Protein AF-0000000077170933 (afdb_homodimer)

Nearest PDB structures (foldseek):
  7opd-assembly1_a  TM=5.345E-01  e=2.584E-05  Homo sapiens
  7ewr-assembly1_D  TM=5.216E-01  e=5.057E-04  Homo sapiens
  9fd2-assembly1_a  TM=4.887E-01  e=2.643E-04  Homo sapiens
  7ewr-assembly1_F  TM=4.825E-01  e=4.300E-04  Homo sapiens
  5nuv-assembly1_A  TM=4.244E-01  e=2.372E-04  Homo sapiens

Sequence (594 aa):
MATLTLGLIHPGVGGVCFRVAQILWRLFMRPNKLIALAGALAVAASALFAGAVEASESPLIGLTDGNTLVRFNSARPGQTRTIKIRDVNGTVIGIDFRPANKLLYALTDTNYLYTIDPATGASTFISVLPTPFGGGNKSGFDFNPSADRLRLVGKHTNENLRVNVDTNEVFPDTDVVYDANDVNAGKDPNVSGSGYINNVAAAPATRLYDIDIALDVLVIQDPPNDGILKTVGPLGADFGPTAGFDIFIDDNGVNSAFAISGATLYAVDLVTGKATNVGTVGNGSLNFVGLAAVPAKMATLTLGLIHPGVGGVCFRVAQILWRLFMRPNKLIALAGALAVAASALFAGAVEASESPLIGLTDGNTLVRFNSARPGQTRTIKIRDVNGTVIGIDFRPANKLLYALTDTNYLYTIDPATGASTFISVLPTPFGGGNKSGFDFNPSADRLRLVGKHTNENLRVNVDTNEVFPDTDVVYDANDVNAGKDPNVSGSGYINNVAAAPATRLYDIDIALDVLVIQDPPNDGILKTVGPLGADFGPTAGFDIFIDDNGVNSAFAISGATLYAVDLVTGKATNVGTVGNGSLNFVGLAAVPAK

pLDDT: mean 82.34, std 28.56, range [15.1, 98.94]

Structure (mmCIF, N/CA/C/O backbone):
data_AF-0000000077170933-model_v1
#
loop_
_entity.id
_entity.type
_entity.pdbx_description
1 polymer 'Gll1766 protein'
#
loop_
_atom_site.group_PDB
_atom_site.id
_atom_site.type_symbol
_atom_site.label_atom_id
_atom_site.label_alt_id
_atom_site.label_comp_id
_atom_site.label_asym_id
_atom_site.label_entity_id
_atom_site.label_seq_id
_atom_site.pdbx_PDB_ins_code
_atom_site.Cartn_x
_atom_site.Cartn_y
_atom_site.Cartn_z
_atom_site.occupancy
_atom_site.B_iso_or_equiv
_atom_site.auth_seq_id
_atom_site.auth_comp_id
_atom_site.auth_asym_id
_atom_site.auth_atom_id
_atom_site.pdbx_PDB_model_num
ATOM 1 N N . MET A 1 1 ? 43.75 10.484 97.625 1 20.22 1 MET A N 1
ATOM 2 C CA . MET A 1 1 ? 44.844 9.523 97.75 1 20.22 1 MET A CA 1
ATOM 3 C C . MET A 1 1 ? 44.781 8.477 96.625 1 20.22 1 MET A C 1
ATOM 5 O O . MET A 1 1 ? 43.812 7.73 96.562 1 20.22 1 MET A O 1
ATOM 9 N N . ALA A 1 2 ? 45.469 8.664 95.188 1 21.67 2 ALA A N 1
ATOM 10 C CA . ALA A 1 2 ? 45.562 8.758 93.75 1 21.67 2 ALA A CA 1
ATOM 11 C C . ALA A 1 2 ? 46.281 7.539 93.125 1 21.67 2 ALA A C 1
ATOM 13 O O . ALA A 1 2 ? 47.469 7.598 92.875 1 21.67 2 ALA A O 1
ATOM 14 N N . THR A 1 3 ? 45.906 6.176 93.312 1 20.56 3 THR A N 1
ATOM 15 C CA . THR A 1 3 ? 46.812 5.023 93.438 1 20.56 3 THR A CA 1
ATOM 16 C C . THR A 1 3 ? 47.125 4.477 92.062 1 20.56 3 THR A C 1
ATOM 18 O O . THR A 1 3 ? 46.25 4.379 91.188 1 20.56 3 THR A O 1
ATOM 21 N N . LEU A 1 4 ? 48.344 3.988 91.438 1 20.77 4 LEU A N 1
ATOM 22 C CA . LEU A 1 4 ? 49.438 3.83 90.5 1 20.77 4 LEU A CA 1
ATOM 23 C C . LEU A 1 4 ? 49.312 2.508 89.75 1 20.77 4 LEU A C 1
ATOM 25 O O . LEU A 1 4 ? 50.031 1.549 90.062 1 20.77 4 LEU A O 1
ATOM 29 N N . THR A 1 5 ? 48.094 1.923 89.312 1 19.34 5 THR A N 1
ATOM 30 C CA . THR A 1 5 ? 48.188 0.468 89.25 1 19.34 5 THR A CA 1
ATOM 31 C C . THR A 1 5 ? 48.844 0.028 87.938 1 19.34 5 THR A C 1
ATOM 33 O O . THR A 1 5 ? 48.531 0.561 86.875 1 19.34 5 THR A O 1
ATOM 36 N N . LEU A 1 6 ? 49.75 -0.936 87.75 1 21.62 6 LEU A N 1
ATOM 37 C CA . LEU A 1 6 ? 50.938 -1.437 87.062 1 21.62 6 LEU A CA 1
ATOM 38 C C . LEU A 1 6 ? 50.531 -2.352 85.875 1 21.62 6 LEU A C 1
ATOM 40 O O . LEU A 1 6 ? 50.125 -3.492 86.125 1 21.62 6 LEU A O 1
ATOM 44 N N . GLY A 1 7 ? 49.781 -1.897 84.812 1 19.61 7 GLY A N 1
ATOM 45 C CA . GLY A 1 7 ? 49.094 -2.881 84 1 19.61 7 GLY A CA 1
ATOM 46 C C . GLY A 1 7 ? 50.031 -3.73 83.188 1 19.61 7 GLY A C 1
ATOM 47 O O . GLY A 1 7 ? 51.062 -3.244 82.688 1 19.61 7 GLY A O 1
ATOM 48 N N . LEU A 1 8 ? 49.656 -4.867 82.875 1 17.78 8 LEU A N 1
ATOM 49 C CA . LEU A 1 8 ? 50.25 -6.16 82.562 1 17.78 8 LEU A CA 1
ATOM 50 C C . LEU A 1 8 ? 50.75 -6.195 81.125 1 17.78 8 LEU A C 1
ATOM 52 O O . LEU A 1 8 ? 50.125 -5.582 80.25 1 17.78 8 LEU A O 1
ATOM 56 N N . ILE A 1 9 ? 51.625 -7.117 80.562 1 18.91 9 ILE A N 1
ATOM 57 C CA . ILE A 1 9 ? 52.938 -7.387 79.938 1 18.91 9 ILE A CA 1
ATOM 58 C C . ILE A 1 9 ? 52.75 -7.992 78.562 1 18.91 9 ILE A C 1
ATOM 60 O O . ILE A 1 9 ? 53.656 -7.984 77.75 1 18.91 9 ILE A O 1
ATOM 64 N N . HIS A 1 10 ? 51.5 -8.305 77.938 1 18.58 10 HIS A N 1
ATOM 65 C CA . HIS A 1 10 ? 51.625 -9.656 77.438 1 18.58 10 HIS A CA 1
ATOM 66 C C . HIS A 1 10 ? 52.406 -9.648 76.125 1 18.58 10 HIS A C 1
ATOM 68 O O . HIS A 1 10 ? 52.312 -8.711 75.312 1 18.58 10 HIS A O 1
ATOM 74 N N . PRO A 1 11 ? 53.031 -10.781 75.5 1 18.53 11 PRO A N 1
ATOM 75 C CA . PRO A 1 11 ? 54.312 -11.172 74.875 1 18.53 11 PRO A CA 1
ATOM 76 C C . PRO A 1 11 ? 54.219 -11.227 73.375 1 18.53 11 PRO A C 1
ATOM 78 O O . PRO A 1 11 ? 55.25 -11.117 72.688 1 18.53 11 PRO A O 1
ATOM 81 N N . GLY A 1 12 ? 53.094 -11.336 72.562 1 18.62 12 GLY A N 1
ATOM 82 C CA . GLY A 1 12 ? 53.125 -12.453 71.625 1 18.62 12 GLY A CA 1
ATOM 83 C C . GLY A 1 12 ? 54.094 -12.227 70.5 1 18.62 12 GLY A C 1
ATOM 84 O O . GLY A 1 12 ? 54.344 -11.086 70.062 1 18.62 12 GLY A O 1
ATOM 85 N N . VAL A 1 13 ? 54.562 -13.234 69.75 1 17.97 13 VAL A N 1
ATOM 86 C CA . VAL A 1 13 ? 55.781 -13.828 69.188 1 17.97 13 VAL A CA 1
ATOM 87 C C . VAL A 1 13 ? 56.031 -13.305 67.812 1 17.97 13 VAL A C 1
ATOM 89 O O . VAL A 1 13 ? 55.188 -12.656 67.188 1 17.97 13 VAL A O 1
ATOM 92 N N . GLY A 1 14 ? 56.281 -14.195 66.625 1 17.7 14 GLY A N 1
ATOM 93 C CA . GLY A 1 14 ? 57.531 -14.57 66 1 17.7 14 GLY A CA 1
ATOM 94 C C . GLY A 1 14 ? 57.656 -14.055 64.562 1 17.7 14 GLY A C 1
ATOM 95 O O . GLY A 1 14 ? 58.656 -13.445 64.188 1 17.7 14 GLY A O 1
ATOM 96 N N . GLY A 1 15 ? 56.812 -14.555 63.438 1 17.33 15 GLY A N 1
ATOM 97 C CA . GLY A 1 15 ? 57.375 -15.359 62.344 1 17.33 15 GLY A CA 1
ATOM 98 C C . GLY A 1 15 ? 58.031 -14.523 61.281 1 17.33 15 GLY A C 1
ATOM 99 O O . GLY A 1 15 ? 57.844 -13.305 61.219 1 17.33 15 GLY A O 1
ATOM 100 N N . VAL A 1 16 ? 58.281 -15.188 59.812 1 18.55 16 VAL A N 1
ATOM 101 C CA . VAL A 1 16 ? 59.344 -15.578 58.906 1 18.55 16 VAL A CA 1
ATOM 102 C C . VAL A 1 16 ? 59.438 -14.602 57.75 1 18.55 16 VAL A C 1
ATOM 104 O O . VAL A 1 16 ? 58.438 -14.391 57.031 1 18.55 16 VAL A O 1
ATOM 107 N N . CYS A 1 17 ? 60.406 -13.734 57.406 1 17.56 17 CYS A N 1
ATOM 108 C CA . CYS A 1 17 ? 60.875 -12.641 56.562 1 17.56 17 CYS A CA 1
ATOM 109 C C . CYS A 1 17 ? 61.375 -13.164 55.219 1 17.56 17 CYS A C 1
ATOM 111 O O . CYS A 1 17 ? 61.969 -12.422 54.438 1 17.56 17 CYS A O 1
ATOM 113 N N . PHE A 1 18 ? 61.438 -14.492 54.812 1 17.98 18 PHE A N 1
ATOM 114 C CA . PHE A 1 18 ? 62.562 -14.836 53.969 1 17.98 18 PHE A CA 1
ATOM 115 C C . PHE A 1 18 ? 62.406 -14.203 52.594 1 17.98 18 PHE A C 1
ATOM 117 O O . PHE A 1 18 ? 61.312 -14.203 52 1 17.98 18 PHE A O 1
ATOM 124 N N . ARG A 1 19 ? 63.438 -13.43 51.875 1 18.73 19 ARG A N 1
ATOM 125 C CA . ARG A 1 19 ? 63.938 -12.539 50.812 1 18.73 19 ARG A CA 1
ATOM 126 C C . ARG A 1 19 ? 64.188 -13.305 49.531 1 18.73 19 ARG A C 1
ATOM 128 O O . ARG A 1 19 ? 65.375 -13.516 49.156 1 18.73 19 ARG A O 1
ATOM 135 N N . VAL A 1 20 ? 63.5 -14.328 49.062 1 17.17 20 VAL A N 1
ATOM 136 C CA . VAL A 1 20 ? 64.125 -15.25 48.094 1 17.17 20 VAL A CA 1
ATOM 137 C C . VAL A 1 20 ? 64.438 -14.508 46.781 1 17.17 20 VAL A C 1
ATOM 139 O O . VAL A 1 20 ? 63.656 -13.641 46.375 1 17.17 20 VAL A O 1
ATOM 142 N N . ALA A 1 21 ? 65.562 -14.836 45.781 1 18.7 21 ALA A N 1
ATOM 143 C CA . ALA A 1 21 ? 66.688 -14.672 44.875 1 18.7 21 ALA A CA 1
ATOM 144 C C . ALA A 1 21 ? 66.188 -14.594 43.438 1 18.7 21 ALA A C 1
ATOM 146 O O . ALA A 1 21 ? 66.562 -13.68 42.688 1 18.7 21 ALA A O 1
ATOM 147 N N . GLN A 1 22 ? 65.938 -15.68 42.531 1 17.06 22 GLN A N 1
ATOM 148 C CA . GLN A 1 22 ? 66.75 -16.062 41.375 1 17.06 22 GLN A CA 1
ATOM 149 C C . GLN A 1 22 ? 66.188 -15.469 40.062 1 17.06 22 GLN A C 1
ATOM 151 O O . GLN A 1 22 ? 66.938 -14.844 39.312 1 17.06 22 GLN A O 1
ATOM 156 N N . ILE A 1 23 ? 65.438 -16.219 39.031 1 17.61 23 ILE A N 1
ATOM 157 C CA . ILE A 1 23 ? 65.875 -16.859 37.781 1 17.61 23 ILE A CA 1
ATOM 158 C C . ILE A 1 23 ? 65.5 -15.984 36.594 1 17.61 23 ILE A C 1
ATOM 160 O O . ILE A 1 23 ? 66.375 -15.641 35.781 1 17.61 23 ILE A O 1
ATOM 164 N N . LEU A 1 24 ? 64.5 -16.375 35.5 1 18.02 24 LEU A N 1
ATOM 165 C CA . LEU A 1 24 ? 64.688 -16.781 34.094 1 18.02 24 LEU A CA 1
ATOM 166 C C . LEU A 1 24 ? 64.375 -15.625 33.156 1 18.02 24 LEU A C 1
ATOM 168 O O . LEU A 1 24 ? 63.781 -14.633 33.562 1 18.02 24 LEU A O 1
ATOM 172 N N . TRP A 1 25 ? 63.562 -15.867 31.844 1 17.36 25 TRP A N 1
ATOM 173 C CA . TRP A 1 25 ? 63.844 -16.016 30.422 1 17.36 25 TRP A CA 1
ATOM 174 C C . TRP A 1 25 ? 63.281 -14.836 29.625 1 17.36 25 TRP A C 1
ATOM 176 O O . TRP A 1 25 ? 63.781 -14.508 28.547 1 17.36 25 TRP A O 1
ATOM 186 N N . ARG A 1 26 ? 62.031 -14.195 29.953 1 18.94 26 ARG A N 1
ATOM 187 C CA . ARG A 1 26 ? 61.062 -14.047 28.875 1 18.94 26 ARG A CA 1
ATOM 188 C C . ARG A 1 26 ? 61.531 -12.992 27.875 1 18.94 26 ARG A C 1
ATOM 190 O O . ARG A 1 26 ? 61.812 -11.852 28.25 1 18.94 26 ARG A O 1
ATOM 197 N N . LEU A 1 27 ? 61.781 -13.234 26.531 1 22.78 27 LEU A N 1
ATOM 198 C CA . LEU A 1 27 ? 62.344 -12.938 25.219 1 22.78 27 LEU A CA 1
ATOM 199 C C . LEU A 1 27 ? 61.469 -11.938 24.469 1 22.78 27 LEU A C 1
ATOM 201 O O . LEU A 1 27 ? 60.656 -12.32 23.625 1 22.78 27 LEU A O 1
ATOM 205 N N . PHE A 1 28 ? 60.625 -11.039 25.062 1 24.36 28 PHE A N 1
ATOM 206 C CA . PHE A 1 28 ? 59.5 -10.484 24.344 1 24.36 28 PHE A CA 1
ATOM 207 C C . PHE A 1 28 ? 59.938 -9.68 23.141 1 24.36 28 PHE A C 1
ATOM 209 O O . PHE A 1 28 ? 60.75 -8.75 23.281 1 24.36 28 PHE A O 1
ATOM 216 N N . MET A 1 29 ? 59.594 -10.148 21.781 1 21.08 29 MET A N 1
ATOM 217 C CA . MET A 1 29 ? 59.812 -10.039 20.344 1 21.08 29 MET A CA 1
ATOM 218 C C . MET A 1 29 ? 59.281 -8.719 19.812 1 21.08 29 MET A C 1
ATOM 220 O O . MET A 1 29 ? 58.125 -8.383 20.031 1 21.08 29 MET A O 1
ATOM 224 N N . ARG A 1 30 ? 59.938 -7.75 19.438 1 26.12 30 ARG A N 1
ATOM 225 C CA . ARG A 1 30 ? 59.688 -6.375 19.016 1 26.12 30 ARG A CA 1
ATOM 226 C C . ARG A 1 30 ? 59.156 -6.332 17.594 1 26.12 30 ARG A C 1
ATOM 228 O O . ARG A 1 30 ? 59.906 -6.48 16.641 1 26.12 30 ARG A O 1
ATOM 235 N N . PRO A 1 31 ? 57.938 -7.047 17.25 1 23.48 31 PRO A N 1
ATOM 236 C CA . PRO A 1 31 ? 57.688 -7.16 15.805 1 23.48 31 PRO A CA 1
ATOM 237 C C . PRO A 1 31 ? 57.688 -5.801 15.102 1 23.48 31 PRO A C 1
ATOM 239 O O . PRO A 1 31 ? 57.531 -4.766 15.758 1 23.48 31 PRO A O 1
ATOM 242 N N . ASN A 1 32 ? 57.75 -5.824 13.68 1 23.16 32 ASN A N 1
ATOM 243 C CA . ASN A 1 32 ? 58 -5.18 12.391 1 23.16 32 ASN A CA 1
ATOM 244 C C . ASN A 1 32 ? 56.906 -4.164 12.062 1 23.16 32 ASN A C 1
ATOM 246 O O . ASN A 1 32 ? 55.75 -4.348 12.438 1 23.16 32 ASN A O 1
ATOM 250 N N . LYS A 1 33 ? 57.25 -2.914 11.516 1 24.95 33 LYS A N 1
ATOM 251 C CA . LYS A 1 33 ? 56.75 -1.619 11.062 1 24.95 33 LYS A CA 1
ATOM 252 C C . LYS A 1 33 ? 55.812 -1.781 9.883 1 24.95 33 LYS A C 1
ATOM 254 O O . LYS A 1 33 ? 56.25 -1.938 8.742 1 24.95 33 LYS A O 1
ATOM 259 N N . LEU A 1 34 ? 54.781 -2.756 9.969 1 23.98 34 LEU A N 1
ATOM 260 C CA . LEU A 1 34 ? 53.969 -2.924 8.773 1 23.98 34 LEU A CA 1
ATOM 261 C C . LEU A 1 34 ? 53.438 -1.584 8.297 1 23.98 34 LEU A C 1
ATOM 263 O O . LEU A 1 34 ? 53.062 -0.73 9.117 1 23.98 34 LEU A O 1
ATOM 267 N N . ILE A 1 35 ? 53.656 -1.225 7.008 1 25.66 35 ILE A N 1
ATOM 268 C CA . ILE A 1 35 ? 53.375 -0.283 5.93 1 25.66 35 ILE A CA 1
ATOM 269 C C . ILE A 1 35 ? 51.875 -0.095 5.789 1 25.66 35 ILE A C 1
ATOM 271 O O . ILE A 1 35 ? 51.125 -1.057 5.543 1 25.66 35 ILE A O 1
ATOM 275 N N . ALA A 1 36 ? 51.281 0.803 6.52 1 25.42 36 ALA A N 1
ATOM 276 C CA . ALA A 1 36 ? 49.875 1.183 6.602 1 25.42 36 ALA A CA 1
ATOM 277 C C . ALA A 1 36 ? 49.344 1.686 5.258 1 25.42 36 ALA A C 1
ATOM 279 O O . ALA A 1 36 ? 49.719 2.777 4.812 1 25.42 36 ALA A O 1
ATOM 280 N N . LEU A 1 37 ? 49.5 0.747 4.199 1 25.7 37 LEU A N 1
ATOM 281 C CA . LEU A 1 37 ? 48.875 1.118 2.922 1 25.7 37 LEU A CA 1
ATOM 282 C C . LEU A 1 37 ? 47.406 1.495 3.098 1 25.7 37 LEU A C 1
ATOM 284 O O . LEU A 1 37 ? 46.625 0.677 3.547 1 25.7 37 LEU A O 1
ATOM 288 N N . ALA A 1 38 ? 47.125 2.736 3.391 1 26.91 38 ALA A N 1
ATOM 289 C CA . ALA A 1 38 ? 45.844 3.396 3.498 1 26.91 38 ALA A CA 1
ATOM 290 C C . ALA A 1 38 ? 45.031 3.209 2.225 1 26.91 38 ALA A C 1
ATOM 292 O O . ALA A 1 38 ? 45.344 3.785 1.183 1 26.91 38 ALA A O 1
ATOM 293 N N . GLY A 1 39 ? 44.875 1.96 1.773 1 25.2 39 GLY A N 1
ATOM 294 C CA . GLY A 1 39 ? 44.031 1.873 0.588 1 25.2 39 GLY A CA 1
ATOM 295 C C . GLY A 1 39 ? 42.688 2.529 0.767 1 25.2 39 GLY A C 1
ATOM 296 O O . GLY A 1 39 ? 42 2.303 1.771 1 25.2 39 GLY A O 1
ATOM 297 N N . ALA A 1 40 ? 42.531 3.777 0.215 1 28.16 40 ALA A N 1
ATOM 298 C CA . ALA A 1 40 ? 41.312 4.551 0.042 1 28.16 40 ALA A CA 1
ATOM 299 C C . ALA A 1 40 ? 40.188 3.691 -0.549 1 28.16 40 ALA A C 1
ATOM 301 O O . ALA A 1 40 ? 40.281 3.24 -1.693 1 28.16 40 ALA A O 1
ATOM 302 N N . LEU A 1 41 ? 39.75 2.752 0.233 1 25.52 41 LEU A N 1
ATOM 303 C CA . LEU A 1 41 ? 38.594 2.045 -0.294 1 25.52 41 LEU A CA 1
ATOM 304 C C . LEU A 1 41 ? 37.469 3.023 -0.665 1 25.52 41 LEU A C 1
ATOM 306 O O . LEU A 1 41 ? 36.969 3.74 0.196 1 25.52 41 LEU A O 1
ATOM 310 N N . ALA A 1 42 ? 37.531 3.482 -1.924 1 27.61 42 ALA A N 1
ATOM 311 C CA . ALA A 1 42 ? 36.406 4.133 -2.6 1 27.61 42 ALA A CA 1
ATOM 312 C C . ALA A 1 42 ? 35.094 3.387 -2.336 1 27.61 42 ALA A C 1
ATOM 314 O O . ALA A 1 42 ? 34.938 2.25 -2.783 1 27.61 42 ALA A O 1
ATOM 315 N N . VAL A 1 43 ? 34.688 3.529 -1.141 1 26.2 43 VAL A N 1
ATOM 316 C CA . VAL A 1 43 ? 33.312 3.057 -0.958 1 26.2 43 VAL A CA 1
ATOM 317 C C . VAL A 1 43 ? 32.406 3.689 -2.008 1 26.2 43 VAL A C 1
ATOM 319 O O . VAL A 1 43 ? 32.25 4.914 -2.043 1 26.2 43 VAL A O 1
ATOM 322 N N . ALA A 1 44 ? 32.438 3.098 -3.201 1 27.14 44 ALA A N 1
ATOM 323 C CA . ALA A 1 44 ? 31.375 3.424 -4.152 1 27.14 44 ALA A CA 1
ATOM 324 C C . ALA A 1 44 ? 30.016 3.471 -3.461 1 27.14 44 ALA A C 1
ATOM 326 O O . ALA A 1 44 ? 29.578 2.475 -2.885 1 27.14 44 ALA A O 1
ATOM 327 N N . ALA A 1 45 ? 29.688 4.648 -2.969 1 27.19 45 ALA A N 1
ATOM 328 C CA . ALA A 1 45 ? 28.312 4.953 -2.6 1 27.19 45 ALA A CA 1
ATOM 329 C C . ALA A 1 45 ? 27.328 4.398 -3.631 1 27.19 45 ALA A C 1
ATOM 331 O O . ALA A 1 45 ? 27.328 4.82 -4.789 1 27.19 45 ALA A O 1
ATOM 332 N N . SER A 1 46 ? 27.156 3.117 -3.639 1 27.56 46 SER A N 1
ATOM 333 C CA . SER A 1 46 ? 26.031 2.641 -4.438 1 27.56 46 SER A CA 1
ATOM 334 C C . SER A 1 46 ? 24.812 3.537 -4.262 1 27.56 46 SER A C 1
ATOM 336 O O . SER A 1 46 ? 24.297 3.68 -3.15 1 27.56 46 SER A O 1
ATOM 338 N N . ALA A 1 47 ? 24.719 4.516 -5.121 1 27.97 47 ALA A N 1
ATOM 339 C CA . ALA A 1 47 ? 23.516 5.316 -5.328 1 27.97 47 ALA A CA 1
ATOM 340 C C . ALA A 1 47 ? 22.25 4.449 -5.27 1 27.97 47 ALA A C 1
ATOM 342 O O . ALA A 1 47 ? 22.125 3.49 -6.035 1 27.97 47 ALA A O 1
ATOM 343 N N . LEU A 1 48 ? 21.688 4.309 -4.129 1 28.94 48 LEU A N 1
ATOM 344 C CA . LEU A 1 48 ? 20.344 3.787 -3.879 1 28.94 48 LEU A CA 1
ATOM 345 C C . LEU A 1 48 ? 19.359 4.301 -4.922 1 28.94 48 LEU A C 1
ATOM 347 O O . LEU A 1 48 ? 19.125 5.508 -5.023 1 28.94 48 LEU A O 1
ATOM 351 N N . PHE A 1 49 ? 19.406 3.662 -6.047 1 29.95 49 PHE A N 1
ATOM 352 C CA . PHE A 1 49 ? 18.391 3.898 -7.07 1 29.95 49 PHE A CA 1
ATOM 353 C C . PHE A 1 49 ? 17 3.863 -6.469 1 29.95 49 PHE A C 1
ATOM 355 O O . PHE A 1 49 ? 16.484 2.793 -6.121 1 29.95 49 PHE A O 1
ATOM 362 N N . ALA A 1 50 ? 16.641 4.871 -5.758 1 30.14 50 ALA A N 1
ATOM 363 C CA . ALA A 1 50 ? 15.266 5.156 -5.34 1 30.14 50 ALA A CA 1
ATOM 364 C C . ALA A 1 50 ? 14.328 5.211 -6.539 1 30.14 50 ALA A C 1
ATOM 366 O O . ALA A 1 50 ? 14.461 6.086 -7.402 1 30.14 50 ALA A O 1
ATOM 367 N N . GLY A 1 51 ? 13.969 4.152 -7.094 1 32.03 51 GLY A N 1
ATOM 368 C CA . GLY A 1 51 ? 12.906 4.215 -8.094 1 32.03 51 GLY A CA 1
ATOM 369 C C . GLY A 1 51 ? 11.781 5.152 -7.703 1 32.03 51 GLY A C 1
ATOM 370 O O . GLY A 1 51 ? 11.164 4.984 -6.648 1 32.03 51 GLY A O 1
ATOM 371 N N . ALA A 1 52 ? 11.812 6.34 -8.25 1 35.12 52 ALA A N 1
ATOM 372 C CA . ALA A 1 52 ? 10.836 7.406 -8.062 1 35.12 52 ALA A CA 1
ATOM 373 C C . ALA A 1 52 ? 9.438 6.949 -8.461 1 35.12 52 ALA A C 1
ATOM 375 O O . ALA A 1 52 ? 9.25 6.363 -9.531 1 35.12 52 ALA A O 1
ATOM 376 N N . VAL A 1 53 ? 8.562 6.566 -7.609 1 40.84 53 VAL A N 1
ATOM 377 C CA . VAL A 1 53 ? 7.121 6.523 -7.852 1 40.84 53 VAL A CA 1
ATOM 378 C C . VAL A 1 53 ? 6.715 7.703 -8.734 1 40.84 53 VAL A C 1
ATOM 380 O O . VAL A 1 53 ? 7.008 8.859 -8.414 1 40.84 53 VAL A O 1
ATOM 383 N N . GLU A 1 54 ? 6.633 7.551 -10.023 1 47.53 54 GLU A N 1
ATOM 384 C CA . GLU A 1 54 ? 6.148 8.695 -10.797 1 47.53 54 GLU A CA 1
ATOM 385 C C . GLU A 1 54 ? 4.848 9.242 -10.211 1 47.53 54 GLU A C 1
ATOM 387 O O . GLU A 1 54 ? 3.785 8.641 -10.391 1 47.53 54 GLU A O 1
ATOM 392 N N . ALA A 1 55 ? 4.957 9.945 -9.148 1 57.84 55 ALA A N 1
ATOM 393 C CA . ALA A 1 55 ? 3.818 10.695 -8.633 1 57.84 55 ALA A CA 1
ATOM 394 C C . ALA A 1 55 ? 3.279 11.664 -9.68 1 57.84 55 ALA A C 1
ATOM 396 O O . ALA A 1 55 ? 4.051 12.367 -10.336 1 57.84 55 ALA A O 1
ATOM 397 N N . SER A 1 56 ? 2.014 11.414 -10.133 1 67.56 56 SER A N 1
ATOM 398 C CA . SER A 1 56 ? 1.383 12.367 -11.039 1 67.56 56 SER A CA 1
ATOM 399 C C . SER A 1 56 ? 1.572 13.797 -10.555 1 67.56 56 SER A C 1
ATOM 401 O O . SER A 1 56 ? 1.639 14.047 -9.344 1 67.56 56 SER A O 1
ATOM 403 N N . GLU A 1 57 ? 1.813 14.641 -11.469 1 79.5 57 GLU A N 1
ATOM 404 C CA . GLU A 1 57 ? 1.912 16.062 -11.133 1 79.5 57 GLU A CA 1
ATOM 405 C C . GLU A 1 57 ? 0.677 16.531 -10.375 1 79.5 57 GLU A C 1
ATOM 407 O O . GLU A 1 57 ? -0.448 16.156 -10.711 1 79.5 57 GLU A O 1
ATOM 412 N N . SER A 1 58 ? 0.954 17.141 -9.242 1 88.12 58 SER A N 1
ATOM 413 C CA . SER A 1 58 ? -0.145 17.594 -8.391 1 88.12 58 SER A CA 1
ATOM 414 C C . SER A 1 58 ? 0.102 19 -7.883 1 88.12 58 SER A C 1
ATOM 416 O O . SER A 1 58 ? 1.195 19.312 -7.406 1 88.12 58 SER A O 1
ATOM 418 N N . PRO A 1 59 ? -0.857 19.922 -8.047 1 95 59 PRO A N 1
ATOM 419 C CA . PRO A 1 59 ? -0.765 21.188 -7.324 1 95 59 PRO A CA 1
ATOM 420 C C . PRO A 1 59 ? -0.806 21.016 -5.809 1 95 59 PRO A C 1
ATOM 422 O O . PRO A 1 59 ? -1.644 20.266 -5.293 1 95 59 PRO A O 1
ATOM 425 N N . LEU A 1 60 ? 0.098 21.688 -5.09 1 98.19 60 LEU A N 1
ATOM 426 C CA . LEU A 1 60 ? 0.239 21.562 -3.643 1 98.19 60 LEU A CA 1
ATOM 427 C C . LEU A 1 60 ? 0.26 22.938 -2.975 1 98.19 60 LEU A C 1
ATOM 429 O O . LEU A 1 60 ? 0.583 23.938 -3.617 1 98.19 60 LEU A O 1
ATOM 433 N N . ILE A 1 61 ? -0.121 22.984 -1.75 1 98.75 61 ILE A N 1
ATOM 434 C CA . ILE A 1 61 ? 0.003 24.156 -0.902 1 98.75 61 ILE A CA 1
ATOM 435 C C . ILE A 1 61 ? 0.751 23.797 0.379 1 98.75 61 ILE A C 1
ATOM 437 O O . ILE A 1 61 ? 0.292 22.953 1.157 1 98.75 61 ILE A O 1
ATOM 441 N N . GLY A 1 62 ? 1.903 24.391 0.579 1 98.56 62 GLY A N 1
ATOM 442 C CA . GLY A 1 62 ? 2.611 24.297 1.846 1 98.56 62 GLY A CA 1
ATOM 443 C C . GLY A 1 62 ? 2.188 25.344 2.848 1 98.56 62 GLY A C 1
ATOM 444 O O . GLY A 1 62 ? 1.85 26.469 2.467 1 98.56 62 GLY A O 1
ATOM 445 N N . LEU A 1 63 ? 2.189 24.984 4.074 1 98.69 63 LEU A N 1
ATOM 446 C CA . LEU A 1 63 ? 1.97 25.906 5.191 1 98.69 63 LEU A CA 1
ATOM 447 C C . LEU A 1 63 ? 3.27 26.156 5.949 1 98.69 63 LEU A C 1
ATOM 449 O O . LEU A 1 63 ? 3.93 25.219 6.391 1 98.69 63 LEU A O 1
ATOM 453 N N . THR A 1 64 ? 3.637 27.406 6.09 1 98 64 THR A N 1
ATOM 454 C CA . THR A 1 64 ? 4.816 27.734 6.883 1 98 64 THR A CA 1
ATOM 455 C C . THR A 1 64 ? 4.43 28.031 8.328 1 98 64 THR A C 1
ATOM 457 O O . THR A 1 64 ? 3.244 28.141 8.648 1 98 64 THR A O 1
ATOM 460 N N . ASP A 1 65 ? 5.414 28.125 9.188 1 96.06 65 ASP A N 1
ATOM 461 C CA . ASP A 1 65 ? 5.176 28.438 10.594 1 96.06 65 ASP A CA 1
ATOM 462 C C . ASP A 1 65 ? 4.926 29.938 10.789 1 96.06 65 ASP A C 1
ATOM 464 O O . ASP A 1 65 ? 4.805 30.422 11.922 1 96.06 65 ASP A O 1
ATOM 468 N N . GLY A 1 66 ? 4.781 30.703 9.711 1 96.88 66 GLY A N 1
ATOM 469 C CA . GLY A 1 66 ? 4.551 32.125 9.766 1 96.88 66 GLY A CA 1
ATOM 470 C C . GLY A 1 66 ? 3.25 32.562 9.109 1 96.88 66 GLY A C 1
ATOM 471 O O . GLY A 1 66 ? 3.174 33.625 8.492 1 96.88 66 GLY A O 1
ATOM 472 N N . ASN A 1 67 ? 2.281 31.734 9.164 1 98.5 67 ASN A N 1
ATOM 473 C CA . ASN A 1 67 ? 0.973 32.031 8.586 1 98.5 67 ASN A CA 1
ATOM 474 C C . ASN A 1 67 ? 1.083 32.406 7.117 1 98.5 67 ASN A C 1
ATOM 476 O O . ASN A 1 67 ? 0.535 33.438 6.699 1 98.5 67 ASN A O 1
ATOM 480 N N . THR A 1 68 ? 1.773 31.562 6.414 1 98.56 68 THR A N 1
ATOM 481 C CA . THR A 1 68 ? 1.977 31.781 4.988 1 98.56 68 THR A CA 1
ATOM 482 C C . THR A 1 68 ? 1.685 30.516 4.199 1 98.56 68 THR A C 1
ATOM 484 O O . THR A 1 68 ? 2.121 29.422 4.582 1 98.56 68 THR A O 1
ATOM 487 N N . LEU A 1 69 ? 0.878 30.656 3.152 1 98.81 69 LEU A N 1
ATOM 488 C CA . LEU A 1 69 ? 0.685 29.594 2.178 1 98.81 69 LEU A CA 1
ATOM 489 C C . LEU A 1 69 ? 1.702 29.703 1.047 1 98.81 69 LEU A C 1
ATOM 491 O O . LEU A 1 69 ? 2.01 30.797 0.583 1 98.81 69 LEU A O 1
ATOM 495 N N . VAL A 1 70 ? 2.273 28.594 0.644 1 98.75 70 VAL A N 1
ATOM 496 C CA . VAL A 1 70 ? 3.158 28.516 -0.514 1 98.75 70 VAL A CA 1
ATOM 497 C C . VAL A 1 70 ? 2.58 27.547 -1.542 1 98.75 70 VAL A C 1
ATOM 499 O O . VAL A 1 70 ? 2.492 26.344 -1.288 1 98.75 70 VAL A O 1
ATOM 502 N N . ARG A 1 71 ? 2.182 28.078 -2.674 1 98.31 71 ARG A N 1
ATOM 503 C CA . ARG A 1 71 ? 1.624 27.25 -3.742 1 98.31 71 ARG A CA 1
ATOM 504 C C . ARG A 1 71 ? 2.707 26.828 -4.73 1 98.31 71 ARG A C 1
ATOM 506 O O . ARG A 1 71 ? 3.541 27.641 -5.133 1 98.31 71 ARG A O 1
ATOM 513 N N . PHE A 1 72 ? 2.711 25.594 -5.125 1 97.88 72 PHE A N 1
ATOM 514 C CA . PHE A 1 72 ? 3.656 25.062 -6.102 1 97.88 72 PHE A CA 1
ATOM 515 C C . PHE A 1 72 ? 3.139 23.766 -6.703 1 97.88 72 PHE A C 1
ATOM 517 O O . PHE A 1 72 ? 2.129 23.219 -6.25 1 97.88 72 PHE A O 1
ATOM 524 N N . ASN A 1 73 ? 3.758 23.344 -7.805 1 96.81 73 ASN A N 1
ATOM 525 C CA . ASN A 1 73 ? 3.488 22.047 -8.422 1 96.81 73 ASN A CA 1
ATOM 526 C C . ASN A 1 73 ? 4.527 21 -8.016 1 96.81 73 ASN A C 1
ATOM 528 O O . ASN A 1 73 ? 5.719 21.297 -7.941 1 96.81 73 ASN A O 1
ATOM 532 N N . SER A 1 74 ? 4.059 19.812 -7.738 1 95.81 74 SER A N 1
ATOM 533 C CA . SER A 1 74 ? 4.953 18.766 -7.27 1 95.81 74 SER A CA 1
ATOM 534 C C . SER A 1 74 ? 6.074 18.5 -8.273 1 95.81 74 SER A C 1
ATOM 536 O O . SER A 1 74 ? 7.168 18.078 -7.891 1 95.81 74 SER A O 1
ATOM 538 N N . ALA A 1 75 ? 5.879 18.797 -9.539 1 94.56 75 ALA A N 1
ATOM 539 C CA . ALA A 1 75 ? 6.879 18.547 -10.578 1 94.56 75 ALA A CA 1
ATOM 540 C C . ALA A 1 75 ? 7.891 19.688 -10.641 1 94.56 75 ALA A C 1
ATOM 542 O O . ALA A 1 75 ? 8.969 19.547 -11.227 1 94.56 75 ALA A O 1
ATOM 543 N N . ARG A 1 76 ? 7.547 20.828 -10.078 1 96.19 76 ARG A N 1
ATOM 544 C CA . ARG A 1 76 ? 8.398 22.016 -10.086 1 96.19 76 ARG A CA 1
ATOM 545 C C . ARG A 1 76 ? 8.375 22.719 -8.734 1 96.19 76 ARG A C 1
ATOM 547 O O . ARG A 1 76 ? 7.98 23.891 -8.641 1 96.19 76 ARG A O 1
ATOM 554 N N . PRO A 1 77 ? 8.875 22.078 -7.715 1 97.88 77 PRO A N 1
ATOM 555 C CA . PRO A 1 77 ? 8.75 22.625 -6.367 1 97.88 77 PRO A CA 1
ATOM 556 C C . PRO A 1 77 ? 9.516 23.938 -6.199 1 97.88 77 PRO A C 1
ATOM 558 O O . PRO A 1 77 ? 9.219 24.719 -5.285 1 97.88 77 PRO A O 1
ATOM 561 N N . GLY A 1 78 ? 10.398 24.234 -7.035 1 97.62 78 GLY A N 1
ATOM 562 C CA . GLY A 1 78 ? 11.172 25.469 -6.945 1 97.62 78 GLY A CA 1
ATOM 563 C C . GLY A 1 78 ? 10.383 26.703 -7.363 1 97.62 78 GLY A C 1
ATOM 564 O O . GLY A 1 78 ? 10.758 27.828 -7.035 1 97.62 78 GLY A O 1
ATOM 565 N N . GLN A 1 79 ? 9.398 26.516 -8.234 1 97.56 79 GLN A N 1
ATOM 566 C CA . GLN A 1 79 ? 8.531 27.609 -8.68 1 97.56 79 GLN A CA 1
ATOM 567 C C . GLN A 1 79 ? 7.336 27.781 -7.746 1 97.56 79 GLN A C 1
ATOM 569 O O . GLN A 1 79 ? 6.402 26.969 -7.781 1 97.56 79 GLN A O 1
ATOM 574 N N . THR A 1 80 ? 7.43 28.906 -6.934 1 98.25 80 THR A N 1
ATOM 575 C CA . THR A 1 80 ? 6.43 29.016 -5.875 1 98.25 80 THR A CA 1
ATOM 576 C C . THR A 1 80 ? 5.715 30.359 -5.957 1 98.25 80 THR A C 1
ATOM 578 O O . THR A 1 80 ? 6.215 31.297 -6.582 1 98.25 80 THR A O 1
ATOM 581 N N . ARG A 1 81 ? 4.523 30.438 -5.469 1 97.81 81 ARG A N 1
ATOM 582 C CA . ARG A 1 81 ? 3.779 31.656 -5.137 1 97.81 81 ARG A CA 1
ATOM 583 C C . ARG A 1 81 ? 3.441 31.703 -3.648 1 97.81 81 ARG A C 1
ATOM 585 O O . ARG A 1 81 ? 2.822 30.766 -3.119 1 97.81 81 ARG A O 1
ATOM 592 N N . THR A 1 82 ? 3.842 32.781 -2.969 1 98.12 82 THR A N 1
ATOM 593 C CA . THR A 1 82 ? 3.611 32.906 -1.536 1 98.12 82 THR A CA 1
ATOM 594 C C . THR A 1 82 ? 2.393 33.812 -1.273 1 98.12 82 THR A C 1
ATOM 596 O O . THR A 1 82 ? 2.215 34.844 -1.919 1 98.12 82 THR A O 1
ATOM 599 N N . ILE A 1 83 ? 1.538 33.375 -0.337 1 98.5 83 ILE A N 1
ATOM 600 C CA . ILE A 1 83 ? 0.314 34.094 0.032 1 98.5 83 ILE A CA 1
ATOM 601 C C . ILE A 1 83 ? 0.225 34.219 1.552 1 98.5 83 ILE A C 1
ATOM 603 O O . ILE A 1 83 ? 0.163 33.188 2.258 1 98.5 83 ILE A O 1
ATOM 607 N N . LYS A 1 84 ? 0.193 35.406 2.066 1 98.69 84 LYS A N 1
ATOM 608 C CA . LYS A 1 84 ? 0.044 35.594 3.506 1 98.69 84 LYS A CA 1
ATOM 609 C C . LYS A 1 84 ? -1.387 35.312 3.953 1 98.69 84 LYS A C 1
ATOM 611 O O . LYS A 1 84 ? -2.342 35.75 3.314 1 98.69 84 LYS A O 1
ATOM 616 N N . ILE A 1 85 ? -1.532 34.5 4.949 1 98.88 85 ILE A N 1
ATOM 617 C CA . ILE A 1 85 ? -2.834 34.312 5.578 1 98.88 85 ILE A CA 1
ATOM 618 C C . ILE A 1 85 ? -3.18 35.531 6.43 1 98.88 85 ILE A C 1
ATOM 620 O O . ILE A 1 85 ? -2.367 35.969 7.242 1 98.88 85 ILE A O 1
ATOM 624 N N . ARG A 1 86 ? -4.363 36 6.25 1 98.19 86 ARG A N 1
ATOM 625 C CA . ARG A 1 86 ? -4.773 37.188 6.969 1 98.19 86 ARG A CA 1
ATOM 626 C C . ARG A 1 86 ? -5.965 36.906 7.875 1 98.19 86 ARG A C 1
ATOM 628 O O . ARG A 1 86 ? -6.715 35.969 7.648 1 98.19 86 ARG A O 1
ATOM 635 N N . ASP A 1 87 ? -6.109 37.75 8.891 1 97.25 87 ASP A N 1
ATOM 636 C CA . ASP A 1 87 ? -7.301 37.844 9.727 1 97.25 87 ASP A CA 1
ATOM 637 C C . ASP A 1 87 ? -7.531 36.531 10.5 1 97.25 87 ASP A C 1
ATOM 639 O O . ASP A 1 87 ? -8.641 36 10.516 1 97.25 87 ASP A O 1
ATOM 643 N N . VAL A 1 88 ? -6.453 35.938 11.008 1 98.62 88 VAL A N 1
ATOM 644 C CA . VAL A 1 88 ? -6.582 34.781 11.875 1 98.62 88 VAL A CA 1
ATOM 645 C C . VAL A 1 88 ? -6.109 35.125 13.289 1 98.62 88 VAL A C 1
ATOM 647 O O . VAL A 1 88 ? -5.312 36.031 13.477 1 98.62 88 VAL A O 1
ATOM 650 N N . ASN A 1 89 ? -6.629 34.469 14.273 1 98.31 89 ASN A N 1
ATOM 651 C CA . ASN A 1 89 ? -6.176 34.531 15.664 1 98.31 89 ASN A CA 1
ATOM 652 C C . ASN A 1 89 ? -5.133 33.469 15.969 1 98.31 89 ASN A C 1
ATOM 654 O O . ASN A 1 89 ? -5.453 32.281 16.016 1 98.31 89 ASN A O 1
ATOM 658 N N . GLY A 1 90 ? -3.867 33.906 16.141 1 98 90 GLY A N 1
ATOM 659 C CA . GLY A 1 90 ? -2.791 32.969 16.422 1 98 90 GLY A CA 1
ATOM 660 C C . GLY A 1 90 ? -2.076 32.5 15.18 1 98 90 GLY A C 1
ATOM 661 O O . GLY A 1 90 ? -2.125 33.156 14.133 1 98 90 GLY A O 1
ATOM 662 N N . THR A 1 91 ? -1.357 31.375 15.352 1 98 91 THR A N 1
ATOM 663 C CA . THR A 1 91 ? -0.585 30.766 14.266 1 98 91 THR A CA 1
ATOM 664 C C . THR A 1 91 ? -1.303 29.547 13.703 1 98 91 THR A C 1
ATOM 666 O O . THR A 1 91 ? -1.763 28.688 14.461 1 98 91 THR A O 1
ATOM 669 N N . VAL A 1 92 ? -1.42 29.516 12.367 1 98.5 92 VAL A N 1
ATOM 670 C CA . VAL A 1 92 ? -2.043 28.359 11.727 1 98.5 92 VAL A CA 1
ATOM 671 C C . VAL A 1 92 ? -1.138 27.141 11.859 1 98.5 92 VAL A C 1
ATOM 673 O O . VAL A 1 92 ? 0.049 27.188 11.531 1 98.5 92 VAL A O 1
ATOM 676 N N . ILE A 1 93 ? -1.73 25.984 12.305 1 97.19 93 ILE A N 1
ATOM 677 C CA . ILE A 1 93 ? -0.895 24.828 12.609 1 97.19 93 ILE A CA 1
ATOM 678 C C . ILE A 1 93 ? -1.215 23.703 11.648 1 97.19 93 ILE A C 1
ATOM 680 O O . ILE A 1 93 ? -0.477 22.719 11.57 1 97.19 93 ILE A O 1
ATOM 684 N N . GLY A 1 94 ? -2.262 23.75 10.922 1 98 94 GLY A N 1
ATOM 685 C CA . GLY A 1 94 ? -2.643 22.734 9.953 1 98 94 GLY A CA 1
ATOM 686 C C . GLY A 1 94 ? -3.627 23.234 8.914 1 98 94 GLY A C 1
ATOM 687 O O . GLY A 1 94 ? -4.414 24.141 9.188 1 98 94 GLY A O 1
ATOM 688 N N . ILE A 1 95 ? -3.553 22.625 7.742 1 98.81 95 ILE A N 1
ATOM 689 C CA . ILE A 1 95 ? -4.496 22.922 6.668 1 98.81 95 ILE A CA 1
ATOM 690 C C . ILE A 1 95 ? -4.855 21.641 5.922 1 98.81 95 ILE A C 1
ATOM 692 O O . ILE A 1 95 ? -4.062 20.688 5.891 1 98.81 95 ILE A O 1
ATOM 696 N N . ASP A 1 96 ? -5.984 21.609 5.352 1 98.81 96 ASP A N 1
ATOM 697 C CA . ASP A 1 96 ? -6.41 20.547 4.441 1 98.81 96 ASP A CA 1
ATOM 698 C C . ASP A 1 96 ? -7.676 20.938 3.691 1 98.81 96 ASP A C 1
ATOM 700 O O . ASP A 1 96 ? -8.516 21.672 4.223 1 98.81 96 ASP A O 1
ATOM 704 N N . PHE A 1 97 ? -7.77 20.484 2.479 1 98.62 97 PHE A N 1
ATOM 705 C CA . PHE A 1 97 ? -9.023 20.625 1.748 1 98.62 97 PHE A CA 1
ATOM 706 C C . PHE A 1 97 ? -10.039 19.594 2.223 1 98.62 97 PHE A C 1
ATOM 708 O O . PHE A 1 97 ? -9.719 18.406 2.338 1 98.62 97 PHE A O 1
ATOM 715 N N . ARG A 1 98 ? -11.18 20.047 2.506 1 98.69 98 ARG A N 1
ATOM 716 C CA . ARG A 1 98 ? -12.289 19.156 2.83 1 98.69 98 ARG A CA 1
ATOM 717 C C . ARG A 1 98 ? -12.922 18.578 1.564 1 98.69 98 ARG A C 1
ATOM 719 O O . ARG A 1 98 ? -13.461 19.328 0.746 1 98.69 98 ARG A O 1
ATOM 726 N N . PRO A 1 99 ? -12.906 17.234 1.452 1 97.38 99 PRO A N 1
ATOM 727 C CA . PRO A 1 99 ? -13.445 16.656 0.224 1 97.38 99 PRO A CA 1
ATOM 728 C C . PRO A 1 99 ? -14.906 17.016 -0.011 1 97.38 99 PRO A C 1
ATOM 730 O O . PRO A 1 99 ? -15.32 17.234 -1.156 1 97.38 99 PRO A O 1
ATOM 733 N N . ALA A 1 100 ? -15.688 17.203 0.931 1 97.25 100 ALA A N 1
ATOM 734 C CA . ALA A 1 100 ? -17.125 17.391 0.833 1 97.25 100 ALA A CA 1
ATOM 735 C C . ALA A 1 100 ? -17.469 18.703 0.129 1 97.25 100 ALA A C 1
ATOM 737 O O . ALA A 1 100 ? -18.484 18.797 -0.564 1 97.25 100 ALA A O 1
ATOM 738 N N . ASN A 1 101 ? -16.578 19.734 0.265 1 97.69 101 ASN A N 1
ATOM 739 C CA . ASN A 1 101 ? -16.953 21.031 -0.289 1 97.69 101 ASN A CA 1
ATOM 740 C C . ASN A 1 101 ? -15.773 21.703 -0.983 1 97.69 101 ASN A C 1
ATOM 742 O O . ASN A 1 101 ? -15.898 22.812 -1.506 1 97.69 101 ASN A O 1
ATOM 746 N N . LYS A 1 102 ? -14.539 21.078 -0.887 1 96.75 102 LYS A N 1
ATOM 747 C CA . LYS A 1 102 ? -13.32 21.453 -1.581 1 96.75 102 LYS A CA 1
ATOM 748 C C . LYS A 1 102 ? -12.781 22.781 -1.056 1 96.75 102 LYS A C 1
ATOM 750 O O . LYS A 1 102 ? -12.055 23.484 -1.759 1 96.75 102 LYS A O 1
ATOM 755 N N . LEU A 1 103 ? -13.156 23.172 0.16 1 98.44 103 LEU A N 1
ATOM 756 C CA . LEU A 1 103 ? -12.602 24.375 0.787 1 98.44 103 LEU A CA 1
ATOM 757 C C . LEU A 1 103 ? -11.367 24.031 1.612 1 98.44 103 LEU A C 1
ATOM 759 O O . LEU A 1 103 ? -11.266 22.922 2.148 1 98.44 103 LEU A O 1
ATOM 763 N N . LEU A 1 104 ? -10.477 24.953 1.689 1 98.81 104 LEU A N 1
ATOM 764 C CA . LEU A 1 104 ? -9.273 24.812 2.498 1 98.81 104 LEU A CA 1
ATOM 765 C C . LEU A 1 104 ? -9.539 25.203 3.945 1 98.81 104 LEU A C 1
ATOM 767 O O . LEU A 1 104 ? -9.844 26.359 4.23 1 98.81 104 LEU A O 1
ATOM 771 N N . TYR A 1 105 ? -9.391 24.312 4.84 1 98.88 105 TYR A N 1
ATOM 772 C CA . TYR A 1 105 ? -9.594 24.547 6.266 1 98.88 105 TYR A CA 1
ATOM 773 C C . TYR A 1 105 ? -8.258 24.719 6.98 1 98.88 105 TYR A C 1
ATOM 775 O O . TYR A 1 105 ? -7.242 24.172 6.551 1 98.88 105 TYR A O 1
ATOM 783 N N . ALA A 1 106 ? -8.32 25.453 8.055 1 98.81 106 ALA A N 1
ATOM 784 C CA . ALA A 1 106 ? -7.141 25.75 8.867 1 98.81 106 ALA A CA 1
ATOM 785 C C . ALA A 1 106 ? -7.488 25.797 10.352 1 98.81 106 ALA A C 1
ATOM 787 O O . ALA A 1 106 ? -8.562 26.266 10.727 1 98.81 106 ALA A O 1
ATOM 788 N N . LEU A 1 107 ? -6.582 25.344 11.141 1 98.62 107 LEU A N 1
ATOM 789 C CA . LEU A 1 107 ? -6.66 25.438 12.594 1 98.62 107 LEU A CA 1
ATOM 790 C C . LEU A 1 107 ? -5.473 26.203 13.148 1 98.62 107 LEU A C 1
ATOM 792 O O . LEU A 1 107 ? -4.336 26 12.727 1 98.62 107 LEU A O 1
ATOM 796 N N . THR A 1 108 ? -5.738 27.125 14.078 1 98.38 108 THR A N 1
ATOM 797 C CA . THR A 1 108 ? -4.656 27.875 14.711 1 98.38 108 THR A CA 1
ATOM 798 C C . THR A 1 108 ? -4.285 27.234 16.047 1 98.38 108 THR A C 1
ATOM 800 O O . THR A 1 108 ? -5.027 26.406 16.578 1 98.38 108 THR A O 1
ATOM 803 N N . ASP A 1 109 ? -3.143 27.641 16.578 1 96.81 109 ASP A N 1
ATOM 804 C CA . ASP A 1 109 ? -2.668 27.156 17.859 1 96.81 109 ASP A CA 1
ATOM 805 C C . ASP A 1 109 ? -3.549 27.688 19 1 96.81 109 ASP A C 1
ATOM 807 O O . ASP A 1 109 ? -3.4 27.266 20.156 1 96.81 109 ASP A O 1
ATOM 811 N N . THR A 1 110 ? -4.527 28.562 18.703 1 97.69 110 THR A N 1
ATOM 812 C CA . THR A 1 110 ? -5.492 29.062 19.672 1 97.69 110 THR A CA 1
ATOM 813 C C . THR A 1 110 ? -6.836 28.359 19.516 1 97.69 110 THR A C 1
ATOM 815 O O . THR A 1 110 ? -7.844 28.797 20.062 1 97.69 110 THR A O 1
ATOM 818 N N . ASN A 1 111 ? -6.902 27.344 18.625 1 98 111 ASN A N 1
ATOM 819 C CA . ASN A 1 111 ? -8.031 26.438 18.438 1 98 111 ASN A CA 1
ATOM 820 C C . ASN A 1 111 ? -9.148 27.094 17.641 1 98 111 ASN A C 1
ATOM 822 O O . ASN A 1 111 ? -10.305 26.672 17.719 1 98 111 ASN A O 1
ATOM 826 N N . TYR A 1 112 ? -8.805 28.219 16.984 1 98.56 112 TYR A N 1
ATOM 827 C CA . TYR A 1 112 ? -9.758 28.797 16.047 1 98.56 112 TYR A CA 1
ATOM 828 C C . TYR A 1 112 ? -9.734 28.078 14.711 1 98.56 112 TYR A C 1
ATOM 830 O O . TYR A 1 112 ? -8.656 27.844 14.148 1 98.56 112 TYR A O 1
ATOM 838 N N . LEU A 1 113 ? -10.891 27.719 14.219 1 98.75 113 LEU A N 1
ATOM 839 C CA . LEU A 1 113 ? -11.062 27.062 12.93 1 98.75 113 LEU A CA 1
ATOM 840 C C . LEU A 1 113 ? -11.516 28.062 11.867 1 98.75 113 LEU A C 1
ATOM 842 O O . LEU A 1 113 ? -12.406 28.875 12.117 1 98.75 113 LEU A O 1
ATOM 846 N N . TYR A 1 114 ? -10.828 28.031 10.703 1 98.88 114 TYR A N 1
ATOM 847 C CA . TYR A 1 114 ? -11.125 28.922 9.586 1 98.88 114 TYR A CA 1
ATOM 848 C C . TYR A 1 114 ? -11.211 28.141 8.273 1 98.88 114 TYR A C 1
ATOM 850 O O . TYR A 1 114 ? -10.734 27 8.195 1 98.88 114 TYR A O 1
ATOM 858 N N . THR A 1 115 ? -11.859 28.703 7.305 1 98.88 115 THR A N 1
ATOM 859 C CA . THR A 1 115 ? -11.477 28.438 5.922 1 98.88 115 THR A CA 1
ATOM 860 C C . THR A 1 115 ? -10.57 29.547 5.391 1 98.88 115 THR A C 1
ATOM 862 O O . THR A 1 115 ? -10.648 30.688 5.848 1 98.88 115 THR A O 1
ATOM 865 N N . ILE A 1 116 ? -9.703 29.203 4.508 1 98.88 116 ILE A N 1
ATOM 866 C CA . ILE A 1 116 ? -8.781 30.156 3.891 1 98.88 116 ILE A CA 1
ATOM 867 C C . ILE A 1 116 ? -8.945 30.125 2.373 1 98.88 116 ILE A C 1
ATOM 869 O O . ILE A 1 116 ? -8.977 29.047 1.77 1 98.88 116 ILE A O 1
ATOM 873 N N . ASP A 1 117 ? -9.125 31.266 1.719 1 98.69 117 ASP A N 1
ATOM 874 C CA . ASP A 1 117 ? -9.031 31.359 0.266 1 98.69 117 ASP A CA 1
ATOM 875 C C . ASP A 1 117 ? -7.586 31.203 -0.201 1 98.69 117 ASP A C 1
ATOM 877 O O . ASP A 1 117 ? -6.746 32.062 0.074 1 98.69 117 ASP A O 1
ATOM 881 N N . PRO A 1 118 ? -7.309 30.203 -0.904 1 97.69 118 PRO A N 1
ATOM 882 C CA . PRO A 1 118 ? -5.902 29.953 -1.226 1 97.69 118 PRO A CA 1
ATOM 883 C C . PRO A 1 118 ? -5.348 30.938 -2.258 1 97.69 118 PRO A C 1
ATOM 885 O O . PRO A 1 118 ? -4.141 30.953 -2.5 1 97.69 118 PRO A O 1
ATOM 888 N N . ALA A 1 119 ? -6.125 31.688 -2.904 1 96.75 119 ALA A N 1
ATOM 889 C CA . ALA A 1 119 ? -5.668 32.656 -3.893 1 96.75 119 ALA A CA 1
ATOM 890 C C . ALA A 1 119 ? -5.316 34 -3.229 1 96.75 119 ALA A C 1
ATOM 892 O O . ALA A 1 119 ? -4.395 34.688 -3.66 1 96.75 119 ALA A O 1
ATOM 893 N N . THR A 1 120 ? -6.02 34.312 -2.123 1 97.94 120 THR A N 1
ATOM 894 C CA . THR A 1 120 ? -5.859 35.656 -1.564 1 97.94 120 THR A CA 1
ATOM 895 C C . THR A 1 120 ? -5.285 35.594 -0.152 1 97.94 120 THR A C 1
ATOM 897 O O . THR A 1 120 ? -4.773 36.594 0.365 1 97.94 120 THR A O 1
ATOM 900 N N . GLY A 1 121 ? -5.488 34.469 0.561 1 98.69 121 GLY A N 1
ATOM 901 C CA . GLY A 1 121 ? -5.066 34.312 1.945 1 98.69 121 GLY A CA 1
ATOM 902 C C . GLY A 1 121 ? -6.109 34.812 2.938 1 98.69 121 GLY A C 1
ATOM 903 O O . GLY A 1 121 ? -5.895 34.75 4.148 1 98.69 121 GLY A O 1
ATOM 904 N N . ALA A 1 122 ? -7.262 35.219 2.436 1 98.69 122 ALA A N 1
ATOM 905 C CA . ALA A 1 122 ? -8.32 35.688 3.324 1 98.69 122 ALA A CA 1
ATOM 906 C C . ALA A 1 122 ? -8.93 34.531 4.109 1 98.69 122 ALA A C 1
ATOM 908 O O . ALA A 1 122 ? -9.164 33.469 3.562 1 98.69 122 ALA A O 1
ATOM 909 N N . SER A 1 123 ? -9.18 34.781 5.363 1 98.75 123 SER A N 1
ATOM 910 C CA . SER A 1 123 ? -9.742 33.75 6.219 1 98.75 123 SER A CA 1
ATOM 911 C C . SER A 1 123 ? -11.203 34.031 6.543 1 98.75 123 SER A C 1
ATOM 913 O O . SER A 1 123 ? -11.625 35.188 6.57 1 98.75 123 SER A O 1
ATOM 915 N N . THR A 1 124 ? -11.961 33.031 6.68 1 98.75 124 THR A N 1
ATOM 916 C CA . THR A 1 124 ? -13.328 33.062 7.199 1 98.75 124 THR A CA 1
ATOM 917 C C . THR A 1 124 ? -13.453 32.25 8.477 1 98.75 124 THR A C 1
ATOM 919 O O . THR A 1 124 ? -13.227 31.047 8.469 1 98.75 124 THR A O 1
ATOM 922 N N . PHE A 1 125 ? -13.852 32.938 9.555 1 98.75 125 PHE A N 1
ATOM 923 C CA . PHE A 1 125 ? -13.992 32.281 10.852 1 98.75 125 PHE A CA 1
ATOM 924 C C . PHE A 1 125 ? -15.148 31.297 10.836 1 98.75 125 PHE A C 1
ATOM 926 O O . PHE A 1 125 ? -16.219 31.578 10.297 1 98.75 125 PHE A O 1
ATOM 933 N N . ILE A 1 126 ? -14.906 30.062 11.414 1 98.62 126 ILE A N 1
ATOM 934 C CA . ILE A 1 126 ? -15.945 29.047 11.539 1 98.62 126 ILE A CA 1
ATOM 935 C C . ILE A 1 126 ? -16.359 28.891 13 1 98.62 126 ILE A C 1
ATOM 937 O O . ILE A 1 126 ? -17.516 29.125 13.359 1 98.62 126 ILE A O 1
ATOM 941 N N . SER A 1 127 ? -15.359 28.531 13.836 1 98.44 127 SER A N 1
ATOM 942 C CA . SER A 1 127 ? -15.625 28.281 15.25 1 98.44 127 SER A CA 1
ATOM 943 C C . SER A 1 127 ? -14.336 28.219 16.062 1 98.44 127 SER A C 1
ATOM 945 O O . SER A 1 127 ? -13.242 28.312 15.492 1 98.44 127 SER A O 1
ATOM 947 N N . VAL A 1 128 ? -14.508 28.172 17.391 1 98.38 128 VAL A N 1
ATOM 948 C CA . VAL A 1 128 ? -13.438 27.781 18.297 1 98.38 128 VAL A CA 1
ATOM 949 C C . VAL A 1 128 ? -13.695 26.375 18.828 1 98.38 128 VAL A C 1
ATOM 951 O O . VAL A 1 128 ? -14.781 26.094 19.344 1 98.38 128 VAL A O 1
ATOM 954 N N . LEU A 1 129 ? -12.727 25.516 18.656 1 98 129 LEU A N 1
ATOM 955 C CA . LEU A 1 129 ? -12.914 24.172 19.188 1 98 129 LEU A CA 1
ATOM 956 C C . LEU A 1 129 ? -13.203 24.203 20.688 1 98 129 LEU A C 1
ATOM 958 O O . LEU A 1 129 ? -12.484 24.875 21.438 1 98 129 LEU A O 1
ATOM 962 N N . PRO A 1 130 ? -14.234 23.516 21.172 1 97.19 130 PRO A N 1
ATOM 963 C CA . PRO A 1 130 ? -14.555 23.516 22.594 1 97.19 130 PRO A CA 1
ATOM 964 C C . PRO A 1 130 ? -13.547 22.719 23.422 1 97.19 130 PRO A C 1
ATOM 966 O O . PRO A 1 130 ? -13.414 22.953 24.625 1 97.19 130 PRO A O 1
ATOM 969 N N . THR A 1 131 ? -12.938 21.734 22.922 1 93.75 131 THR A N 1
ATOM 970 C CA . THR A 1 131 ? -11.812 20.984 23.484 1 93.75 131 THR A CA 1
ATOM 971 C C . THR A 1 131 ? -10.516 21.344 22.781 1 93.75 131 THR A C 1
ATOM 973 O O . THR A 1 131 ? -10.367 21.094 21.578 1 93.75 131 THR A O 1
ATOM 976 N N . PRO A 1 132 ? -9.648 21.891 23.516 1 93.19 132 PRO A N 1
ATOM 977 C CA . PRO A 1 132 ? -8.414 22.312 22.859 1 93.19 132 PRO A CA 1
ATOM 978 C C . PRO A 1 132 ? -7.613 21.141 22.281 1 93.19 132 PRO A C 1
ATOM 980 O O . PRO A 1 132 ? -7.59 20.062 22.875 1 93.19 132 PRO A O 1
ATOM 983 N N . PHE A 1 133 ? -6.992 21.344 21.172 1 94.81 133 PHE A N 1
ATOM 984 C CA . PHE A 1 133 ? -6.02 20.422 20.594 1 94.81 133 PHE A CA 1
ATOM 985 C C . PHE A 1 133 ? -4.602 20.812 21 1 94.81 133 PHE A C 1
ATOM 987 O O . PHE A 1 133 ? -4.156 21.922 20.75 1 94.81 133 PHE A O 1
ATOM 994 N N . GLY A 1 134 ? -3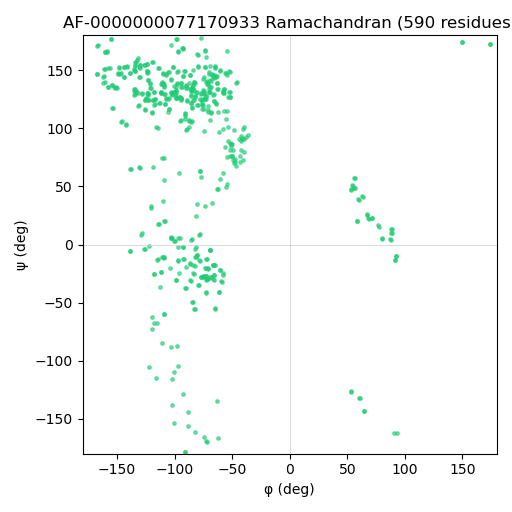.859 19.859 21.609 1 90.44 134 GLY A N 1
ATOM 995 C CA . GLY A 1 134 ? -2.561 20.156 22.188 1 90.44 134 GLY A CA 1
ATOM 996 C C . GLY A 1 134 ? -1.401 19.859 21.266 1 90.44 134 GLY A C 1
ATOM 997 O O . GLY A 1 134 ? -0.24 20.047 21.625 1 90.44 134 GLY A O 1
ATOM 998 N N . GLY A 1 135 ? -1.618 19.5 20.078 1 88.31 135 GLY A N 1
ATOM 999 C CA . GLY A 1 135 ? -0.553 19.016 19.219 1 88.31 135 GLY A CA 1
ATOM 1000 C C . GLY A 1 135 ? 0.324 20.125 18.672 1 88.31 135 GLY A C 1
ATOM 1001 O O . GLY A 1 135 ? 1.475 19.875 18.297 1 88.31 135 GLY A O 1
ATOM 1002 N N . GLY A 1 136 ? -0.197 21.344 18.516 1 89.75 136 GLY A N 1
ATOM 1003 C CA . GLY A 1 136 ? 0.571 22.453 17.953 1 89.75 136 GLY A CA 1
ATOM 1004 C C . GLY A 1 136 ? 0.958 22.219 16.5 1 89.75 136 GLY A C 1
ATOM 1005 O O . GLY A 1 136 ? 0.168 21.672 15.727 1 89.75 136 GLY A O 1
ATOM 1006 N N . ASN A 1 137 ? 2.264 22.719 16.125 1 88.12 137 ASN A N 1
ATOM 1007 C CA . ASN A 1 137 ? 2.674 22.656 14.727 1 88.12 137 ASN A CA 1
ATOM 1008 C C . ASN A 1 137 ? 3.283 21.297 14.383 1 88.12 137 ASN A C 1
ATOM 1010 O O . ASN A 1 137 ? 3.777 21.094 13.266 1 88.12 137 ASN A O 1
ATOM 1014 N N . LYS A 1 138 ? 3.305 20.375 15.234 1 91.06 138 LYS A N 1
ATOM 1015 C CA . LYS A 1 138 ? 3.721 19 15.008 1 91.06 138 LYS A CA 1
ATOM 1016 C C . LYS A 1 138 ? 2.529 18.047 15.086 1 91.06 138 LYS A C 1
ATOM 1018 O O . LYS A 1 138 ? 2.365 17.328 16.078 1 91.06 138 LYS A O 1
ATOM 1023 N N . SER A 1 139 ? 1.748 18.109 14.023 1 91.62 139 SER A N 1
ATOM 1024 C CA . SER A 1 139 ? 0.469 17.422 14.094 1 91.62 139 SER A CA 1
ATOM 1025 C C . SER A 1 139 ? 0.05 16.891 12.719 1 91.62 139 SER A C 1
ATOM 1027 O O . SER A 1 139 ? 0.482 17.422 11.695 1 91.62 139 SER A O 1
ATOM 1029 N N . GLY A 1 140 ? -0.712 15.828 12.82 1 95.88 140 GLY A N 1
ATOM 1030 C CA . GLY A 1 140 ? -1.507 15.43 11.664 1 95.88 140 GLY A CA 1
ATOM 1031 C C . GLY A 1 140 ? -2.82 16.188 11.562 1 95.88 140 GLY A C 1
ATOM 1032 O O . GLY A 1 140 ? -3.469 16.453 12.57 1 95.88 140 GLY A O 1
ATOM 1033 N N . PHE A 1 141 ? -3.193 16.547 10.383 1 97.94 141 PHE A N 1
ATOM 1034 C CA . PHE A 1 141 ? -4.375 17.344 10.055 1 97.94 141 PHE A CA 1
ATOM 1035 C C . PHE A 1 141 ? -4.957 16.906 8.711 1 97.94 141 PHE A C 1
ATOM 1037 O O . PHE A 1 141 ? -4.375 17.188 7.66 1 97.94 141 PHE A O 1
ATOM 1044 N N . ASP A 1 142 ? -6.051 16.203 8.727 1 98.81 142 ASP A N 1
ATOM 1045 C CA . ASP A 1 142 ? -6.59 15.703 7.469 1 98.81 142 ASP A CA 1
ATOM 1046 C C . ASP A 1 142 ? -8.055 15.312 7.613 1 98.81 142 ASP A C 1
ATOM 1048 O O . ASP A 1 142 ? -8.461 14.773 8.641 1 98.81 142 ASP A O 1
ATOM 1052 N N . PHE A 1 143 ? -8.805 15.531 6.562 1 98.81 143 PHE A N 1
ATOM 1053 C CA . PHE A 1 143 ? -10.211 15.156 6.57 1 98.81 143 PHE A CA 1
ATOM 1054 C C . PHE A 1 143 ? -10.383 13.703 6.156 1 98.81 143 PHE A C 1
ATOM 1056 O O . PHE A 1 143 ? -9.859 13.273 5.129 1 98.81 143 PHE A O 1
ATOM 1063 N N . ASN A 1 144 ? -11.102 12.961 6.977 1 98.62 144 ASN A N 1
ATOM 1064 C CA . ASN A 1 144 ? -11.609 11.656 6.559 1 98.62 144 ASN A CA 1
ATOM 1065 C C . ASN A 1 144 ? -12.688 11.789 5.488 1 98.62 144 ASN A C 1
ATOM 1067 O O . ASN A 1 144 ? -13.766 12.32 5.75 1 98.62 144 ASN A O 1
ATOM 1071 N N . PRO A 1 145 ? -12.43 11.344 4.305 1 97.81 145 PRO A N 1
ATOM 1072 C CA . PRO A 1 145 ? -13.375 11.562 3.209 1 97.81 145 PRO A CA 1
ATOM 1073 C C . PRO A 1 145 ? -14.641 10.719 3.348 1 97.81 145 PRO A C 1
ATOM 1075 O O . PRO A 1 145 ? -15.648 10.992 2.684 1 97.81 145 PRO A O 1
ATOM 1078 N N . SER A 1 146 ? -14.586 9.695 4.098 1 96.44 146 SER A N 1
ATOM 1079 C CA . SER A 1 146 ? -15.734 8.812 4.289 1 96.44 146 SER A CA 1
ATOM 1080 C C . SER A 1 146 ? -16.656 9.328 5.395 1 96.44 146 SER A C 1
ATOM 1082 O O . SER A 1 146 ? -17.844 9.555 5.168 1 96.44 146 SER A O 1
ATOM 1084 N N . ALA A 1 147 ? -16.062 9.648 6.531 1 97.19 147 ALA A N 1
ATOM 1085 C CA . ALA A 1 147 ? -16.828 10.086 7.691 1 97.19 147 ALA A CA 1
ATOM 1086 C C . ALA A 1 147 ? -17.078 11.594 7.652 1 97.19 147 ALA A C 1
ATOM 1088 O O . ALA A 1 147 ? -17.906 12.109 8.391 1 97.19 147 ALA A O 1
ATOM 1089 N N . ASP A 1 148 ? -16.312 12.227 6.832 1 98.31 148 ASP A N 1
ATOM 1090 C CA . ASP A 1 148 ? -16.359 13.68 6.73 1 98.31 148 ASP A CA 1
ATOM 1091 C C . ASP A 1 148 ? -16.094 14.336 8.086 1 98.31 148 ASP A C 1
ATOM 1093 O O . ASP A 1 148 ? -16.875 15.18 8.539 1 98.31 148 ASP A O 1
ATOM 1097 N N . ARG A 1 149 ? -15.062 13.906 8.742 1 98.75 149 ARG A N 1
ATOM 1098 C CA . ARG A 1 149 ? -14.539 14.477 9.977 1 98.75 149 ARG A CA 1
ATOM 1099 C C . ARG A 1 149 ? -13.078 14.883 9.82 1 98.75 149 ARG A C 1
ATOM 1101 O O . ARG A 1 149 ? -12.312 14.203 9.133 1 98.75 149 ARG A O 1
ATOM 1108 N N . LEU A 1 150 ? -12.797 15.953 10.414 1 98.75 150 LEU A N 1
ATOM 1109 C CA . LEU A 1 150 ? -11.391 16.344 10.5 1 98.75 150 LEU A CA 1
ATOM 1110 C C . LEU A 1 150 ? -10.672 15.539 11.578 1 98.75 150 LEU A C 1
ATOM 1112 O O . LEU A 1 150 ? -11.117 15.492 12.727 1 98.75 150 LEU A O 1
ATOM 1116 N N . ARG A 1 151 ? -9.617 14.898 11.195 1 98.56 151 ARG A N 1
ATOM 1117 C CA . ARG A 1 151 ? -8.75 14.164 12.102 1 98.56 151 ARG A CA 1
ATOM 1118 C C . ARG A 1 151 ? -7.559 15.008 12.531 1 98.56 151 ARG A C 1
ATOM 1120 O O . ARG A 1 151 ? -6.875 15.602 11.695 1 98.56 151 ARG A O 1
ATOM 1127 N N . LEU A 1 152 ? -7.359 15.117 13.805 1 97.94 152 LEU A N 1
ATOM 1128 C CA . LEU A 1 152 ? -6.188 15.742 14.398 1 97.94 152 LEU A CA 1
ATOM 1129 C C . LEU A 1 152 ? -5.383 14.727 15.211 1 97.94 152 LEU A C 1
ATOM 1131 O O . LEU A 1 152 ? -5.93 14.055 16.078 1 97.94 152 LEU A O 1
ATOM 1135 N N . VAL A 1 153 ? -4.141 14.633 14.875 1 97.06 153 VAL A N 1
ATOM 1136 C CA . VAL A 1 153 ? -3.252 13.75 15.617 1 97.06 153 VAL A CA 1
ATOM 1137 C C . VAL A 1 153 ? -2.039 14.531 16.109 1 97.06 153 VAL A C 1
ATOM 1139 O O . VAL A 1 153 ? -1.312 15.125 15.32 1 97.06 153 VAL A O 1
ATOM 1142 N N . GLY A 1 154 ? -1.775 14.516 17.406 1 90.69 154 GLY A N 1
ATOM 1143 C CA . GLY A 1 154 ? -0.735 15.359 17.969 1 90.69 154 GLY A CA 1
ATOM 1144 C C . GLY A 1 154 ? 0.487 14.586 18.422 1 90.69 154 GLY A C 1
ATOM 1145 O O . GLY A 1 154 ? 0.362 13.5 19 1 90.69 154 GLY A O 1
ATOM 1146 N N . LYS A 1 155 ? 1.636 15.031 18.141 1 80.31 155 LYS A N 1
ATOM 1147 C CA . LYS A 1 155 ? 2.902 14.406 18.516 1 80.31 155 LYS A CA 1
ATOM 1148 C C . LYS A 1 155 ? 3.082 14.391 20.031 1 80.31 155 LYS A C 1
ATOM 1150 O O . LYS A 1 155 ? 3.365 13.344 20.609 1 80.31 155 LYS A O 1
ATOM 1155 N N . HIS A 1 156 ? 3.02 15.43 20.719 1 72.69 156 HIS A N 1
ATOM 1156 C CA . HIS A 1 156 ? 3.426 15.523 22.109 1 72.69 156 HIS A CA 1
ATOM 1157 C C . HIS A 1 156 ? 2.408 14.852 23.031 1 72.69 156 HIS A C 1
ATOM 1159 O O . HIS A 1 156 ? 2.783 14.188 24 1 72.69 156 HIS A O 1
ATOM 1165 N N . THR A 1 157 ? 1.286 14.82 22.625 1 75.81 157 THR A N 1
ATOM 1166 C CA . THR A 1 157 ? 0.226 14.32 23.5 1 75.81 157 THR A CA 1
ATOM 1167 C C . THR A 1 157 ? -0.286 12.969 23.016 1 75.81 157 THR A C 1
ATOM 1169 O O . THR A 1 157 ? -0.999 12.273 23.75 1 75.81 157 THR A O 1
ATOM 1172 N N . ASN A 1 158 ? 0.082 12.609 21.906 1 87.38 158 ASN A N 1
ATOM 1173 C CA . ASN A 1 158 ? -0.453 11.438 21.219 1 87.38 158 ASN A CA 1
ATOM 1174 C C . ASN A 1 158 ? -1.963 11.539 21.031 1 87.38 158 ASN A C 1
ATOM 1176 O O . ASN A 1 158 ? -2.639 10.523 20.844 1 87.38 158 ASN A O 1
ATOM 1180 N N . GLU A 1 159 ? -2.451 12.781 21.109 1 95 159 GLU A N 1
ATOM 1181 C CA . GLU A 1 159 ? -3.885 13.023 20.984 1 95 159 GLU A CA 1
ATOM 1182 C C . GLU A 1 159 ? -4.414 12.555 19.641 1 95 159 GLU A C 1
ATOM 1184 O O . GLU A 1 159 ? -3.691 12.57 18.641 1 95 159 GLU A O 1
ATOM 1189 N N . ASN A 1 160 ? -5.566 12.18 19.609 1 97.81 160 ASN A N 1
ATOM 1190 C CA . ASN A 1 160 ? -6.352 11.672 18.484 1 97.81 160 ASN A CA 1
ATOM 1191 C C . ASN A 1 160 ? -7.801 12.148 18.547 1 97.81 160 ASN A C 1
ATOM 1193 O O . ASN A 1 160 ? -8.586 11.648 19.359 1 97.81 160 ASN A O 1
ATOM 1197 N N . LEU A 1 161 ? -8.086 13.172 17.672 1 97.94 161 LEU A N 1
ATOM 1198 C CA . LEU A 1 161 ? -9.406 13.797 17.734 1 97.94 161 LEU A CA 1
ATOM 1199 C C . LEU A 1 161 ? -10.117 13.727 16.391 1 97.94 161 LEU A C 1
ATOM 1201 O O . LEU A 1 161 ? -9.477 13.812 15.344 1 97.94 161 LEU A O 1
ATOM 1205 N N . ARG A 1 162 ? -11.406 13.633 16.469 1 98.44 162 ARG A N 1
ATOM 1206 C CA . ARG A 1 162 ? -12.273 13.938 15.344 1 98.44 162 ARG A CA 1
ATOM 1207 C C . ARG A 1 162 ? -13.055 15.227 15.594 1 98.44 162 ARG A C 1
ATOM 1209 O O . 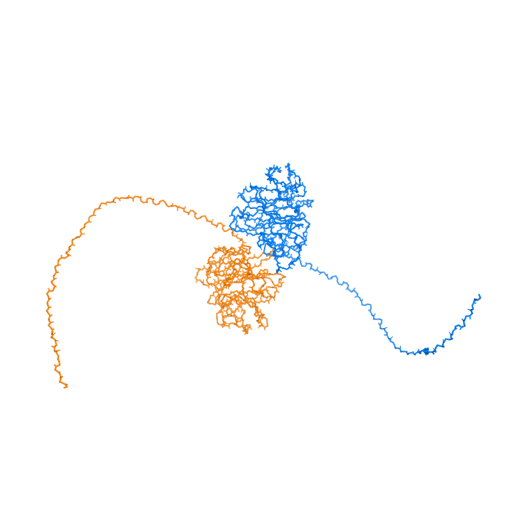ARG A 1 162 ? -13.531 15.461 16.703 1 98.44 162 ARG A O 1
ATOM 1216 N N . VAL A 1 163 ? -13.125 15.969 14.586 1 98.69 163 VAL A N 1
ATOM 1217 C CA . VAL A 1 163 ? -13.867 17.219 14.672 1 98.69 163 VAL A CA 1
ATOM 1218 C C . VAL A 1 163 ? -14.953 17.25 13.602 1 98.69 163 VAL A C 1
ATOM 1220 O O . VAL A 1 163 ? -14.688 17.016 12.422 1 98.69 163 VAL A O 1
ATOM 1223 N N . ASN A 1 164 ? -16.172 17.453 14.008 1 98.69 164 ASN A N 1
ATOM 1224 C CA . ASN A 1 164 ? -17.234 17.844 13.078 1 98.69 164 ASN A CA 1
ATOM 1225 C C . ASN A 1 164 ? -17.266 19.344 12.859 1 98.69 164 ASN A C 1
ATOM 1227 O O . ASN A 1 164 ? -17.766 20.094 13.711 1 98.69 164 ASN A O 1
ATOM 1231 N N . VAL A 1 165 ? -16.828 19.781 11.75 1 98.62 165 VAL A N 1
ATOM 1232 C CA . VAL A 1 165 ? -16.609 21.203 11.547 1 98.62 165 VAL A CA 1
ATOM 1233 C C . VAL A 1 165 ? -17.938 21.906 11.273 1 98.62 165 VAL A C 1
ATOM 1235 O O . VAL A 1 165 ? -18.016 23.141 11.344 1 98.62 165 VAL A O 1
ATOM 1238 N N . ASP A 1 166 ? -18.969 21.141 10.992 1 98.25 166 ASP A N 1
ATOM 1239 C CA . ASP A 1 166 ? -20.297 21.719 10.781 1 98.25 166 ASP A CA 1
ATOM 1240 C C . ASP A 1 166 ? -20.969 22.031 12.117 1 98.25 166 ASP A C 1
ATOM 1242 O O . ASP A 1 166 ? -21.672 23.031 12.242 1 98.25 166 ASP A O 1
ATOM 1246 N N . THR A 1 167 ? -20.734 21.234 13.109 1 98 167 THR A N 1
ATOM 1247 C CA . THR A 1 167 ? -21.438 21.375 14.383 1 98 167 THR A CA 1
ATOM 1248 C C . THR A 1 167 ? -20.5 21.859 15.477 1 98 167 THR A C 1
ATOM 1250 O O . THR A 1 167 ? -20.938 22.172 16.594 1 98 167 THR A O 1
ATOM 1253 N N . ASN A 1 168 ? -19.234 21.859 15.172 1 97.12 168 ASN A N 1
ATOM 1254 C CA . ASN A 1 168 ? -18.188 22.219 16.125 1 97.12 168 ASN A CA 1
ATOM 1255 C C . ASN A 1 168 ? -18.078 21.203 17.25 1 97.12 168 ASN A C 1
ATOM 1257 O O . ASN A 1 168 ? -17.766 21.562 18.391 1 97.12 168 ASN A O 1
ATOM 1261 N N . GLU A 1 169 ? -18.453 20 17.031 1 97.88 169 GLU A N 1
ATOM 1262 C CA . GLU A 1 169 ? -18.266 18.922 18.016 1 97.88 169 GLU A CA 1
ATOM 1263 C C . GLU A 1 169 ? -16.875 18.297 17.891 1 97.88 169 GLU A C 1
ATOM 1265 O O . GLU A 1 169 ? -16.391 18.109 16.781 1 97.88 169 GLU A O 1
ATOM 1270 N N . VAL A 1 170 ? -16.25 18.109 19.031 1 97.94 170 VAL A N 1
ATOM 1271 C CA . VAL A 1 170 ? -14.969 17.422 19.094 1 97.94 170 VAL A CA 1
ATOM 1272 C C . VAL A 1 170 ? -15.133 16.078 19.797 1 97.94 170 VAL A C 1
ATOM 1274 O O . VAL A 1 170 ? -15.727 16.016 20.875 1 97.94 170 VAL A O 1
ATOM 1277 N N . PHE A 1 171 ? -14.625 15.016 19.203 1 97.69 171 PHE A N 1
ATOM 1278 C CA . PHE A 1 171 ? -14.672 13.664 19.75 1 97.69 171 PHE A CA 1
ATOM 1279 C C . PHE A 1 171 ? -13.266 13.156 20.047 1 97.69 171 PHE A C 1
ATOM 1281 O O . PHE A 1 171 ? -12.539 12.742 19.1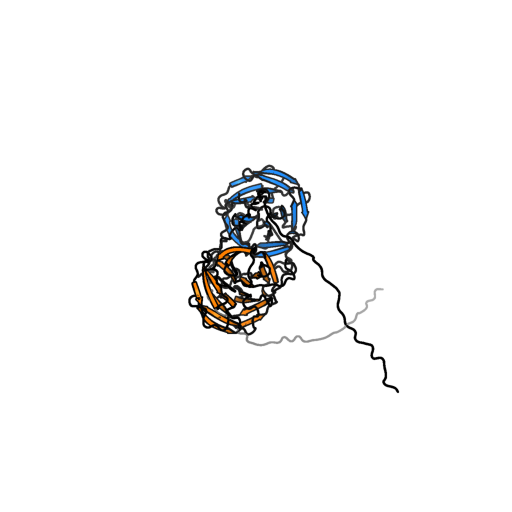41 1 97.69 171 PHE A O 1
ATOM 1288 N N . PRO A 1 172 ? -12.875 13.211 21.344 1 96.44 172 PRO A N 1
ATOM 1289 C CA . PRO A 1 172 ? -11.594 12.602 21.688 1 96.44 172 PRO A CA 1
ATOM 1290 C C . PRO A 1 172 ? -11.594 11.086 21.5 1 96.44 172 PRO A C 1
ATOM 1292 O O . PRO A 1 172 ? -12.453 10.391 22.047 1 96.44 172 PRO A O 1
ATOM 1295 N N . ASP A 1 173 ? -10.727 10.578 20.734 1 97.69 173 ASP A N 1
ATOM 1296 C CA . ASP A 1 173 ? -10.5 9.148 20.547 1 97.69 173 ASP A CA 1
ATOM 1297 C C . ASP A 1 173 ? -9.328 8.656 21.391 1 97.69 173 ASP A C 1
ATOM 1299 O O . ASP A 1 173 ? -8.734 9.43 22.141 1 97.69 173 ASP A O 1
ATOM 1303 N N . THR A 1 174 ? -9.078 7.355 21.344 1 97.38 174 THR A N 1
ATOM 1304 C CA . THR A 1 174 ? -7.953 6.809 22.094 1 97.38 174 THR A CA 1
ATOM 1305 C C . THR A 1 174 ? -6.637 7.383 21.578 1 97.38 174 THR A C 1
ATOM 1307 O O . THR A 1 174 ? -6.441 7.516 20.375 1 97.38 174 THR A O 1
ATOM 1310 N N . ASP A 1 175 ? -5.727 7.711 22.484 1 97.44 175 ASP A N 1
ATOM 1311 C CA . ASP A 1 175 ? -4.402 8.195 22.094 1 97.44 175 ASP A CA 1
ATOM 1312 C C . ASP A 1 175 ? -3.699 7.199 21.172 1 97.44 175 ASP A C 1
ATOM 1314 O O . ASP A 1 175 ? -3.861 5.984 21.328 1 97.44 175 ASP A O 1
ATOM 1318 N N . VAL A 1 176 ? -2.914 7.711 20.297 1 98.06 176 VAL A N 1
ATOM 1319 C CA . VAL A 1 176 ? -2.258 6.812 19.344 1 98.06 176 VAL A CA 1
ATOM 1320 C C . VAL A 1 176 ? -1.171 6.016 20.062 1 98.06 176 VAL A C 1
ATOM 1322 O O . VAL A 1 176 ? -0.479 6.539 20.938 1 98.06 176 VAL A O 1
ATOM 1325 N N . VAL A 1 177 ? -1.061 4.766 19.734 1 97.94 177 VAL A N 1
ATOM 1326 C CA . VAL A 1 177 ? -0.059 3.84 20.25 1 97.94 177 VAL A CA 1
ATOM 1327 C C . VAL A 1 177 ? 0.324 2.834 19.156 1 97.94 177 VAL A C 1
ATOM 1329 O O . VAL A 1 177 ? -0.497 2.488 18.312 1 97.94 177 VAL A O 1
ATOM 1332 N N . TYR A 1 178 ? 1.503 2.42 19.156 1 97.44 178 TYR A N 1
ATOM 1333 C CA . TYR A 1 178 ? 1.892 1.365 18.219 1 97.44 178 TYR A CA 1
ATOM 1334 C C . TYR A 1 178 ? 1.235 0.041 18.594 1 97.44 178 TYR A C 1
ATOM 1336 O O . TYR A 1 178 ? 1.133 -0.298 19.766 1 97.44 178 TYR A O 1
ATOM 1344 N N . ASP A 1 179 ? 0.833 -0.688 17.578 1 95.38 179 ASP A N 1
ATOM 1345 C CA . ASP A 1 179 ? 0.305 -2.037 17.766 1 95.38 179 ASP A CA 1
ATOM 1346 C C . ASP A 1 179 ? 1.267 -2.898 18.578 1 95.38 179 ASP A C 1
ATOM 1348 O O . ASP A 1 179 ? 2.484 -2.809 18.406 1 95.38 179 ASP A O 1
ATOM 1352 N N . ALA A 1 180 ? 0.73 -3.83 19.328 1 93.62 180 ALA A N 1
ATOM 1353 C CA . ALA A 1 180 ? 1.521 -4.641 20.266 1 93.62 180 ALA A CA 1
ATOM 1354 C C . ALA A 1 180 ? 2.5 -5.535 19.5 1 93.62 180 ALA A C 1
ATOM 1356 O O . ALA A 1 180 ? 3.553 -5.898 20.031 1 93.62 180 ALA A O 1
ATOM 1357 N N . ASN A 1 181 ? 2.219 -5.887 18.312 1 89.12 181 ASN A N 1
ATOM 1358 C CA . ASN A 1 181 ? 3.078 -6.773 17.531 1 89.12 181 ASN A CA 1
ATOM 1359 C C . ASN A 1 181 ? 3.898 -5.996 16.5 1 89.12 181 ASN A C 1
ATOM 1361 O O . ASN A 1 181 ? 4.562 -6.598 15.656 1 89.12 181 ASN A O 1
ATOM 1365 N N . ASP A 1 182 ? 3.807 -4.719 16.547 1 93.38 182 ASP A N 1
ATOM 1366 C CA . ASP A 1 182 ? 4.555 -3.875 15.617 1 93.38 182 ASP A CA 1
ATOM 1367 C C . ASP A 1 182 ? 6.039 -3.852 15.977 1 93.38 182 ASP A C 1
ATOM 1369 O O . ASP A 1 182 ? 6.406 -3.996 17.141 1 93.38 182 ASP A O 1
ATOM 1373 N N . VAL A 1 183 ? 6.887 -3.625 15 1 93.88 183 VAL A N 1
ATOM 1374 C CA . VAL A 1 183 ? 8.328 -3.531 15.203 1 93.88 183 VAL A CA 1
ATOM 1375 C C . VAL A 1 183 ? 8.641 -2.383 16.156 1 93.88 183 VAL A C 1
ATOM 1377 O O . VAL A 1 183 ? 9.672 -2.396 16.844 1 93.88 183 VAL A O 1
ATOM 1380 N N . ASN A 1 184 ? 7.746 -1.384 16.312 1 97.44 184 ASN A N 1
ATOM 1381 C CA . ASN A 1 184 ? 7.953 -0.226 17.172 1 97.44 184 ASN A CA 1
ATOM 1382 C C . ASN A 1 184 ? 7.059 -0.28 18.406 1 97.44 184 ASN A C 1
ATOM 1384 O O . ASN A 1 184 ? 6.785 0.75 19.016 1 97.44 184 ASN A O 1
ATOM 1388 N N . ALA A 1 185 ? 6.574 -1.427 18.766 1 96.5 185 ALA A N 1
ATOM 1389 C CA . ALA A 1 185 ? 5.75 -1.591 19.969 1 96.5 185 ALA A CA 1
ATOM 1390 C C . ALA A 1 185 ? 6.445 -1.004 21.188 1 96.5 185 ALA A C 1
ATOM 1392 O O . ALA A 1 185 ? 7.641 -1.217 21.391 1 96.5 185 ALA A O 1
ATOM 1393 N N . GLY A 1 186 ? 5.684 -0.203 21.906 1 96.81 186 GLY A N 1
ATOM 1394 C CA . GLY A 1 186 ? 6.195 0.335 23.156 1 96.81 186 GLY A CA 1
ATOM 1395 C C . GLY A 1 186 ? 6.883 1.676 23 1 96.81 186 GLY A C 1
ATOM 1396 O O . GLY A 1 186 ? 7.148 2.371 23.984 1 96.81 186 GLY A O 1
ATOM 1397 N N . LYS A 1 187 ? 7.184 2.062 21.797 1 97 187 LYS A N 1
ATOM 1398 C CA . LYS A 1 187 ? 7.805 3.365 21.578 1 97 187 LYS A CA 1
ATOM 1399 C C . LYS A 1 187 ? 6.77 4.484 21.609 1 97 187 LYS A C 1
ATOM 1401 O O . LYS A 1 187 ? 5.59 4.254 21.344 1 97 187 LYS A O 1
ATOM 1406 N N . ASP A 1 188 ? 7.223 5.629 21.969 1 96.25 188 ASP A N 1
ATOM 1407 C CA . ASP A 1 188 ? 6.375 6.816 21.969 1 96.25 188 ASP A CA 1
ATOM 1408 C C . ASP A 1 188 ? 6.137 7.324 20.547 1 96.25 188 ASP A C 1
ATOM 1410 O O . ASP A 1 188 ? 7.082 7.707 19.844 1 96.25 188 ASP A O 1
ATOM 1414 N N . PRO A 1 189 ? 4.902 7.32 20.078 1 96.25 189 PRO A N 1
ATOM 1415 C CA . PRO A 1 189 ? 4.625 7.852 18.75 1 96.25 189 PRO A CA 1
ATOM 1416 C C . PRO A 1 189 ? 4.883 9.352 18.641 1 96.25 189 PRO A C 1
ATOM 1418 O O . PRO A 1 189 ? 4.609 10.094 19.594 1 96.25 189 PRO A O 1
ATOM 1421 N N . ASN A 1 190 ? 5.383 9.828 17.547 1 95.12 190 ASN A N 1
ATOM 1422 C CA . ASN A 1 190 ? 5.586 11.242 17.234 1 95.12 190 ASN A CA 1
ATOM 1423 C C . ASN A 1 190 ? 5.02 11.602 15.859 1 95.12 190 ASN A C 1
ATOM 1425 O O . ASN A 1 190 ? 5.75 12.047 14.977 1 95.12 190 ASN A O 1
ATOM 1429 N N . VAL A 1 191 ? 3.738 11.516 15.719 1 95.44 191 VAL A N 1
ATOM 1430 C CA . VAL A 1 191 ? 3.037 11.758 14.461 1 95.44 191 VAL A CA 1
ATOM 1431 C C . VAL A 1 191 ? 3.031 13.25 14.148 1 95.44 191 VAL A C 1
ATOM 1433 O O . VAL A 1 191 ? 2.592 14.055 14.977 1 95.44 191 VAL A O 1
ATOM 1436 N N . SER A 1 192 ? 3.51 13.703 12.969 1 93.81 192 SER A N 1
ATOM 1437 C CA . SER A 1 192 ? 3.539 15.102 12.57 1 93.81 192 SER A CA 1
ATOM 1438 C C . SER A 1 192 ? 2.912 15.297 11.188 1 93.81 192 SER A C 1
ATOM 1440 O O . SER A 1 192 ? 3.002 16.375 10.609 1 93.81 192 SER A O 1
ATOM 1442 N N . GLY A 1 193 ? 2.291 14.375 10.633 1 96.44 193 GLY A N 1
ATOM 1443 C CA . GLY A 1 193 ? 1.59 14.398 9.359 1 96.44 193 GLY A CA 1
ATOM 1444 C C . GLY A 1 193 ? 0.602 13.258 9.195 1 96.44 193 GLY A C 1
ATOM 1445 O O . GLY A 1 193 ? 0.876 12.133 9.617 1 96.44 193 GLY A O 1
A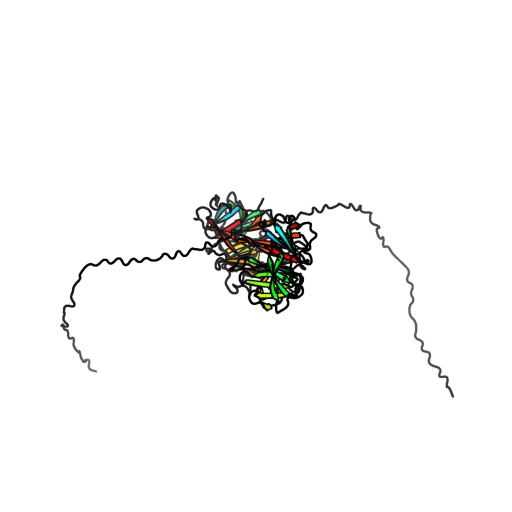TOM 1446 N N . SER A 1 194 ? -0.552 13.617 8.625 1 98.19 194 SER A N 1
ATOM 1447 C CA . SER A 1 194 ? -1.596 12.625 8.383 1 98.19 194 SER A CA 1
ATOM 1448 C C . SER A 1 194 ? -2.25 12.836 7.023 1 98.19 194 SER A C 1
ATOM 1450 O O . SER A 1 194 ? -2.336 13.961 6.535 1 98.19 194 SER A O 1
ATOM 1452 N N . GLY A 1 195 ? -2.652 11.797 6.43 1 98.69 195 GLY A N 1
ATOM 1453 C CA . GLY A 1 195 ? -3.371 11.82 5.168 1 98.69 195 GLY A CA 1
ATOM 1454 C C . GLY A 1 195 ? -4.199 10.57 4.926 1 98.69 195 GLY A C 1
ATOM 1455 O O . GLY A 1 195 ? -3.75 9.461 5.215 1 98.69 195 GLY A O 1
ATOM 1456 N N . TYR A 1 196 ? -5.418 10.758 4.465 1 98.5 196 TYR A N 1
ATOM 1457 C CA . TYR A 1 196 ? -6.289 9.656 4.066 1 98.5 196 TYR A CA 1
ATOM 1458 C C . TYR A 1 196 ? -6.176 9.391 2.57 1 98.5 196 TYR A C 1
ATOM 1460 O O . TYR A 1 196 ? -6.094 10.32 1.77 1 98.5 196 TYR A O 1
ATOM 1468 N N . ILE A 1 197 ? -6.156 8.102 2.176 1 97.56 197 ILE A N 1
ATOM 1469 C CA . ILE A 1 197 ? -6.297 7.754 0.766 1 97.56 197 ILE A CA 1
ATOM 1470 C C . ILE A 1 197 ? -7.746 7.957 0.329 1 97.56 197 ILE A C 1
ATOM 1472 O O . ILE A 1 197 ? -8.641 8.109 1.166 1 97.56 197 ILE A O 1
ATOM 1476 N N . ASN A 1 198 ? -7.961 7.941 -0.986 1 95 198 ASN A N 1
ATOM 1477 C CA . ASN A 1 198 ? -9.281 8.094 -1.598 1 95 198 ASN A CA 1
ATOM 1478 C C . ASN A 1 198 ? -9.984 9.352 -1.107 1 95 198 ASN A C 1
ATOM 1480 O O . ASN A 1 198 ? -11.133 9.297 -0.679 1 95 198 ASN A O 1
ATOM 1484 N N . ASN A 1 199 ? -9.172 10.414 -1.15 1 94.44 199 ASN A N 1
ATOM 1485 C CA . ASN A 1 199 ? -9.633 11.664 -0.564 1 94.44 199 ASN A CA 1
ATOM 1486 C C . ASN A 1 199 ? -10.617 12.391 -1.487 1 94.44 199 ASN A C 1
ATOM 1488 O O . ASN A 1 199 ? -10.336 13.5 -1.948 1 94.44 199 ASN A O 1
ATOM 1492 N N . VAL A 1 200 ? -11.781 11.789 -1.76 1 93.75 200 VAL A N 1
ATOM 1493 C CA . VAL A 1 200 ? -12.906 12.336 -2.516 1 93.75 200 VAL A CA 1
ATOM 1494 C C . VAL A 1 200 ? -14.172 12.289 -1.663 1 93.75 200 VAL A C 1
ATOM 1496 O O . VAL A 1 200 ? -14.273 11.492 -0.731 1 93.75 200 VAL A O 1
ATOM 1499 N N . ALA A 1 201 ? -15.047 13.18 -2.039 1 93.69 201 ALA A N 1
ATOM 1500 C CA . ALA A 1 201 ? -16.266 13.273 -1.234 1 93.69 201 ALA A CA 1
ATOM 1501 C C . ALA A 1 201 ? -16.984 11.938 -1.176 1 93.69 201 ALA A C 1
ATOM 1503 O O . ALA A 1 201 ? -17.141 11.258 -2.195 1 93.69 201 ALA A O 1
ATOM 1504 N N . ALA A 1 202 ? -17.406 11.531 -0.02 1 92.56 202 ALA A N 1
ATOM 1505 C CA . ALA A 1 202 ? -18.219 10.344 0.236 1 92.56 202 ALA A CA 1
ATOM 1506 C C . ALA A 1 202 ? -17.5 9.078 -0.252 1 92.56 202 ALA A C 1
ATOM 1508 O O . ALA A 1 202 ? -18.141 8.195 -0.838 1 92.56 202 ALA A O 1
ATOM 1509 N N . ALA A 1 203 ? -16.25 9.07 -0.047 1 92.88 203 ALA A N 1
ATOM 1510 C CA . ALA A 1 203 ? -15.508 7.863 -0.406 1 92.88 203 ALA A CA 1
ATOM 1511 C C . ALA A 1 203 ? -16.047 6.645 0.339 1 92.88 203 ALA A C 1
ATOM 1513 O O . ALA A 1 203 ? -16.234 6.688 1.557 1 92.88 203 ALA A O 1
ATOM 1514 N N . PRO A 1 204 ? -16.297 5.527 -0.375 1 90.31 204 PRO A N 1
ATOM 1515 C CA . PRO A 1 204 ? -16.828 4.344 0.298 1 90.31 204 PRO A CA 1
ATOM 1516 C C . PRO A 1 204 ? -15.828 3.691 1.244 1 90.31 204 PRO A C 1
ATOM 1518 O O . PRO A 1 204 ? -16.219 2.971 2.166 1 90.31 204 PRO A O 1
ATOM 1521 N N . ALA A 1 205 ? -14.586 3.848 0.964 1 91 205 ALA A N 1
ATOM 1522 C CA . ALA A 1 205 ? -13.508 3.314 1.795 1 91 205 ALA A CA 1
ATOM 1523 C C . ALA A 1 205 ? -12.312 4.262 1.817 1 91 205 ALA A C 1
ATOM 1525 O O . ALA A 1 205 ? -12.102 5.023 0.87 1 91 205 ALA A O 1
ATOM 1526 N N . THR A 1 206 ? -11.562 4.207 2.902 1 96.62 206 THR A N 1
ATOM 1527 C CA . THR A 1 206 ? -10.344 4.996 3.057 1 96.62 206 THR A CA 1
ATOM 1528 C C . THR A 1 206 ? -9.391 4.332 4.047 1 96.62 206 THR A C 1
ATOM 1530 O O . THR A 1 206 ? -9.656 3.229 4.527 1 96.62 206 THR A O 1
ATOM 1533 N N . ARG A 1 207 ? -8.289 4.875 4.23 1 97.44 207 ARG A N 1
ATOM 1534 C CA . ARG A 1 207 ? -7.273 4.453 5.184 1 97.44 207 ARG A CA 1
ATOM 1535 C C . ARG A 1 207 ? -6.383 5.621 5.594 1 97.44 207 ARG A C 1
ATOM 1537 O O . ARG A 1 207 ? -6.004 6.445 4.758 1 97.44 207 ARG A O 1
ATOM 1544 N N . LEU A 1 208 ? -6.082 5.715 6.859 1 98.5 208 LEU A N 1
ATOM 1545 C CA . LEU A 1 208 ? -5.289 6.809 7.406 1 98.5 208 LEU A CA 1
ATOM 1546 C C . LEU A 1 208 ? -3.814 6.426 7.484 1 98.5 208 LEU A C 1
ATOM 1548 O O . LEU A 1 208 ? -3.469 5.375 8.031 1 98.5 208 LEU A O 1
ATOM 1552 N N . TYR A 1 209 ? -2.996 7.258 6.895 1 98.75 209 TYR A N 1
ATOM 1553 C CA . TYR A 1 209 ? -1.546 7.164 7.023 1 98.75 209 TYR A CA 1
ATOM 1554 C C . TYR A 1 209 ? -0.995 8.32 7.848 1 98.75 209 TYR A C 1
ATOM 1556 O O . TYR A 1 209 ? -1.522 9.438 7.793 1 98.75 209 TYR A O 1
ATOM 1564 N N . ASP A 1 210 ? 0.069 8.039 8.578 1 98.38 210 ASP A N 1
ATOM 1565 C CA . ASP A 1 210 ? 0.761 9.062 9.359 1 98.38 210 ASP A CA 1
ATOM 1566 C C . ASP A 1 210 ? 2.273 8.969 9.164 1 98.38 210 ASP A C 1
ATOM 1568 O O . ASP A 1 210 ? 2.793 7.918 8.797 1 98.38 210 ASP A O 1
ATOM 1572 N N . ILE A 1 211 ? 2.873 10.078 9.422 1 98 211 ILE A N 1
ATOM 1573 C CA . ILE A 1 211 ? 4.332 10.133 9.492 1 98 211 ILE A CA 1
ATOM 1574 C C . ILE A 1 211 ? 4.777 10.312 10.938 1 98 211 ILE A C 1
ATOM 1576 O O . ILE A 1 211 ? 4.367 11.266 11.609 1 98 211 ILE A O 1
ATOM 1580 N N . ASP A 1 212 ? 5.543 9.406 11.43 1 97.25 212 ASP A N 1
ATOM 1581 C CA . ASP A 1 212 ? 6.27 9.578 12.68 1 97.25 212 ASP A CA 1
ATOM 1582 C C . ASP A 1 212 ? 7.66 10.164 12.43 1 97.25 212 ASP A C 1
ATOM 1584 O O . ASP A 1 212 ? 8.539 9.484 11.906 1 97.25 212 ASP A O 1
ATOM 1588 N N . ILE A 1 213 ? 7.902 11.344 12.852 1 94.75 213 ILE A N 1
ATOM 1589 C CA . ILE A 1 213 ? 9.102 12.078 12.461 1 94.75 213 ILE A CA 1
ATOM 1590 C C . ILE A 1 213 ? 10.273 11.656 13.344 1 94.75 213 ILE A C 1
ATOM 1592 O O . ILE A 1 213 ? 11.438 11.859 12.984 1 94.75 213 ILE A O 1
ATOM 1596 N N . ALA A 1 214 ? 10.031 11.188 14.523 1 95.25 214 ALA A N 1
ATOM 1597 C CA . ALA A 1 214 ? 11.117 10.766 15.398 1 95.25 214 ALA A CA 1
ATOM 1598 C C . ALA A 1 214 ? 11.727 9.445 14.914 1 95.25 214 ALA A C 1
ATOM 1600 O O . ALA A 1 214 ? 12.945 9.281 14.938 1 95.25 214 ALA A O 1
ATOM 1601 N N . LEU A 1 215 ? 10.836 8.586 14.516 1 96.69 215 LEU A N 1
ATOM 1602 C CA . LEU A 1 215 ? 11.289 7.273 14.07 1 96.69 215 LEU A CA 1
ATOM 1603 C C . LEU A 1 215 ? 11.531 7.266 12.562 1 96.69 215 LEU A C 1
ATOM 1605 O O . LEU A 1 215 ? 12.109 6.316 12.023 1 96.69 215 LEU A O 1
ATOM 1609 N N . ASP A 1 216 ? 11.078 8.289 11.883 1 97.94 216 ASP A N 1
ATOM 1610 C CA . ASP A 1 216 ? 11.188 8.406 10.438 1 97.94 216 ASP A CA 1
ATOM 1611 C C . ASP A 1 216 ? 10.562 7.203 9.734 1 97.94 216 ASP A C 1
ATOM 1613 O O . ASP A 1 216 ? 11.203 6.547 8.914 1 97.94 216 ASP A O 1
ATOM 1617 N N . VAL A 1 217 ? 9.289 6.984 10.023 1 98.25 217 VAL A N 1
ATOM 1618 C CA . VAL A 1 217 ? 8.562 5.879 9.406 1 98.25 217 VAL A CA 1
ATOM 1619 C C . VAL A 1 217 ? 7.195 6.355 8.93 1 98.25 217 VAL A C 1
ATOM 1621 O O . VAL A 1 217 ? 6.645 7.316 9.469 1 98.25 217 VAL A O 1
ATOM 1624 N N . LEU A 1 218 ? 6.711 5.727 7.852 1 98.5 218 LEU A N 1
ATOM 1625 C CA . LEU A 1 218 ? 5.297 5.77 7.496 1 98.5 218 LEU A CA 1
ATOM 1626 C C . LEU A 1 218 ? 4.512 4.715 8.266 1 98.5 218 LEU A C 1
ATOM 1628 O O . LEU A 1 218 ? 4.961 3.574 8.406 1 98.5 218 LEU A O 1
ATOM 1632 N N . VAL A 1 219 ? 3.334 5.086 8.773 1 98.25 219 VAL A N 1
ATOM 1633 C CA . VAL A 1 219 ? 2.492 4.148 9.508 1 98.25 219 VAL A CA 1
ATOM 1634 C C . VAL A 1 219 ? 1.047 4.27 9.031 1 98.25 219 VAL A C 1
ATOM 1636 O O . VAL A 1 219 ? 0.654 5.293 8.469 1 98.25 219 VAL A O 1
ATOM 1639 N N . ILE A 1 220 ? 0.31 3.176 9.195 1 98.06 220 ILE A N 1
ATOM 1640 C CA . ILE A 1 220 ? -1.144 3.176 9.07 1 98.06 220 ILE A CA 1
ATOM 1641 C C . ILE A 1 220 ? -1.782 3.236 10.453 1 98.06 220 ILE A C 1
ATOM 1643 O O . ILE A 1 220 ? -1.33 2.561 11.383 1 98.06 220 ILE A O 1
ATOM 1647 N N . GLN A 1 221 ? -2.654 4.117 10.594 1 98 221 GLN A N 1
ATOM 1648 C CA . GLN A 1 221 ? -3.473 4.129 11.797 1 98 221 GLN A CA 1
ATOM 1649 C C . GLN A 1 221 ? -4.789 3.393 11.578 1 98 221 GLN A C 1
ATOM 1651 O O . GLN A 1 221 ? -5.707 3.922 10.945 1 98 221 GLN A O 1
ATOM 1656 N N . ASP A 1 222 ? -4.887 2.256 12.148 1 95.25 222 ASP A N 1
ATOM 1657 C CA . ASP A 1 222 ? -5.996 1.354 11.852 1 95.25 222 ASP A CA 1
ATOM 1658 C C . ASP A 1 222 ? -6.258 0.411 13.031 1 95.25 222 ASP A C 1
ATOM 1660 O O . ASP A 1 222 ? -5.422 -0.435 13.352 1 95.25 222 ASP A O 1
ATOM 1664 N N . PRO A 1 223 ? -7.488 0.526 13.633 1 94.88 223 PRO A N 1
ATOM 1665 C CA . PRO A 1 223 ? -8.539 1.511 13.359 1 94.88 223 PRO A CA 1
ATOM 1666 C C . PRO A 1 223 ? -8.141 2.926 13.773 1 94.88 223 PRO A C 1
ATOM 1668 O O . PRO A 1 223 ? -7.484 3.113 14.797 1 94.88 223 PRO A O 1
ATOM 1671 N N . PRO A 1 224 ? -8.633 3.869 12.992 1 97.38 224 PRO A N 1
ATOM 1672 C CA . PRO A 1 224 ? -8.227 5.242 13.297 1 97.38 224 PRO A CA 1
ATOM 1673 C C . PRO A 1 224 ? -8.656 5.688 14.695 1 97.38 224 PRO A C 1
ATOM 1675 O O . PRO A 1 224 ? -7.883 6.34 15.398 1 97.38 224 PRO A O 1
ATOM 1678 N N . ASN A 1 225 ? -9.859 5.324 15.094 1 97.75 225 ASN A N 1
ATOM 1679 C CA . ASN A 1 225 ? -10.398 5.785 16.359 1 97.75 225 ASN A CA 1
ATOM 1680 C C . ASN A 1 225 ? -9.719 5.098 17.547 1 97.75 225 ASN A C 1
ATOM 1682 O O . ASN A 1 225 ? -9.609 5.672 18.625 1 97.75 225 ASN A O 1
ATOM 1686 N N . ASP A 1 226 ? -9.234 3.906 17.328 1 96.94 226 ASP A N 1
ATOM 1687 C CA . ASP A 1 226 ? -8.547 3.18 18.391 1 96.94 226 ASP A CA 1
ATOM 1688 C C . ASP A 1 226 ? -7.094 3.637 18.516 1 96.94 226 ASP A C 1
ATOM 1690 O O . ASP A 1 226 ? -6.391 3.244 19.453 1 96.94 226 ASP A O 1
ATOM 1694 N N . GLY A 1 227 ? -6.617 4.43 17.547 1 97.94 227 GLY A N 1
ATOM 1695 C CA . GLY A 1 227 ? -5.293 5.023 17.594 1 97.94 227 GLY A CA 1
ATOM 1696 C C . GLY A 1 227 ? -4.18 4.012 17.391 1 97.94 227 GLY A C 1
ATOM 1697 O O . GLY A 1 227 ? -3.057 4.215 17.859 1 97.94 227 GLY A O 1
ATOM 1698 N N . ILE A 1 228 ? -4.496 2.887 16.75 1 96.94 228 ILE A N 1
ATOM 1699 C CA . ILE A 1 228 ? -3.486 1.84 16.625 1 96.94 228 ILE A CA 1
ATOM 1700 C C . ILE A 1 228 ? -2.621 2.1 15.398 1 96.94 228 ILE A C 1
ATOM 1702 O O . ILE A 1 228 ? -3.131 2.184 14.273 1 96.94 228 ILE A O 1
ATOM 1706 N N . LEU A 1 229 ? -1.302 2.215 15.688 1 97.75 229 LEU A N 1
ATOM 1707 C CA . LEU A 1 229 ? -0.334 2.475 14.633 1 97.75 229 LEU A CA 1
ATOM 1708 C C . LEU A 1 229 ? 0.356 1.185 14.195 1 97.75 229 LEU A C 1
ATOM 1710 O O . LEU A 1 229 ? 0.78 0.389 15.039 1 97.75 229 LEU A O 1
ATOM 1714 N N . LYS A 1 230 ? 0.415 1.008 12.906 1 95.75 230 LYS A N 1
ATOM 1715 C CA . LYS A 1 230 ? 1.116 -0.109 12.281 1 95.75 230 LYS A CA 1
ATOM 1716 C C . LYS A 1 230 ? 2.145 0.386 11.266 1 95.75 230 LYS A C 1
ATOM 1718 O O . LYS A 1 230 ? 1.796 1.079 10.312 1 95.75 230 LYS A O 1
ATOM 1723 N N . THR A 1 231 ? 3.383 -0.035 11.414 1 97.25 231 THR A N 1
ATOM 1724 C CA . THR A 1 231 ? 4.473 0.463 10.586 1 97.25 231 THR A CA 1
ATOM 1725 C C . THR A 1 231 ? 4.379 -0.102 9.172 1 97.25 231 THR A C 1
ATOM 1727 O O . THR A 1 231 ? 4.234 -1.312 8.992 1 97.25 231 THR A O 1
ATOM 1730 N N . VAL A 1 232 ? 4.414 0.777 8.18 1 97.19 232 VAL A N 1
ATOM 1731 C CA . VAL A 1 232 ? 4.543 0.392 6.781 1 97.19 232 VAL A CA 1
ATOM 1732 C C . VAL A 1 232 ? 6.012 0.145 6.445 1 97.19 232 VAL A C 1
ATOM 1734 O O . VAL A 1 232 ? 6.371 -0.922 5.941 1 97.19 232 VAL A O 1
ATOM 1737 N N . GLY A 1 233 ? 6.883 1.195 6.719 1 97 233 GLY A N 1
ATOM 1738 C CA . GLY A 1 233 ? 8.312 1.087 6.48 1 97 233 GLY A CA 1
ATOM 1739 C C . GLY A 1 233 ? 9.055 2.391 6.707 1 97 233 GLY A C 1
ATOM 1740 O O . GLY A 1 233 ? 8.438 3.42 6.992 1 97 233 GLY A O 1
ATOM 1741 N N . PRO A 1 234 ? 10.375 2.336 6.652 1 97.56 234 PRO A N 1
ATOM 1742 C CA . PRO A 1 234 ? 11.18 3.545 6.863 1 97.56 234 PRO A CA 1
ATOM 1743 C C . PRO A 1 234 ? 11.055 4.543 5.711 1 97.56 234 PRO A C 1
ATOM 1745 O O . PRO A 1 234 ? 10.914 4.141 4.555 1 97.56 234 PRO A O 1
ATOM 1748 N N . LEU A 1 235 ? 11.133 5.762 6.047 1 98 235 LEU A N 1
ATOM 1749 C CA . LEU A 1 235 ? 11.094 6.816 5.039 1 98 235 LEU A CA 1
ATOM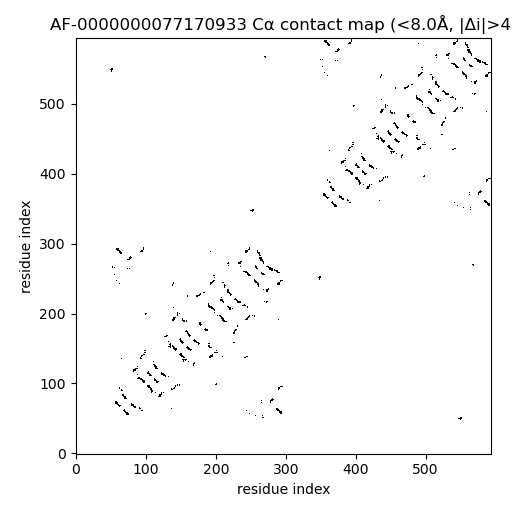 1750 C C . LEU A 1 235 ? 12.391 6.844 4.238 1 98 235 LEU A C 1
ATOM 1752 O O . LEU A 1 235 ? 12.398 7.242 3.07 1 98 235 LEU A O 1
ATOM 1756 N N . GLY A 1 236 ? 13.477 6.449 4.867 1 96.69 236 GLY A N 1
ATOM 1757 C CA . GLY A 1 236 ? 14.773 6.488 4.211 1 96.69 236 GLY A CA 1
ATOM 1758 C C . GLY A 1 236 ? 15.398 7.875 4.203 1 96.69 236 GLY A C 1
ATOM 1759 O O . GLY A 1 236 ? 16.359 8.117 3.482 1 96.69 236 GLY A O 1
ATOM 1760 N N . ALA A 1 237 ? 14.812 8.781 4.824 1 95.56 237 ALA A N 1
ATOM 1761 C CA . ALA A 1 237 ? 15.289 10.148 5.004 1 95.56 237 ALA A CA 1
ATOM 1762 C C . ALA A 1 237 ? 15.102 10.609 6.449 1 95.56 237 ALA A C 1
ATOM 1764 O O . ALA A 1 237 ? 14.195 10.133 7.145 1 95.56 237 ALA A O 1
ATOM 1765 N N . ASP A 1 238 ? 15.891 11.453 6.891 1 94.88 238 ASP A N 1
ATOM 1766 C CA . ASP A 1 238 ? 15.781 12.031 8.227 1 94.88 238 ASP A CA 1
ATOM 1767 C C . ASP A 1 238 ? 14.898 13.281 8.211 1 94.88 238 ASP A C 1
ATOM 1769 O O . ASP A 1 238 ? 15.352 14.359 7.812 1 94.88 238 ASP A O 1
ATOM 1773 N N . PHE A 1 239 ? 13.719 13.109 8.594 1 94.62 239 PHE A N 1
ATOM 1774 C CA . PHE A 1 239 ? 12.797 14.234 8.641 1 94.62 239 PHE A CA 1
ATOM 1775 C C . PHE A 1 239 ? 13.102 15.141 9.828 1 94.62 239 PHE A C 1
ATOM 1777 O O . PHE A 1 239 ? 13.461 14.664 10.906 1 94.62 239 PHE A O 1
ATOM 1784 N N . GLY A 1 240 ? 12.922 16.438 9.617 1 92.25 240 GLY A N 1
ATOM 1785 C CA . GLY A 1 240 ? 13.07 17.422 10.688 1 92.25 240 GLY A CA 1
ATOM 1786 C C . GLY A 1 240 ? 11.93 17.391 11.68 1 92.25 240 GLY A C 1
ATOM 1787 O O . GLY A 1 240 ? 11.117 16.469 11.68 1 92.25 240 GLY A O 1
ATOM 1788 N N . PRO A 1 241 ? 11.883 18.359 12.523 1 88.62 241 PRO A N 1
ATOM 1789 C CA . PRO A 1 241 ? 10.938 18.344 13.641 1 88.62 241 PRO A CA 1
ATOM 1790 C C . PRO A 1 241 ? 9.5 18.609 13.203 1 88.62 241 PRO A C 1
ATOM 1792 O O . PRO A 1 241 ? 8.562 18.406 13.977 1 88.62 241 PRO A O 1
ATOM 1795 N N . THR A 1 242 ? 9.359 19.203 12.047 1 91.25 242 THR A N 1
ATOM 1796 C CA . THR A 1 242 ? 8.031 19.422 11.5 1 91.25 242 THR A CA 1
ATOM 1797 C C . THR A 1 242 ? 7.906 18.812 10.109 1 91.25 242 THR A C 1
ATOM 1799 O O . THR A 1 242 ? 8.891 18.703 9.383 1 91.25 242 THR A O 1
ATOM 1802 N N . ALA A 1 243 ? 6.715 18.422 9.875 1 94.12 243 ALA A N 1
ATOM 1803 C CA . ALA A 1 243 ? 6.434 17.875 8.547 1 94.12 243 ALA A CA 1
ATOM 1804 C C . ALA A 1 243 ? 4.992 18.156 8.133 1 94.12 243 ALA A C 1
ATOM 1806 O O . ALA A 1 243 ? 4.113 18.312 8.984 1 94.12 243 ALA A O 1
ATOM 1807 N N . GLY A 1 244 ? 4.797 18.359 6.875 1 97.44 244 GLY A N 1
ATOM 1808 C CA . GLY A 1 244 ? 3.492 18.281 6.238 1 97.44 244 GLY A CA 1
ATOM 1809 C C . GLY A 1 244 ? 3.309 17.016 5.41 1 97.44 244 GLY A C 1
ATOM 1810 O O . GLY A 1 244 ? 4.27 16.5 4.84 1 97.44 244 GLY A O 1
ATOM 1811 N N . PHE A 1 245 ? 2.082 16.562 5.367 1 98.56 245 PHE A N 1
ATOM 1812 C CA . PHE A 1 245 ? 1.775 15.328 4.656 1 98.56 245 PHE A CA 1
ATOM 1813 C C . PHE A 1 245 ? 0.352 15.359 4.113 1 98.56 245 PHE A C 1
ATOM 1815 O O . PHE A 1 245 ? -0.571 15.805 4.801 1 98.56 245 PHE A O 1
ATOM 1822 N N . ASP A 1 246 ? 0.226 14.961 2.92 1 98.62 246 ASP A N 1
ATOM 1823 C CA . ASP A 1 246 ? -1.105 14.812 2.34 1 98.62 246 ASP A CA 1
ATOM 1824 C C . ASP A 1 246 ? -1.093 13.82 1.179 1 98.62 246 ASP A C 1
ATOM 1826 O O . ASP A 1 246 ? -0.043 13.562 0.585 1 98.62 246 ASP A O 1
ATOM 1830 N N . ILE A 1 247 ? -2.217 13.195 0.968 1 97.5 247 ILE A N 1
ATOM 1831 C CA . ILE A 1 247 ? -2.406 12.227 -0.106 1 97.5 247 ILE A CA 1
ATOM 1832 C C . ILE A 1 247 ? -3.48 12.719 -1.069 1 97.5 247 ILE A C 1
ATOM 1834 O O . ILE A 1 247 ? -4.547 13.172 -0.643 1 97.5 247 ILE A O 1
ATOM 1838 N N . PHE A 1 248 ? -3.088 12.648 -2.279 1 91.5 248 PHE A N 1
ATOM 1839 C CA . PHE A 1 248 ? -3.939 13.086 -3.381 1 91.5 248 PHE A CA 1
ATOM 1840 C C . PHE A 1 248 ? -4.414 11.891 -4.203 1 91.5 248 PHE A C 1
ATOM 1842 O O . PHE A 1 248 ? -3.686 10.914 -4.355 1 91.5 248 PHE A O 1
ATOM 1849 N N . ILE A 1 249 ? -5.695 11.906 -4.625 1 91.5 249 ILE A N 1
ATOM 1850 C CA . ILE A 1 249 ? -6.145 10.906 -5.582 1 91.5 249 ILE A CA 1
ATOM 1851 C C . ILE A 1 249 ? -6.461 11.57 -6.918 1 91.5 249 ILE A C 1
ATOM 1853 O O . ILE A 1 249 ? -7.117 12.617 -6.957 1 91.5 249 ILE A O 1
ATOM 1857 N N . ASP A 1 250 ? -5.98 11.055 -8 1 87.44 250 ASP A N 1
ATOM 1858 C CA . ASP A 1 250 ? -6.25 11.648 -9.305 1 87.44 250 ASP A CA 1
ATOM 1859 C C . ASP A 1 250 ? -7.496 11.039 -9.938 1 87.44 250 ASP A C 1
ATOM 1861 O O . ASP A 1 250 ? -8.195 10.242 -9.305 1 87.44 250 ASP A O 1
ATOM 1865 N N . ASP A 1 251 ? -7.793 11.5 -11.156 1 84.06 251 ASP A N 1
ATOM 1866 C CA . ASP A 1 251 ? -9.023 11.102 -11.836 1 84.06 251 ASP A CA 1
ATOM 1867 C C . ASP A 1 251 ? -9 9.617 -12.195 1 84.06 251 ASP A C 1
ATOM 1869 O O . ASP A 1 251 ? -10.047 9.016 -12.445 1 84.06 251 ASP A O 1
ATOM 1873 N N . ASN A 1 252 ? -7.863 9 -12.195 1 78.88 252 ASN A N 1
ATOM 1874 C CA . ASN A 1 252 ? -7.738 7.586 -12.523 1 78.88 252 ASN A CA 1
ATOM 1875 C C . ASN A 1 252 ? -7.801 6.711 -11.281 1 78.88 252 ASN A C 1
ATOM 1877 O O . ASN A 1 252 ? -7.676 5.488 -11.367 1 78.88 252 ASN A O 1
ATOM 1881 N N . GLY A 1 253 ? -7.91 7.379 -10.141 1 83.56 253 GLY A N 1
ATOM 1882 C CA . GLY A 1 253 ? -8.031 6.641 -8.891 1 83.56 253 GLY A CA 1
ATOM 1883 C C . GLY A 1 253 ? -6.699 6.301 -8.266 1 83.56 253 GLY A C 1
ATOM 1884 O O . GLY A 1 253 ? -6.621 5.441 -7.379 1 83.56 253 GLY A O 1
ATOM 1885 N N . VAL A 1 254 ? -5.695 6.891 -8.727 1 86 254 VAL A N 1
ATOM 1886 C CA . VAL A 1 254 ? -4.359 6.629 -8.195 1 86 254 VAL A CA 1
ATOM 1887 C C . VAL A 1 254 ? -4.07 7.566 -7.027 1 86 254 VAL A C 1
ATOM 1889 O O . VAL A 1 254 ? -4.172 8.789 -7.164 1 86 254 VAL A O 1
ATOM 1892 N N . ASN A 1 255 ? -3.74 7 -5.879 1 93.38 255 ASN A N 1
ATOM 1893 C CA . ASN A 1 255 ? -3.311 7.762 -4.711 1 93.38 255 ASN A CA 1
ATOM 1894 C C . ASN A 1 255 ? -1.831 8.125 -4.793 1 93.38 255 ASN A C 1
ATOM 1896 O O . ASN A 1 255 ? -0.985 7.258 -5.012 1 93.38 255 ASN A O 1
ATOM 1900 N N . SER A 1 256 ? -1.527 9.383 -4.637 1 94.44 256 SER A N 1
ATOM 1901 C CA . SER A 1 256 ? -0.159 9.883 -4.551 1 94.44 256 SER A CA 1
ATOM 1902 C C . SER A 1 256 ? 0.068 10.648 -3.256 1 94.44 256 SER A C 1
ATOM 1904 O O . SER A 1 256 ? -0.727 11.523 -2.898 1 94.44 256 SER A O 1
ATOM 1906 N N . ALA A 1 257 ? 1.132 10.305 -2.582 1 97.56 257 ALA A N 1
ATOM 1907 C CA . ALA A 1 257 ? 1.417 10.906 -1.283 1 97.56 257 ALA A CA 1
ATOM 1908 C C . ALA A 1 257 ? 2.652 11.797 -1.352 1 97.56 257 ALA A C 1
ATOM 1910 O O . ALA A 1 257 ? 3.645 11.445 -1.995 1 97.56 257 ALA A O 1
ATOM 1911 N N . PHE A 1 258 ? 2.549 12.953 -0.702 1 98 258 PHE A N 1
ATOM 1912 C CA . PHE A 1 258 ? 3.664 13.891 -0.602 1 98 258 PHE A CA 1
ATOM 1913 C C . PHE A 1 258 ? 3.871 14.328 0.841 1 98 258 PHE A C 1
ATOM 1915 O O . PHE A 1 258 ? 2.908 14.477 1.595 1 98 258 PHE A O 1
ATOM 1922 N N . ALA A 1 259 ? 5.086 14.508 1.187 1 98.38 259 ALA A N 1
ATOM 1923 C CA . ALA A 1 259 ? 5.469 15.078 2.475 1 98.38 259 ALA A CA 1
ATOM 1924 C C . ALA A 1 259 ? 6.477 16.203 2.295 1 98.38 259 ALA A C 1
ATOM 1926 O O . ALA A 1 259 ? 7.191 16.25 1.292 1 98.38 259 ALA A O 1
ATOM 1927 N N . ILE A 1 260 ? 6.453 17.094 3.199 1 98.06 260 ILE A N 1
ATOM 1928 C CA . ILE A 1 260 ? 7.434 18.172 3.219 1 98.06 260 ILE A CA 1
ATOM 1929 C C . ILE A 1 260 ? 8.086 18.25 4.598 1 98.06 260 ILE A C 1
ATOM 1931 O O . ILE A 1 260 ? 7.398 18.203 5.621 1 98.06 260 ILE A O 1
ATOM 1935 N N . SER A 1 261 ? 9.273 18.281 4.703 1 95.94 261 SER A N 1
ATOM 1936 C CA . SER A 1 261 ? 10.078 18.484 5.902 1 95.94 261 SER A CA 1
ATOM 1937 C C . SER A 1 261 ? 11.203 19.484 5.648 1 95.94 261 SER A C 1
ATOM 1939 O O . SER A 1 261 ? 11.922 19.375 4.652 1 95.94 261 SER A O 1
ATOM 1941 N N . GLY A 1 262 ? 11.367 20.406 6.559 1 93.81 262 GLY A N 1
ATOM 1942 C CA . GLY A 1 262 ? 12.141 21.562 6.121 1 93.81 262 GLY A CA 1
ATOM 1943 C C . GLY A 1 262 ? 11.609 22.188 4.84 1 93.81 262 GLY A C 1
ATOM 1944 O O . GLY A 1 262 ? 10.422 22.5 4.746 1 93.81 262 GLY A O 1
ATOM 1945 N N . ALA A 1 263 ? 12.406 22.359 3.875 1 96 263 ALA A N 1
ATOM 1946 C CA . ALA A 1 263 ? 11.969 22.906 2.596 1 96 263 ALA A CA 1
ATOM 1947 C C . ALA A 1 263 ? 12.07 21.875 1.486 1 96 263 ALA A C 1
ATOM 1949 O O . ALA A 1 263 ? 12.055 22.219 0.301 1 96 263 ALA A O 1
ATOM 1950 N N . THR A 1 264 ? 12.172 20.641 1.903 1 97.5 264 THR A N 1
ATOM 1951 C CA . THR A 1 264 ? 12.312 19.578 0.915 1 97.5 264 THR A CA 1
ATOM 1952 C C . THR A 1 264 ? 10.984 18.859 0.717 1 97.5 264 THR A C 1
ATOM 1954 O O . THR A 1 264 ? 10.359 18.422 1.687 1 97.5 264 THR A O 1
ATOM 1957 N N . LEU A 1 265 ? 10.578 18.719 -0.552 1 98 265 LEU A N 1
ATOM 1958 C CA . LEU A 1 265 ? 9.406 17.922 -0.911 1 98 265 LEU A CA 1
ATOM 1959 C C . LEU A 1 265 ? 9.797 16.469 -1.184 1 98 265 LEU A C 1
ATOM 1961 O O . LEU A 1 265 ? 10.797 16.219 -1.851 1 98 265 LEU A O 1
ATOM 1965 N N . TYR A 1 266 ? 9.016 15.57 -0.63 1 97.69 266 TYR A N 1
ATOM 1966 C CA . TYR A 1 266 ? 9.195 14.141 -0.86 1 97.69 266 TYR A CA 1
ATOM 1967 C C . TYR A 1 266 ? 7.938 13.523 -1.452 1 97.69 266 TYR A C 1
ATOM 1969 O O . TYR A 1 266 ? 6.824 13.867 -1.054 1 97.69 266 TYR A O 1
ATOM 1977 N N . ALA A 1 267 ? 8.141 12.656 -2.4 1 96.69 267 ALA A N 1
ATOM 1978 C CA . ALA A 1 267 ? 7.105 11.68 -2.729 1 96.69 267 ALA A CA 1
ATOM 1979 C C . ALA A 1 267 ? 7.211 10.445 -1.829 1 96.69 267 ALA A C 1
ATOM 1981 O O . ALA A 1 267 ? 8.297 9.906 -1.632 1 96.69 267 ALA A O 1
ATOM 1982 N N . VAL A 1 268 ? 6.113 10.008 -1.258 1 97.19 268 VAL A N 1
ATOM 1983 C CA . VAL A 1 268 ? 6.129 8.898 -0.306 1 97.19 268 VAL A CA 1
ATOM 1984 C C . VAL A 1 268 ? 5.406 7.695 -0.902 1 97.19 268 VAL A C 1
ATOM 1986 O O . VAL A 1 268 ? 4.234 7.789 -1.27 1 97.19 268 VAL A O 1
ATOM 1989 N N . ASP A 1 269 ? 6.078 6.605 -1.012 1 96.12 269 ASP A N 1
ATOM 1990 C CA . ASP A 1 269 ? 5.477 5.352 -1.457 1 96.12 269 ASP A CA 1
ATOM 1991 C C . ASP A 1 269 ? 4.629 4.727 -0.352 1 96.12 269 ASP A C 1
ATOM 1993 O O . ASP A 1 269 ? 5.156 4.324 0.688 1 96.12 269 ASP A O 1
ATOM 1997 N N . LEU A 1 270 ? 3.338 4.543 -0.615 1 97.12 270 LEU A N 1
ATOM 1998 C CA . LEU A 1 270 ? 2.414 4.109 0.429 1 97.12 270 LEU A CA 1
ATOM 1999 C C . LEU A 1 270 ? 2.498 2.602 0.636 1 97.12 270 LEU A C 1
ATOM 2001 O O . LEU A 1 270 ? 1.968 2.076 1.618 1 97.12 270 LEU A O 1
ATOM 2005 N N . VAL A 1 271 ? 3.219 1.899 -0.243 1 94.81 271 VAL A N 1
ATOM 2006 C CA . VAL A 1 271 ? 3.385 0.454 -0.138 1 94.81 271 VAL A CA 1
ATOM 2007 C C . VAL A 1 271 ? 4.625 0.135 0.694 1 94.81 271 VAL A C 1
ATOM 2009 O O . VAL A 1 271 ? 4.594 -0.754 1.548 1 94.81 271 VAL A O 1
ATOM 2012 N N . THR A 1 272 ? 5.684 0.93 0.549 1 95.19 272 THR A N 1
ATOM 2013 C CA . THR A 1 272 ? 6.953 0.577 1.175 1 95.19 272 THR A CA 1
ATOM 2014 C C . THR A 1 272 ? 7.297 1.557 2.293 1 95.19 272 THR A C 1
ATOM 2016 O O . THR A 1 272 ? 8.141 1.266 3.145 1 95.19 272 THR A O 1
ATOM 2019 N N . GLY A 1 273 ? 6.758 2.75 2.244 1 97.06 273 GLY A N 1
ATOM 2020 C CA . GLY A 1 273 ? 7.105 3.822 3.16 1 97.06 273 GLY A CA 1
ATOM 2021 C C . GLY A 1 273 ? 8.219 4.715 2.641 1 97.06 273 GLY A C 1
ATOM 2022 O O . GLY A 1 273 ? 8.453 5.797 3.18 1 97.06 273 GLY A O 1
ATOM 2023 N N . LYS A 1 274 ? 8.859 4.402 1.64 1 96 274 LYS A N 1
ATOM 2024 C CA . LYS A 1 274 ? 10.047 5.109 1.167 1 96 274 LYS A CA 1
ATOM 2025 C C . LYS A 1 274 ? 9.695 6.52 0.704 1 96 274 LYS A C 1
ATOM 2027 O O . LYS A 1 274 ? 8.75 6.711 -0.064 1 96 274 LYS A O 1
ATOM 2032 N N . ALA A 1 275 ? 10.422 7.457 1.21 1 97.12 275 ALA A N 1
ATOM 2033 C CA . ALA A 1 275 ? 10.328 8.844 0.755 1 97.12 275 ALA A CA 1
ATOM 2034 C C . ALA A 1 275 ? 11.438 9.164 -0.243 1 97.12 275 ALA A C 1
ATOM 2036 O O . ALA A 1 275 ? 12.617 8.969 0.047 1 97.12 275 ALA A O 1
ATOM 2037 N N . THR A 1 276 ? 11.039 9.664 -1.364 1 96.06 276 THR A N 1
ATOM 2038 C CA . THR A 1 276 ? 11.992 10.055 -2.396 1 96.06 276 THR A CA 1
ATOM 2039 C C . THR A 1 276 ? 12.047 11.578 -2.529 1 96.06 276 THR A C 1
ATOM 2041 O O . THR A 1 276 ? 11.008 12.227 -2.658 1 96.06 276 THR A O 1
ATOM 2044 N N . ASN A 1 277 ? 13.219 12.109 -2.496 1 96.44 277 ASN A N 1
ATOM 2045 C CA . ASN A 1 277 ? 13.422 13.547 -2.646 1 96.44 277 ASN A CA 1
ATOM 2046 C C . ASN A 1 277 ? 12.984 14.031 -4.023 1 96.44 277 ASN A C 1
ATOM 2048 O O . ASN A 1 277 ? 13.5 13.578 -5.043 1 96.44 277 ASN A O 1
ATOM 2052 N N . VAL A 1 278 ? 12.039 14.961 -4.07 1 96.38 278 VAL A N 1
ATOM 2053 C CA . VAL A 1 278 ? 11.516 15.508 -5.316 1 96.38 278 VAL A CA 1
ATOM 2054 C C . VAL A 1 278 ? 12.188 16.844 -5.617 1 96.38 278 VAL A C 1
ATOM 2056 O O . VAL A 1 278 ? 12.305 17.25 -6.777 1 96.38 278 VAL A O 1
ATOM 2059 N N . GLY A 1 279 ? 12.57 17.547 -4.52 1 97.06 279 GLY A N 1
ATOM 2060 C CA . GLY A 1 279 ? 13.25 18.828 -4.703 1 97.06 279 GLY A CA 1
ATOM 2061 C C . GLY A 1 279 ? 12.977 19.812 -3.586 1 97.06 279 GLY A C 1
ATOM 2062 O O . GLY A 1 279 ? 12.141 19.562 -2.717 1 97.06 279 GLY A O 1
ATOM 2063 N N . THR A 1 280 ? 13.664 20.969 -3.629 1 98 280 THR A N 1
ATOM 2064 C CA . THR A 1 280 ? 13.516 22.047 -2.65 1 98 280 THR A CA 1
ATOM 2065 C C . THR A 1 280 ? 12.344 22.953 -3.018 1 98 280 THR A C 1
ATOM 2067 O O . THR A 1 280 ? 12.18 23.312 -4.184 1 98 280 THR A O 1
ATOM 2070 N N . VAL A 1 281 ? 11.602 23.25 -2.098 1 98.31 281 VAL A N 1
ATOM 2071 C CA . VAL A 1 281 ? 10.484 24.156 -2.332 1 98.31 281 VAL A CA 1
ATOM 2072 C C . VAL A 1 281 ? 10.977 25.609 -2.248 1 98.31 281 VAL A C 1
ATOM 2074 O O . VAL A 1 281 ? 11.578 26 -1.247 1 98.31 281 VAL A O 1
ATOM 2077 N N . GLY A 1 282 ? 10.695 26.297 -3.363 1 97.38 282 GLY A N 1
ATOM 2078 C CA . GLY A 1 282 ? 11.211 27.656 -3.42 1 97.38 282 GLY A CA 1
ATOM 2079 C C . GLY A 1 282 ? 12.719 27.734 -3.336 1 97.38 282 GLY A C 1
ATOM 2080 O O . GLY A 1 282 ? 13.422 27.031 -4.059 1 97.38 282 GLY A O 1
ATOM 2081 N N . ASN A 1 283 ? 13.195 28.656 -2.449 1 94.56 283 ASN A N 1
ATOM 2082 C CA . ASN A 1 283 ? 14.633 28.828 -2.314 1 94.56 283 ASN A CA 1
ATOM 2083 C C . ASN A 1 283 ? 15.18 28.094 -1.09 1 94.56 283 ASN A C 1
ATOM 2085 O O . ASN A 1 283 ? 16.344 28.266 -0.733 1 94.56 283 ASN A O 1
ATOM 2089 N N . GLY A 1 284 ? 14.312 27.391 -0.415 1 95 284 GLY A N 1
ATOM 2090 C CA . GLY A 1 284 ? 14.75 26.547 0.684 1 95 284 GLY A CA 1
ATOM 2091 C C . GLY A 1 284 ? 14.805 27.281 2.014 1 95 284 GLY A C 1
ATOM 2092 O O . GLY A 1 284 ? 15.227 26.703 3.023 1 95 284 GLY A O 1
ATOM 2093 N N . SER A 1 285 ? 14.281 28.469 2.086 1 92 285 SER A N 1
ATOM 2094 C CA . SER A 1 285 ? 14.453 29.297 3.275 1 92 285 SER A CA 1
ATOM 2095 C C . SER A 1 285 ? 13.258 29.188 4.211 1 92 285 SER A C 1
ATOM 2097 O O . SER A 1 285 ? 13.328 29.594 5.371 1 92 285 SER A O 1
ATOM 2099 N N . LEU A 1 286 ? 12.242 28.656 3.701 1 92.81 286 LEU A N 1
ATOM 2100 C CA . LEU A 1 286 ? 11.016 28.609 4.488 1 92.81 286 LEU A CA 1
ATOM 2101 C C . LEU A 1 286 ? 10.922 27.297 5.27 1 92.81 286 LEU A C 1
ATOM 2103 O O . LEU A 1 286 ? 11.414 26.266 4.809 1 92.81 286 LEU A O 1
ATOM 2107 N N . ASN A 1 287 ? 10.359 27.406 6.441 1 94.56 287 ASN A N 1
ATOM 2108 C CA . ASN A 1 287 ? 10.055 26.219 7.238 1 94.56 287 ASN A CA 1
ATOM 2109 C C . ASN A 1 287 ? 8.586 25.812 7.09 1 94.56 287 ASN A C 1
ATOM 2111 O O . ASN A 1 287 ? 7.688 26.625 7.332 1 94.56 287 ASN A O 1
ATOM 2115 N N . PHE A 1 288 ? 8.391 24.625 6.738 1 97.19 288 PHE A N 1
ATOM 2116 C CA . PHE A 1 288 ? 7.035 24.156 6.488 1 97.19 288 PHE A CA 1
ATOM 2117 C C . PHE A 1 288 ? 6.531 23.312 7.648 1 97.19 288 PHE A C 1
ATOM 2119 O O . PHE A 1 288 ? 7.281 22.5 8.203 1 97.19 288 PHE A O 1
ATOM 2126 N N . VAL A 1 289 ? 5.23 23.469 7.977 1 96.44 289 VAL A N 1
ATOM 2127 C CA . VAL A 1 289 ? 4.625 22.734 9.086 1 96.44 289 VAL A CA 1
ATOM 2128 C C . VAL A 1 289 ? 3.387 21.984 8.594 1 96.44 289 VAL A C 1
ATOM 2130 O O . VAL A 1 289 ? 2.746 21.266 9.352 1 96.44 289 VAL A O 1
ATOM 2133 N N . GLY A 1 290 ? 2.996 22.141 7.363 1 97.94 290 GLY A N 1
ATOM 2134 C CA . GLY A 1 290 ? 1.837 21.484 6.789 1 97.94 290 GLY A CA 1
ATOM 2135 C C . GLY A 1 290 ? 1.882 21.406 5.273 1 97.94 290 GLY A C 1
ATOM 2136 O O . GLY A 1 290 ? 2.693 22.078 4.641 1 97.94 290 GLY A O 1
ATOM 2137 N N . LEU A 1 291 ? 1.038 20.594 4.754 1 98.56 291 LEU A N 1
ATOM 2138 C CA . LEU A 1 291 ? 0.917 20.359 3.318 1 98.56 291 LEU A CA 1
ATOM 2139 C C . LEU A 1 291 ? -0.5 19.938 2.953 1 98.56 291 LEU A C 1
ATOM 2141 O O . LEU A 1 291 ? -1.104 19.125 3.648 1 98.56 291 LEU A O 1
ATOM 2145 N N . ALA A 1 292 ? -1.006 20.531 1.91 1 98.56 292 ALA A N 1
ATOM 2146 C CA . ALA A 1 292 ? -2.314 20.141 1.391 1 98.56 292 ALA A CA 1
ATOM 2147 C C . ALA A 1 292 ? -2.279 19.984 -0.127 1 98.56 292 ALA A C 1
ATOM 2149 O O . ALA A 1 292 ? -1.722 20.828 -0.829 1 98.56 292 ALA A O 1
ATOM 2150 N N . ALA A 1 293 ? -2.812 18.906 -0.606 1 97.12 293 ALA A N 1
ATOM 2151 C CA . ALA A 1 293 ? -2.965 18.719 -2.045 1 97.12 293 ALA A CA 1
ATOM 2152 C C . ALA A 1 293 ? -4.258 19.344 -2.551 1 97.12 293 ALA A C 1
ATOM 2154 O O . ALA A 1 293 ? -5.32 19.156 -1.953 1 97.12 293 ALA A O 1
ATOM 2155 N N . VAL A 1 294 ? -4.121 20.062 -3.639 1 94.69 294 VAL A N 1
ATOM 2156 C CA . VAL A 1 294 ? -5.289 20.719 -4.215 1 94.69 294 VAL A CA 1
ATOM 2157 C C . VAL A 1 294 ? -6.16 19.688 -4.93 1 94.69 294 VAL A C 1
ATOM 2159 O O . VAL A 1 294 ? -5.676 18.953 -5.789 1 94.69 294 VAL A O 1
ATOM 2162 N N . PRO A 1 295 ? -7.406 19.641 -4.562 1 90 295 PRO A N 1
ATOM 2163 C CA . PRO A 1 295 ? -8.266 18.641 -5.207 1 90 295 PRO A CA 1
ATOM 2164 C C . PRO A 1 295 ? -8.445 18.891 -6.703 1 90 295 PRO A C 1
ATOM 2166 O O . PRO A 1 295 ? -8.383 20.047 -7.152 1 90 295 PRO A O 1
ATOM 2169 N N . ALA A 1 296 ? -8.68 17.828 -7.367 1 76.06 296 ALA A N 1
ATOM 2170 C CA . ALA A 1 296 ? -9 17.922 -8.789 1 76.06 296 ALA A CA 1
ATOM 2171 C C . ALA A 1 296 ? -10.32 18.656 -9 1 76.06 296 ALA A C 1
ATOM 2173 O O . ALA A 1 296 ? -11.172 18.688 -8.102 1 76.06 296 ALA A O 1
ATOM 2174 N N . LYS A 1 297 ? -10.461 19.375 -9.984 1 63.34 297 LYS A N 1
ATOM 2175 C CA . LYS A 1 297 ? -11.695 20.094 -10.297 1 63.34 297 LYS A CA 1
ATOM 2176 C C . LYS A 1 297 ? -12.844 19.141 -10.562 1 63.34 297 LYS A C 1
ATOM 2178 O O . LYS A 1 297 ? -12.625 18.016 -11.031 1 63.34 297 LYS A O 1
ATOM 2183 N N . MET B 1 1 ? -66.438 -82.625 19.422 1 20.62 1 MET B N 1
ATOM 2184 C CA . MET B 1 1 ? -65.312 -81.938 18.906 1 20.62 1 MET B CA 1
ATOM 2185 C C . MET B 1 1 ? -65.562 -81.375 17.5 1 20.62 1 MET B C 1
ATOM 2187 O O . MET B 1 1 ? -64.625 -81.125 16.75 1 20.62 1 MET B O 1
ATOM 2191 N N . ALA B 1 2 ? -66.75 -81.25 17.109 1 19.75 2 ALA B N 1
ATOM 2192 C CA . ALA B 1 2 ? -67.625 -81.312 15.906 1 19.75 2 ALA B CA 1
ATOM 2193 C C . ALA B 1 2 ? -67.438 -80.062 15.062 1 19.75 2 ALA B C 1
ATOM 2195 O O . ALA B 1 2 ? -67.25 -78.938 15.602 1 19.75 2 ALA B O 1
ATOM 2196 N N . THR B 1 3 ? -67 -80 13.602 1 18.31 3 THR B N 1
ATOM 2197 C CA . THR B 1 3 ? -66.438 -79.5 12.344 1 18.31 3 THR B CA 1
ATOM 2198 C C . THR B 1 3 ? -67.312 -78.375 11.773 1 18.31 3 THR B C 1
ATOM 2200 O O . THR B 1 3 ? -66.938 -77.812 10.758 1 18.31 3 THR B O 1
ATOM 2203 N N . LEU B 1 4 ? -68.562 -78 12.406 1 16.64 4 LEU B N 1
ATOM 2204 C CA . LEU B 1 4 ? -69.5 -77.75 11.352 1 16.64 4 LEU B CA 1
ATOM 2205 C C . LEU B 1 4 ? -69.375 -76.375 10.766 1 16.64 4 LEU B C 1
ATOM 2207 O O . LEU B 1 4 ? -70 -76.062 9.734 1 16.64 4 LEU B O 1
ATOM 2211 N N . THR B 1 5 ? -68.438 -75.375 11.312 1 19.94 5 THR B N 1
ATOM 2212 C CA . THR B 1 5 ? -69.25 -74.188 11.438 1 19.94 5 THR B CA 1
ATOM 2213 C C . THR B 1 5 ? -69.5 -73.562 10.062 1 19.94 5 THR B C 1
ATOM 2215 O O . THR B 1 5 ? -68.812 -73.812 9.102 1 19.94 5 THR B O 1
ATOM 2218 N N . LEU B 1 6 ? -70 -72.25 10.188 1 18.52 6 LEU B N 1
ATOM 2219 C CA . LEU B 1 6 ? -71.062 -71.438 9.578 1 18.52 6 LEU B CA 1
ATOM 2220 C C . LEU B 1 6 ? -70.5 -70.688 8.344 1 18.52 6 LEU B C 1
ATOM 2222 O O . LEU B 1 6 ? -69.5 -69.938 8.445 1 18.52 6 LEU B O 1
ATOM 2226 N N . GLY B 1 7 ? -70.75 -71.25 7.117 1 18.94 7 GLY B N 1
ATOM 2227 C CA . GLY B 1 7 ? -70.375 -71.125 5.715 1 18.94 7 GLY B CA 1
ATOM 2228 C C . GLY B 1 7 ? -70.875 -69.812 5.086 1 18.94 7 GLY B C 1
ATOM 2229 O O . GLY B 1 7 ? -71.812 -69.812 4.281 1 18.94 7 GLY B O 1
ATOM 2230 N N . LEU B 1 8 ? -70.812 -68.688 6.141 1 18.06 8 LEU B N 1
ATOM 2231 C CA . LEU B 1 8 ? -71.625 -67.562 5.684 1 18.06 8 LEU B CA 1
ATOM 2232 C C . LEU B 1 8 ? -71.188 -67.125 4.297 1 18.06 8 LEU B C 1
ATOM 2234 O O . LEU B 1 8 ? -70 -66.938 4.055 1 18.06 8 LEU B O 1
ATOM 2238 N N . ILE B 1 9 ? -72.125 -66.688 3.508 1 18.14 9 ILE B N 1
ATOM 2239 C CA . ILE B 1 9 ? -72.5 -66.75 2.102 1 18.14 9 ILE B CA 1
ATOM 2240 C C . ILE B 1 9 ? -71.938 -65.562 1.366 1 18.14 9 ILE B C 1
ATOM 2242 O O . ILE B 1 9 ? -71.625 -64.5 1.975 1 18.14 9 ILE B O 1
ATOM 2246 N N . HIS B 1 10 ? -71.938 -65.5 -0.021 1 17 10 HIS B N 1
ATOM 2247 C CA . HIS B 1 10 ? -71.312 -65.188 -1.3 1 17 10 HIS B CA 1
ATOM 2248 C C . HIS B 1 10 ? -71.688 -63.844 -1.838 1 17 10 HIS B C 1
ATOM 2250 O O . HIS B 1 10 ? -70.938 -63.219 -2.596 1 17 10 HIS B O 1
ATOM 2256 N N . PRO B 1 11 ? -73 -63.156 -1.437 1 16.94 11 PRO B N 1
ATOM 2257 C CA . PRO B 1 11 ? -73.625 -62.719 -2.691 1 16.94 11 PRO B CA 1
ATOM 2258 C C . PRO B 1 11 ? -73 -61.469 -3.281 1 16.94 11 PRO B C 1
ATOM 2260 O O . PRO B 1 11 ? -72.312 -60.75 -2.57 1 16.94 11 PRO B O 1
ATOM 2263 N N . GLY B 1 12 ? -73.438 -60.875 -4.59 1 16.41 12 GLY B N 1
ATOM 2264 C CA . GLY B 1 12 ? -73.188 -60.469 -5.965 1 16.41 12 GLY B CA 1
ATOM 2265 C C . GLY B 1 12 ? -73.188 -58.969 -6.133 1 16.41 12 GLY B C 1
ATOM 2266 O O . GLY B 1 12 ? -72.25 -58.406 -6.672 1 16.41 12 GLY B O 1
ATOM 2267 N N . VAL B 1 13 ? -74.375 -58.188 -6.328 1 16.7 13 VAL B N 1
ATOM 2268 C CA . VAL B 1 13 ? -74.75 -57.656 -7.625 1 16.7 13 VAL B CA 1
ATOM 2269 C C . VAL B 1 13 ? -74.375 -56.188 -7.719 1 16.7 13 VAL B C 1
ATOM 2271 O O . VAL B 1 13 ? -74.062 -55.531 -6.703 1 16.7 13 VAL B O 1
ATOM 2274 N N . GLY B 1 14 ? -75.062 -55.188 -8.594 1 16.7 14 GLY B N 1
ATOM 2275 C CA . GLY B 1 14 ? -75 -54.531 -9.875 1 16.7 14 GLY B CA 1
ATOM 2276 C C . GLY B 1 14 ? -74.875 -53 -9.742 1 16.7 14 GLY B C 1
ATOM 2277 O O . GLY B 1 14 ? -74.062 -52.406 -10.383 1 16.7 14 GLY B O 1
ATOM 2278 N N . GLY B 1 15 ? -75.875 -52.125 -9.125 1 15.89 15 GLY B N 1
ATOM 2279 C CA . GLY B 1 15 ? -76.625 -51.219 -9.992 1 15.89 15 GLY B CA 1
ATOM 2280 C C . GLY B 1 15 ? -76.062 -49.812 -10.039 1 15.89 15 GLY B C 1
ATOM 2281 O O . GLY B 1 15 ? -76.688 -48.906 -10.602 1 15.89 15 GLY B O 1
ATOM 2282 N N . VAL B 1 16 ? -75 -49.344 -9.336 1 17.95 16 VAL B N 1
ATOM 2283 C CA . VAL B 1 16 ? -75.062 -47.906 -9.031 1 17.95 16 VAL B CA 1
ATOM 2284 C C . VAL B 1 16 ? -74.75 -47.094 -10.289 1 17.95 16 VAL B C 1
ATOM 2286 O O . VAL B 1 16 ? -73.688 -47.156 -10.828 1 17.95 16 VAL B O 1
ATOM 2289 N N . CYS B 1 17 ? -75.688 -46.594 -11.023 1 15.79 17 CYS B N 1
ATOM 2290 C CA . CYS B 1 17 ? -75.938 -45.969 -12.312 1 15.79 17 CYS B CA 1
ATOM 2291 C C . CYS B 1 17 ? -75.188 -44.656 -12.422 1 15.79 17 CYS B C 1
ATOM 2293 O O . CYS B 1 17 ? -74.812 -44.062 -11.406 1 15.79 17 CYS B O 1
ATOM 2295 N N . PHE B 1 18 ? -75.5 -43.625 -13.539 1 16.11 18 PHE B N 1
ATOM 2296 C CA . PHE B 1 18 ? -74.938 -43.156 -14.812 1 16.11 18 PHE B CA 1
ATOM 2297 C C . PHE B 1 18 ? -74.562 -41.656 -14.719 1 16.11 18 PHE B C 1
ATOM 2299 O O . PHE B 1 18 ? -73.5 -41.281 -15.094 1 16.11 18 PHE B O 1
ATOM 2306 N N . ARG B 1 19 ? -75.562 -40.531 -14.578 1 15.65 19 ARG B N 1
ATOM 2307 C CA . ARG B 1 19 ? -75.688 -39.719 -15.773 1 15.65 19 ARG B CA 1
ATOM 2308 C C . ARG B 1 19 ? -74.688 -38.594 -15.766 1 15.65 19 ARG B C 1
ATOM 2310 O O . ARG B 1 19 ? -74.125 -38.219 -14.711 1 15.65 19 ARG B O 1
ATOM 2317 N N . VAL B 1 20 ? -74.938 -37.219 -16.641 1 15.61 20 VAL B N 1
ATOM 2318 C CA . VAL B 1 20 ? -74.5 -36.531 -17.859 1 15.61 20 VAL B CA 1
ATOM 2319 C C . VAL B 1 20 ? -73.875 -35.188 -17.484 1 15.61 20 VAL B C 1
ATOM 2321 O O . VAL B 1 20 ? -74.625 -34.281 -17.016 1 15.61 20 VAL B O 1
ATOM 2324 N N . ALA B 1 21 ? -72.75 -34.906 -16.812 1 17.12 21 ALA B N 1
ATOM 2325 C CA . ALA B 1 21 ? -72 -33.719 -16.453 1 17.12 21 ALA B CA 1
ATOM 2326 C C . ALA B 1 21 ? -71.5 -32.969 -17.703 1 17.12 21 ALA B C 1
ATOM 2328 O O . ALA B 1 21 ? -70.312 -32.969 -18.016 1 17.12 21 ALA B O 1
ATOM 2329 N N . GLN B 1 22 ? -72.375 -32.719 -18.719 1 15.1 22 GLN B N 1
ATOM 2330 C CA . GLN B 1 22 ? -71.812 -32.344 -20.016 1 15.1 22 GLN B CA 1
ATOM 2331 C C . GLN B 1 22 ? -71.062 -31.047 -19.938 1 15.1 22 GLN B C 1
ATOM 2333 O O . GLN B 1 22 ? -71.125 -30.312 -18.953 1 15.1 22 GLN B O 1
ATOM 2338 N N . ILE B 1 23 ? -71.188 -29.812 -21.016 1 16.16 23 ILE B N 1
AT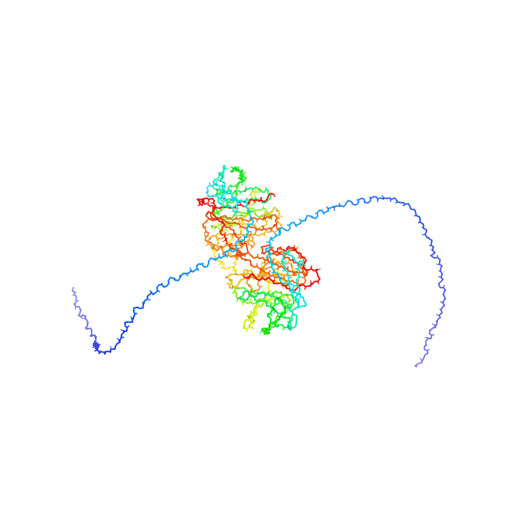OM 2339 C CA . ILE B 1 23 ? -70.562 -29.562 -22.297 1 16.16 23 ILE B CA 1
ATOM 2340 C C . ILE B 1 23 ? -69.812 -28.234 -22.234 1 16.16 23 ILE B C 1
ATOM 2342 O O . ILE B 1 23 ? -68.625 -28.188 -22.531 1 16.16 23 ILE B O 1
ATOM 2346 N N . LEU B 1 24 ? -70.312 -26.844 -22.922 1 16.77 24 LEU B N 1
ATOM 2347 C CA . LEU B 1 24 ? -69.812 -26.25 -24.172 1 16.77 24 LEU B CA 1
ATOM 2348 C C . LEU B 1 24 ? -68.875 -25.094 -23.891 1 16.77 24 LEU B C 1
ATOM 2350 O O . LEU B 1 24 ? -68.938 -24.453 -22.828 1 16.77 24 LEU B O 1
ATOM 2354 N N . TRP B 1 25 ? -68 -24.328 -25 1 16.44 25 TRP B N 1
ATOM 2355 C CA . TRP B 1 25 ? -66.812 -23.938 -25.766 1 16.44 25 TRP B CA 1
ATOM 2356 C C . TRP B 1 25 ? -66.562 -22.438 -25.625 1 16.44 25 TRP B C 1
ATOM 2358 O O . TRP B 1 25 ? -65.438 -22.031 -25.375 1 16.44 25 TRP B O 1
ATOM 2368 N N . ARG B 1 26 ? -67.375 -21.391 -26.25 1 17.36 26 ARG B N 1
ATOM 2369 C CA . ARG B 1 26 ? -66.875 -20.672 -27.406 1 17.36 26 ARG B CA 1
ATOM 2370 C C . ARG B 1 26 ? -66.062 -19.469 -26.984 1 17.36 26 ARG B C 1
ATOM 2372 O O . ARG B 1 26 ? -66.125 -19.016 -25.844 1 17.36 26 ARG B O 1
ATOM 2379 N N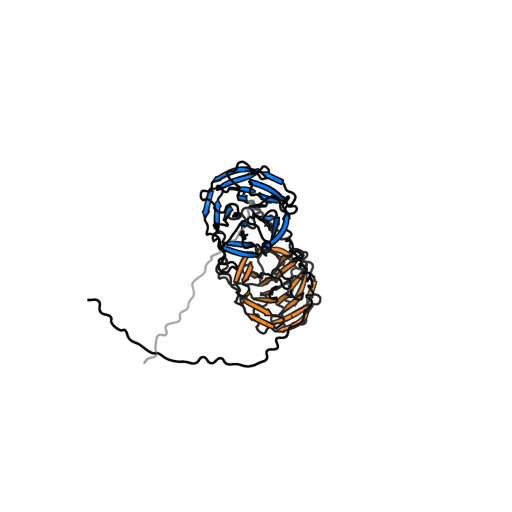 . LEU B 1 27 ? -66.062 -18.125 -27.75 1 18.62 27 LEU B N 1
ATOM 2380 C CA . LEU B 1 27 ? -65.375 -17.469 -28.828 1 18.62 27 LEU B CA 1
ATOM 2381 C C . LEU B 1 27 ? -64.625 -16.219 -28.312 1 18.62 27 LEU B C 1
ATOM 2383 O O . LEU B 1 27 ? -63.438 -16.047 -28.531 1 18.62 27 LEU B O 1
ATOM 2387 N N . PHE B 1 28 ? -65 -14.82 -28.75 1 21 28 PHE B N 1
ATOM 2388 C CA . PHE B 1 28 ? -64.375 -13.891 -29.688 1 21 28 PHE B CA 1
ATOM 2389 C C . PHE B 1 28 ? -63.562 -12.828 -28.953 1 21 28 PHE B C 1
ATOM 2391 O O . PHE B 1 28 ? -62.406 -12.641 -29.25 1 21 28 PHE B O 1
ATOM 2398 N N . MET B 1 29 ? -63.969 -11.367 -28.859 1 18.27 29 MET B N 1
ATOM 2399 C CA . MET B 1 29 ? -63.469 -10.242 -29.656 1 18.27 29 MET B CA 1
ATOM 2400 C C . MET B 1 29 ? -62.469 -9.406 -28.859 1 18.27 29 MET B C 1
ATOM 2402 O O . MET B 1 29 ? -61.406 -9.062 -29.375 1 18.27 29 MET B O 1
ATOM 2406 N N . ARG B 1 30 ? -62.906 -8.258 -27.969 1 21.02 30 ARG B N 1
ATOM 2407 C CA . ARG B 1 30 ? -62.562 -6.863 -28.266 1 21.02 30 ARG B CA 1
ATOM 2408 C C . ARG B 1 30 ? -61.188 -6.504 -27.766 1 21.02 30 ARG B C 1
ATOM 2410 O O . ARG B 1 30 ? -60.75 -6.957 -26.703 1 21.02 30 ARG B O 1
ATOM 2417 N N . PRO B 1 31 ? -60.219 -5.441 -28.391 1 24.12 31 PRO B N 1
ATOM 2418 C CA . PRO B 1 31 ? -58.844 -5.051 -28.75 1 24.12 31 PRO B CA 1
ATOM 2419 C C . PRO B 1 31 ? -58.156 -4.305 -27.625 1 24.12 31 PRO B C 1
ATOM 2421 O O . PRO B 1 31 ? -56.906 -4.309 -27.562 1 24.12 31 PRO B O 1
ATOM 2424 N N . ASN B 1 32 ? -58.812 -3.676 -26.562 1 23.81 32 ASN B N 1
ATOM 2425 C CA . ASN B 1 32 ? -58.312 -2.316 -26.344 1 23.81 32 ASN B CA 1
ATOM 2426 C C . ASN B 1 32 ? -56.906 -2.309 -25.781 1 23.81 32 ASN B C 1
ATOM 2428 O O . ASN B 1 32 ? -56.562 -3.123 -24.906 1 23.81 32 ASN B O 1
ATOM 2432 N N . LYS B 1 33 ? -55.906 -1.402 -26.375 1 23.59 33 LYS B N 1
ATOM 2433 C CA . LYS B 1 33 ? -54.469 -1.081 -26.531 1 23.59 33 LYS B CA 1
ATOM 2434 C C . LYS B 1 33 ? -53.906 -0.484 -25.234 1 23.59 33 LYS B C 1
ATOM 2436 O O . LYS B 1 33 ? -53.688 0.725 -25.156 1 23.59 33 LYS B O 1
ATOM 2441 N N . LEU B 1 34 ? -54.375 -0.884 -24.031 1 25.05 34 LEU B N 1
ATOM 2442 C CA . LEU B 1 34 ? -53.844 -0.033 -22.984 1 25.05 34 LEU B CA 1
ATOM 2443 C C . LEU B 1 34 ? -52.312 -0.013 -23.031 1 25.05 34 LEU B C 1
ATOM 2445 O O . LEU B 1 34 ? -51.688 -1.067 -23.094 1 25.05 34 LEU B O 1
ATOM 2449 N N . ILE B 1 35 ? -51.719 1.154 -23.484 1 23.72 35 ILE B N 1
ATOM 2450 C CA . ILE B 1 35 ? -50.406 1.683 -23.766 1 23.72 35 ILE B CA 1
ATOM 2451 C C . ILE B 1 35 ? -49.531 1.565 -22.516 1 23.72 35 ILE B C 1
ATOM 2453 O O . ILE B 1 35 ? -49.875 2.119 -21.469 1 23.72 35 ILE B O 1
ATOM 2457 N N . ALA B 1 36 ? -48.906 0.462 -22.234 1 23.77 36 ALA B N 1
ATOM 2458 C CA . ALA B 1 36 ? -47.906 0.104 -21.219 1 23.77 36 ALA B CA 1
ATOM 2459 C C . ALA B 1 36 ? -46.688 1.011 -21.297 1 23.77 36 ALA B C 1
ATOM 2461 O O . ALA B 1 36 ? -45.844 0.842 -22.172 1 23.77 36 ALA B O 1
ATOM 2462 N N . LEU B 1 37 ? -46.969 2.322 -21.328 1 25.41 37 LEU B N 1
ATOM 2463 C CA . LEU B 1 37 ? -45.75 3.113 -21.469 1 25.41 37 LEU B CA 1
ATOM 2464 C C . LEU B 1 37 ? -44.781 2.834 -20.328 1 25.41 37 LEU B C 1
ATOM 2466 O O . LEU B 1 37 ? -45.094 3.139 -19.172 1 25.41 37 LEU B O 1
ATOM 2470 N N . ALA B 1 38 ? -44.281 1.642 -20.141 1 26.17 38 ALA B N 1
ATOM 2471 C CA . ALA B 1 38 ? -43.219 1.3 -19.188 1 26.17 38 ALA B CA 1
ATOM 2472 C C . ALA B 1 38 ? -42.031 2.24 -19.312 1 26.17 38 ALA B C 1
ATOM 2474 O O . ALA B 1 38 ? -41.438 2.332 -20.375 1 26.17 38 ALA B O 1
ATOM 2475 N N . GLY B 1 39 ? -42.156 3.385 -18.688 1 26.22 39 GLY B N 1
ATOM 2476 C CA . GLY B 1 39 ? -41.062 4.316 -18.609 1 26.22 39 GLY B CA 1
ATOM 2477 C C . GLY B 1 39 ? -39.75 3.66 -18.172 1 26.22 39 GLY B C 1
ATOM 2478 O O . GLY B 1 39 ? -39.719 2.895 -17.203 1 26.22 39 GLY B O 1
ATOM 2479 N N . ALA B 1 40 ? -38.844 3.326 -19.141 1 27.39 40 ALA B N 1
ATOM 2480 C CA . ALA B 1 40 ? -37.469 2.84 -19.062 1 27.39 40 ALA B CA 1
ATOM 2481 C C . ALA B 1 40 ? -36.656 3.686 -18.109 1 27.39 40 ALA B C 1
ATOM 2483 O O . ALA B 1 40 ? -36.406 4.871 -18.359 1 27.39 40 ALA B O 1
ATOM 2484 N N . LEU B 1 41 ? -36.969 3.559 -16.828 1 26.06 41 LEU B N 1
ATOM 2485 C CA . LEU B 1 41 ? -36.062 4.211 -15.914 1 26.06 41 LEU B CA 1
ATOM 2486 C C . LEU B 1 41 ? -34.625 3.816 -16.219 1 26.06 41 LEU B C 1
ATOM 2488 O O . LEU B 1 41 ? -34.25 2.641 -16.125 1 26.06 41 LEU B O 1
ATOM 2492 N N . ALA B 1 42 ? -34 4.555 -17.141 1 26.45 42 ALA B N 1
ATOM 2493 C CA . ALA B 1 42 ? -32.562 4.504 -17.406 1 26.45 42 ALA B CA 1
ATOM 2494 C C . ALA B 1 42 ? -31.75 4.57 -16.109 1 26.45 42 ALA B C 1
ATOM 2496 O O . ALA B 1 42 ? -31.766 5.594 -15.414 1 26.45 42 ALA B O 1
ATOM 2497 N N . VAL B 1 43 ? -31.797 3.531 -15.367 1 26.31 43 VAL B N 1
ATOM 2498 C CA . VAL B 1 43 ? -30.766 3.49 -14.328 1 26.31 43 VAL B CA 1
ATOM 2499 C C . VAL B 1 43 ? -29.391 3.734 -14.945 1 26.31 43 VAL B C 1
ATOM 2501 O O . VAL B 1 43 ? -28.938 2.951 -15.781 1 26.31 43 VAL B O 1
ATOM 2504 N N . ALA B 1 44 ? -29.047 5.02 -15.109 1 26.56 44 ALA B N 1
ATOM 2505 C CA . ALA B 1 44 ? -27.672 5.395 -15.438 1 26.56 44 ALA B CA 1
ATOM 2506 C C . ALA B 1 44 ? -26.688 4.617 -14.578 1 26.56 44 ALA B C 1
ATOM 2508 O O . ALA B 1 44 ? -26.703 4.719 -13.352 1 26.56 44 ALA B O 1
ATOM 2509 N N . ALA B 1 45 ? -26.234 3.469 -15.031 1 27.3 45 ALA B N 1
ATOM 2510 C CA . ALA B 1 45 ? -25.031 2.795 -14.539 1 27.3 45 ALA B CA 1
ATOM 2511 C C . ALA B 1 45 ? -23.891 3.787 -14.344 1 27.3 45 ALA B C 1
ATOM 2513 O O . ALA B 1 45 ? -23.422 4.391 -15.305 1 27.3 45 ALA B O 1
ATOM 2514 N N . SER B 1 46 ? -23.953 4.559 -13.297 1 27.58 46 SER B N 1
ATOM 2515 C CA . SER B 1 46 ? -22.75 5.309 -12.977 1 27.58 46 SER B CA 1
ATOM 2516 C C . SER B 1 46 ? -21.5 4.449 -13.141 1 27.58 46 SER B C 1
ATOM 2518 O O . SER B 1 46 ? -21.359 3.414 -12.492 1 27.58 46 SER B O 1
ATOM 2520 N N . ALA B 1 47 ? -20.922 4.52 -14.297 1 28.69 47 ALA B N 1
ATOM 2521 C CA . ALA B 1 47 ? -19.594 4.008 -14.617 1 28.69 47 ALA B CA 1
ATOM 2522 C C . ALA B 1 47 ? -18.609 4.309 -13.5 1 28.69 47 ALA B C 1
ATOM 2524 O O . ALA B 1 47 ? -18.391 5.469 -13.148 1 28.69 47 ALA B O 1
ATOM 2525 N N . LEU B 1 48 ? -18.453 3.428 -12.562 1 29.33 48 LEU B N 1
ATOM 2526 C CA . LEU B 1 48 ? -17.375 3.357 -11.586 1 29.33 48 LEU B CA 1
ATOM 2527 C C . LEU B 1 48 ? -16.031 3.639 -12.25 1 29.33 48 LEU B C 1
ATOM 2529 O O . LEU B 1 48 ? -15.602 2.893 -13.133 1 29.33 48 LEU B O 1
ATOM 2533 N N . PHE B 1 49 ? -15.773 4.887 -12.414 1 28.69 49 PHE B N 1
ATOM 2534 C CA . PHE B 1 49 ? -14.461 5.344 -12.875 1 28.69 49 PHE B CA 1
ATOM 2535 C C . PHE B 1 49 ? -13.352 4.691 -12.055 1 28.69 49 PHE B C 1
ATOM 2537 O O . PHE B 1 49 ? -13.148 5.027 -10.891 1 28.69 49 PHE B O 1
ATOM 2544 N N . ALA B 1 50 ? -13.117 3.465 -12.266 1 31.17 50 ALA B N 1
ATOM 2545 C CA . ALA B 1 50 ? -11.93 2.75 -11.812 1 31.17 50 ALA B CA 1
ATOM 2546 C C . ALA B 1 50 ? -10.656 3.482 -12.234 1 31.17 50 ALA B C 1
ATOM 2548 O O . ALA B 1 50 ? -10.359 3.592 -13.43 1 31.17 50 ALA B O 1
ATOM 2549 N N . GLY B 1 51 ? -10.281 4.52 -11.617 1 32.41 51 GLY B N 1
ATOM 2550 C CA . GLY B 1 51 ? -8.969 5.098 -11.875 1 32.41 51 GLY B CA 1
ATOM 2551 C C . GLY B 1 51 ? -7.879 4.051 -12.047 1 32.41 51 GLY B C 1
ATOM 2552 O O . GLY B 1 51 ? -7.672 3.217 -11.164 1 32.41 51 GLY B O 1
ATOM 2553 N N . ALA B 1 52 ? -7.496 3.771 -13.242 1 36.16 52 ALA B N 1
ATOM 2554 C CA . ALA B 1 52 ? -6.492 2.799 -13.664 1 36.16 52 ALA B CA 1
ATOM 2555 C C . ALA B 1 52 ? -5.121 3.143 -13.086 1 36.16 52 ALA B C 1
ATOM 2557 O O . ALA B 1 52 ? -4.664 4.285 -13.188 1 36.16 52 ALA B O 1
ATOM 2558 N N . VAL B 1 53 ? -4.633 2.627 -12.039 1 41.28 53 VAL B N 1
ATOM 2559 C CA . VAL B 1 53 ? -3.213 2.588 -11.703 1 41.28 53 VAL B CA 1
ATOM 2560 C C . VAL B 1 53 ? -2.387 2.348 -12.961 1 41.28 53 VAL B C 1
ATOM 2562 O O . VAL B 1 53 ? -2.615 1.376 -13.688 1 41.28 53 VAL B O 1
ATOM 2565 N N . GLU B 1 54 ? -1.931 3.365 -13.625 1 47.16 54 GLU B N 1
ATOM 2566 C CA . GLU B 1 54 ? -1.088 3.086 -14.781 1 47.16 54 GLU B CA 1
ATOM 2567 C C . GLU B 1 54 ? 0.034 2.115 -14.43 1 47.16 54 GLU B C 1
ATOM 2569 O O . GLU B 1 54 ? 1.014 2.498 -13.781 1 47.16 54 GLU B O 1
ATOM 2574 N N . ALA B 1 55 ? -0.281 0.88 -14.305 1 57.75 55 ALA B N 1
ATOM 2575 C CA . ALA B 1 55 ? 0.743 -0.157 -14.219 1 57.75 55 ALA B CA 1
ATOM 2576 C C . ALA B 1 55 ? 1.698 -0.092 -15.406 1 57.75 55 ALA B C 1
ATOM 2578 O O . ALA B 1 55 ? 1.266 0.054 -16.547 1 57.75 55 ALA B O 1
ATOM 2579 N N . SER B 1 56 ? 2.979 0.219 -15.109 1 67.75 56 SER B N 1
ATOM 2580 C CA . SER B 1 56 ? 3.975 0.168 -16.172 1 67.75 56 SER B CA 1
ATOM 2581 C C . SER B 1 56 ? 3.846 -1.112 -16.984 1 67.75 56 SER B C 1
ATOM 2583 O O . SER B 1 56 ? 3.467 -2.158 -16.453 1 67.75 56 SER B O 1
ATOM 2585 N N . GLU B 1 57 ? 3.988 -0.956 -18.234 1 79.44 57 GLU B N 1
ATOM 2586 C CA . GLU B 1 57 ? 3.988 -2.125 -19.109 1 79.44 57 GLU B CA 1
ATOM 2587 C C . GLU B 1 57 ? 4.996 -3.168 -18.625 1 79.44 57 GLU B C 1
ATOM 2589 O O . GLU B 1 57 ? 6.109 -2.822 -18.234 1 79.44 57 GLU B O 1
ATOM 2594 N N . SER B 1 58 ? 4.484 -4.355 -18.469 1 88 58 SER B N 1
ATOM 2595 C CA . SER B 1 58 ? 5.336 -5.43 -17.969 1 88 58 SER B CA 1
ATOM 2596 C C . SER B 1 58 ? 5.148 -6.707 -18.781 1 88 58 SER B C 1
ATOM 2598 O O . SER B 1 58 ? 4.016 -7.113 -19.047 1 88 58 SER B O 1
ATOM 2600 N N . PRO B 1 59 ? 6.223 -7.336 -19.266 1 94.94 59 PRO B N 1
ATOM 2601 C CA . PRO B 1 59 ? 6.098 -8.695 -19.797 1 94.94 59 PRO B CA 1
ATOM 2602 C C . PRO B 1 59 ? 5.66 -9.703 -18.734 1 94.94 59 PRO B C 1
ATOM 2604 O O . PRO B 1 59 ? 6.195 -9.711 -17.625 1 94.94 59 PRO B O 1
ATOM 2607 N N . LEU B 1 60 ? 4.695 -10.555 -19.062 1 98.19 60 LEU B N 1
ATOM 2608 C CA . LEU B 1 60 ? 4.113 -11.523 -18.141 1 98.19 60 LEU B CA 1
ATOM 2609 C C . LEU B 1 60 ? 4.082 -12.922 -18.75 1 98.19 60 LEU B C 1
ATOM 2611 O O . LEU B 1 60 ? 4.105 -13.062 -19.969 1 98.19 60 LEU B O 1
ATOM 2615 N N . ILE B 1 61 ? 4.086 -13.891 -17.922 1 98.75 61 ILE B N 1
ATOM 2616 C CA . ILE B 1 61 ? 3.879 -15.281 -18.312 1 98.75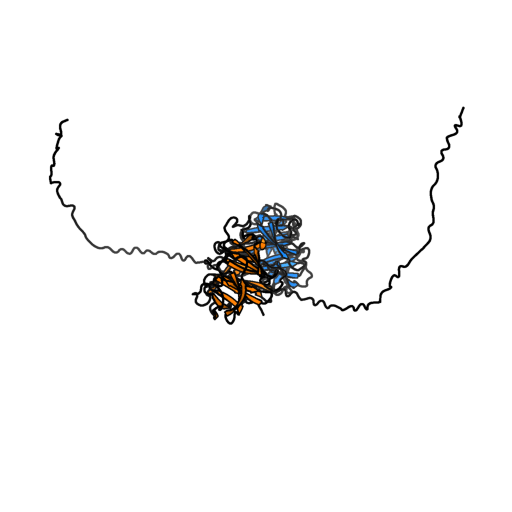 61 ILE B CA 1
ATOM 2617 C C . ILE B 1 61 ? 2.744 -15.891 -17.5 1 98.75 61 ILE B C 1
ATOM 2619 O O . ILE B 1 61 ? 2.834 -15.977 -16.266 1 98.75 61 ILE B O 1
ATOM 2623 N N . GLY B 1 62 ? 1.679 -16.266 -18.172 1 98.56 62 GLY B N 1
ATOM 2624 C CA . GLY B 1 62 ? 0.622 -17.047 -17.547 1 98.56 62 GLY B CA 1
ATOM 2625 C C . GLY B 1 62 ? 0.874 -18.547 -17.594 1 98.56 62 GLY B C 1
ATOM 2626 O O . GLY B 1 62 ? 1.472 -19.047 -18.547 1 98.56 62 GLY B O 1
ATOM 2627 N N . LEU B 1 63 ? 0.446 -19.219 -16.562 1 98.69 63 LEU B N 1
ATOM 2628 C CA . LEU B 1 63 ? 0.446 -20.672 -16.5 1 98.69 63 LEU B CA 1
ATOM 2629 C C . LEU B 1 63 ? -0.972 -21.219 -16.625 1 98.69 63 LEU B C 1
ATOM 2631 O O . LEU B 1 63 ? -1.859 -20.828 -15.859 1 98.69 63 LEU B O 1
ATOM 2635 N N . THR B 1 64 ? -1.182 -22.109 -17.562 1 98 64 THR B N 1
ATOM 2636 C CA . THR B 1 64 ? -2.486 -22.75 -17.672 1 98 64 THR B CA 1
ATOM 2637 C C . THR B 1 64 ? -2.51 -24.078 -16.906 1 98 64 THR B C 1
ATOM 2639 O O . THR B 1 64 ? -1.469 -24.547 -16.453 1 98 64 THR B O 1
ATOM 2642 N N . ASP B 1 65 ? -3.686 -24.625 -16.75 1 96.06 65 ASP B N 1
ATOM 2643 C CA . ASP B 1 65 ? -3.836 -25.906 -16.062 1 96.06 65 ASP B CA 1
ATOM 2644 C C . ASP B 1 65 ? -3.453 -27.062 -16.984 1 96.06 65 ASP B C 1
ATOM 2646 O O . ASP B 1 65 ? -3.617 -28.234 -16.609 1 96.06 65 ASP B O 1
ATOM 2650 N N . GLY B 1 66 ? -2.889 -26.812 -18.156 1 96.94 66 GLY B N 1
ATOM 2651 C CA . GLY B 1 66 ? -2.488 -27.828 -19.109 1 96.94 66 GLY B CA 1
ATOM 2652 C C . GLY B 1 66 ? -1.006 -27.797 -19.438 1 96.94 66 GLY B C 1
ATOM 2653 O O . GLY B 1 66 ? -0.608 -28.047 -20.562 1 96.94 66 GLY B O 1
ATOM 2654 N N . ASN B 1 67 ? -0.226 -27.438 -18.5 1 98.5 67 ASN B N 1
ATOM 2655 C CA . ASN B 1 67 ? 1.222 -27.391 -18.688 1 98.5 67 ASN B CA 1
ATOM 2656 C C . ASN B 1 67 ? 1.608 -26.547 -19.891 1 98.5 67 ASN B C 1
ATOM 2658 O O . ASN B 1 67 ? 2.389 -26.984 -20.734 1 98.5 67 ASN B O 1
ATOM 2662 N N . THR B 1 68 ? 1.057 -25.359 -19.875 1 98.62 68 THR B N 1
ATOM 2663 C CA . THR B 1 68 ? 1.318 -24.422 -20.969 1 98.62 68 THR B CA 1
ATOM 2664 C C . THR B 1 68 ? 1.656 -23.031 -20.406 1 98.62 68 THR B C 1
ATOM 2666 O O . THR B 1 68 ? 0.984 -22.547 -19.5 1 98.62 68 THR B O 1
ATOM 2669 N N . LEU B 1 69 ? 2.748 -22.469 -20.922 1 98.81 69 LEU B N 1
ATOM 2670 C CA . LEU B 1 69 ? 3.074 -21.062 -20.672 1 98.81 69 LEU B CA 1
ATOM 2671 C C . LEU B 1 69 ? 2.463 -20.172 -21.734 1 98.81 69 LEU B C 1
ATOM 2673 O O . LEU B 1 69 ? 2.461 -20.5 -22.922 1 98.81 69 LEU B O 1
ATOM 2677 N N . VAL B 1 70 ? 1.895 -19.062 -21.328 1 98.75 70 VAL B N 1
ATOM 2678 C CA . VAL B 1 70 ? 1.392 -18.031 -22.234 1 98.75 70 VAL B CA 1
ATOM 2679 C C . VAL B 1 70 ? 2.111 -16.719 -21.969 1 98.75 70 VAL B C 1
ATOM 2681 O O . VAL B 1 70 ? 1.958 -16.109 -20.906 1 98.75 70 VAL B O 1
ATOM 2684 N N . ARG B 1 71 ? 2.891 -16.266 -22.938 1 98.31 71 ARG B N 1
ATOM 2685 C CA . ARG B 1 71 ? 3.623 -15.016 -22.812 1 98.31 71 ARG B CA 1
ATOM 2686 C C . ARG B 1 71 ? 2.836 -13.859 -23.422 1 98.31 71 ARG B C 1
ATOM 2688 O O . ARG B 1 71 ? 2.277 -13.984 -24.5 1 98.31 71 ARG B O 1
ATOM 2695 N N . PHE B 1 72 ? 2.777 -12.758 -22.75 1 97.88 72 PHE B N 1
ATOM 2696 C CA . PHE B 1 72 ? 2.104 -11.555 -23.234 1 97.88 72 PHE B CA 1
ATOM 2697 C C . PHE B 1 72 ? 2.596 -10.32 -22.484 1 97.88 72 PHE B C 1
ATOM 2699 O O . PHE B 1 72 ? 3.338 -10.438 -21.5 1 97.88 72 PHE B O 1
ATOM 2706 N N . ASN B 1 73 ? 2.279 -9.141 -23.031 1 96.81 73 ASN B N 1
ATOM 2707 C CA . ASN B 1 73 ? 2.537 -7.871 -22.359 1 96.81 73 ASN B CA 1
ATOM 2708 C C . ASN B 1 73 ? 1.291 -7.344 -21.656 1 96.81 73 ASN B C 1
ATOM 2710 O O . ASN B 1 73 ? 0.184 -7.438 -22.188 1 96.81 73 ASN B O 1
ATOM 2714 N N . SER B 1 74 ? 1.475 -6.824 -20.469 1 95.81 74 SER B N 1
ATOM 2715 C CA . SER B 1 74 ? 0.342 -6.359 -19.672 1 95.81 74 SER B CA 1
ATOM 2716 C C . SER B 1 74 ? -0.458 -5.301 -20.422 1 95.81 74 SER B C 1
ATOM 2718 O O . SER B 1 74 ? -1.664 -5.156 -20.203 1 95.81 74 SER B O 1
ATOM 2720 N N . ALA B 1 75 ? 0.157 -4.578 -21.328 1 94.5 75 ALA B N 1
ATOM 2721 C CA . ALA B 1 75 ? -0.513 -3.518 -22.078 1 94.5 75 ALA B CA 1
ATOM 2722 C C . ALA B 1 75 ? -1.293 -4.09 -23.266 1 94.5 75 ALA B C 1
ATOM 2724 O O . ALA B 1 75 ? -2.156 -3.414 -23.828 1 94.5 75 ALA B O 1
ATOM 2725 N N . ARG B 1 76 ? -0.972 -5.305 -23.672 1 96.12 76 ARG B N 1
ATOM 2726 C CA . ARG B 1 76 ? -1.603 -5.965 -24.812 1 96.12 76 ARG B CA 1
ATOM 2727 C C . ARG B 1 76 ? -1.889 -7.43 -24.5 1 96.12 76 ARG B C 1
ATOM 2729 O O . ARG B 1 76 ? -1.381 -8.32 -25.188 1 96.12 76 ARG B O 1
ATOM 2736 N N . PRO B 1 77 ? -2.764 -7.676 -23.562 1 97.88 77 PRO B N 1
ATOM 2737 C CA . PRO B 1 77 ? -2.969 -9.055 -23.109 1 97.88 77 PRO B CA 1
ATOM 2738 C C . PRO B 1 77 ? -3.562 -9.945 -24.203 1 97.88 77 PRO B C 1
ATOM 2740 O O . PRO B 1 77 ? -3.453 -11.172 -24.141 1 97.88 77 PRO B O 1
ATOM 2743 N N . GLY B 1 78 ? -4.105 -9.414 -25.188 1 97.62 78 GLY B N 1
ATOM 2744 C CA . GLY B 1 78 ? -4.691 -10.195 -26.266 1 97.62 78 GLY B CA 1
ATOM 2745 C C . GLY B 1 78 ? -3.654 -10.797 -27.188 1 97.62 78 GLY B C 1
ATOM 2746 O O . GLY B 1 78 ? -3.953 -11.734 -27.938 1 97.62 78 GLY B O 1
ATOM 2747 N N . GLN B 1 79 ? -2.496 -10.172 -27.312 1 97.56 79 GLN B N 1
ATOM 2748 C CA . GLN B 1 79 ? -1.401 -10.68 -28.125 1 97.56 79 GLN B CA 1
ATOM 2749 C C . GLN B 1 79 ? -0.522 -11.641 -27.328 1 97.56 79 GLN B C 1
ATOM 2751 O O . GLN B 1 79 ? 0.26 -11.211 -26.484 1 97.56 79 GLN B O 1
ATOM 2756 N N . THR B 1 80 ? -0.697 -12.961 -27.703 1 98.25 80 THR B N 1
ATOM 2757 C CA . THR B 1 80 ? -0.05 -13.961 -26.844 1 98.25 80 THR B CA 1
ATOM 2758 C C . THR B 1 80 ? 0.833 -14.883 -27.672 1 98.25 80 THR B C 1
ATOM 2760 O O . THR B 1 80 ? 0.673 -14.977 -28.891 1 98.25 80 THR B O 1
ATOM 2763 N N . ARG B 1 81 ? 1.828 -15.461 -27.078 1 97.81 81 ARG B N 1
ATOM 2764 C CA . ARG B 1 81 ? 2.6 -16.609 -27.547 1 97.81 81 ARG B CA 1
ATOM 2765 C C . ARG B 1 81 ? 2.484 -17.781 -26.578 1 97.81 81 ARG B C 1
ATOM 2767 O O . ARG B 1 81 ? 2.785 -17.641 -25.391 1 97.81 81 ARG B O 1
ATOM 2774 N N . THR B 1 82 ? 2.057 -18.938 -27.078 1 98.12 82 THR B N 1
ATOM 2775 C CA . THR B 1 82 ? 1.868 -20.125 -26.25 1 98.12 82 THR B CA 1
ATOM 2776 C C . THR B 1 82 ? 3.062 -21.062 -26.375 1 98.12 82 THR B C 1
ATOM 2778 O O . THR B 1 82 ? 3.562 -21.297 -27.484 1 98.12 82 THR B O 1
ATOM 2781 N N . ILE B 1 83 ? 3.533 -21.594 -25.25 1 98.5 83 ILE B N 1
ATOM 2782 C CA . ILE B 1 83 ? 4.676 -22.5 -25.172 1 98.5 83 ILE B CA 1
ATOM 2783 C C . ILE B 1 83 ? 4.32 -23.719 -24.312 1 98.5 83 ILE B C 1
ATOM 2785 O O . ILE B 1 83 ? 4.02 -23.578 -23.125 1 98.5 83 ILE B O 1
ATOM 2789 N N . LYS B 1 84 ? 4.371 -24.875 -24.875 1 98.69 84 LYS B N 1
ATOM 2790 C CA . LYS B 1 84 ? 4.109 -26.094 -24.094 1 98.69 84 LYS B CA 1
ATOM 2791 C C . LYS B 1 84 ? 5.289 -26.422 -23.188 1 98.69 84 LYS B C 1
ATOM 2793 O O . LYS B 1 84 ? 6.441 -26.391 -23.625 1 98.69 84 LYS B O 1
ATOM 2798 N N . ILE B 1 85 ? 5.016 -26.656 -21.953 1 98.88 85 ILE B N 1
ATOM 2799 C CA . ILE B 1 85 ? 6.035 -27.172 -21.047 1 98.88 85 ILE B CA 1
ATOM 2800 C C . ILE B 1 85 ? 6.277 -28.656 -21.328 1 98.88 85 ILE B C 1
ATOM 2802 O O . ILE B 1 85 ? 5.328 -29.438 -21.422 1 98.88 85 ILE B O 1
ATOM 2806 N N . ARG B 1 86 ? 7.508 -29 -21.406 1 98.19 86 ARG B N 1
ATOM 2807 C CA . ARG B 1 86 ? 7.848 -30.375 -21.734 1 98.19 86 ARG B CA 1
ATOM 2808 C C . ARG B 1 86 ? 8.664 -31.031 -20.609 1 98.19 86 ARG B C 1
ATOM 2810 O O . ARG B 1 86 ? 9.305 -30.328 -19.828 1 98.19 86 ARG B O 1
ATOM 2817 N N . ASP B 1 87 ? 8.617 -32.344 -20.578 1 97.31 87 ASP B N 1
ATOM 2818 C CA . ASP B 1 87 ? 9.508 -33.188 -19.766 1 97.31 87 ASP B CA 1
ATOM 2819 C C . ASP B 1 87 ? 9.312 -32.906 -18.281 1 97.31 87 ASP B C 1
ATOM 2821 O O . ASP B 1 87 ? 10.289 -32.719 -17.547 1 97.31 87 ASP B O 1
ATOM 2825 N N . VAL B 1 88 ? 8.062 -32.75 -17.859 1 98.62 88 VAL B N 1
ATOM 2826 C CA . VAL B 1 88 ? 7.762 -32.625 -16.438 1 98.62 88 VAL B CA 1
ATOM 2827 C C . VAL B 1 88 ? 6.945 -33.844 -15.969 1 98.62 88 VAL B C 1
ATOM 2829 O O . VAL B 1 88 ? 6.266 -34.469 -16.781 1 98.62 88 VAL B O 1
ATOM 2832 N N . ASN B 1 89 ? 7.043 -34.219 -14.742 1 98.31 89 ASN B N 1
ATOM 2833 C CA . ASN B 1 89 ? 6.211 -35.219 -14.094 1 98.31 89 ASN B CA 1
ATOM 2834 C C . ASN B 1 89 ? 4.984 -34.594 -13.438 1 98.31 89 ASN B C 1
ATOM 2836 O O . ASN B 1 89 ? 5.109 -33.875 -12.438 1 98.31 89 ASN B O 1
ATOM 2840 N N . GLY B 1 90 ? 3.809 -34.875 -14.016 1 98 90 GLY B N 1
ATOM 2841 C CA . GLY B 1 90 ? 2.578 -34.312 -13.484 1 98 90 GLY B CA 1
ATOM 2842 C C . GLY B 1 90 ? 2.211 -32.969 -14.102 1 98 90 GLY B C 1
ATOM 2843 O O . GLY B 1 90 ? 2.65 -32.656 -15.211 1 98 90 GLY B O 1
ATOM 2844 N N . THR B 1 91 ? 1.328 -32.25 -13.391 1 98 91 THR B N 1
ATOM 2845 C CA . THR B 1 91 ? 0.843 -30.953 -13.836 1 98 91 THR B CA 1
ATOM 2846 C C . THR B 1 91 ? 1.522 -29.828 -13.062 1 98 91 THR B C 1
ATOM 2848 O O . THR B 1 91 ? 1.612 -29.875 -11.836 1 98 91 THR B O 1
ATOM 2851 N N . VAL B 1 92 ? 2.02 -28.828 -13.805 1 98.5 92 VAL B N 1
ATOM 2852 C CA . VAL B 1 92 ? 2.643 -27.672 -13.156 1 98.5 92 VAL B CA 1
ATOM 2853 C C . VAL B 1 92 ? 1.579 -26.844 -12.445 1 98.5 92 VAL B C 1
ATOM 2855 O O . VAL B 1 92 ? 0.564 -26.469 -13.047 1 98.5 92 VAL B O 1
ATOM 2858 N N . ILE B 1 93 ? 1.846 -26.5 -11.156 1 97.19 93 ILE B N 1
ATOM 2859 C CA . ILE B 1 93 ? 0.804 -25.844 -10.367 1 97.19 93 ILE B CA 1
ATOM 2860 C C . ILE B 1 93 ? 1.235 -24.422 -10.016 1 97.19 93 ILE B C 1
ATOM 2862 O O . ILE B 1 93 ? 0.423 -23.609 -9.555 1 97.19 93 ILE B O 1
ATOM 2866 N N . GLY B 1 94 ? 2.447 -24.062 -10.195 1 98 94 GLY B N 1
ATOM 2867 C CA . GLY B 1 94 ? 2.953 -22.734 -9.914 1 98 94 GLY B CA 1
ATOM 2868 C C . GLY B 1 94 ? 4.262 -22.422 -10.617 1 98 94 GLY B C 1
ATOM 2869 O O . GLY B 1 94 ? 5.051 -23.328 -10.891 1 98 94 GLY B O 1
ATOM 2870 N N . ILE B 1 95 ? 4.453 -21.141 -10.891 1 98.81 95 ILE B N 1
ATOM 2871 C CA . ILE B 1 95 ? 5.703 -20.672 -11.484 1 98.81 95 ILE B CA 1
ATOM 2872 C C . ILE B 1 95 ? 6.086 -19.328 -10.875 1 98.81 95 ILE B C 1
ATOM 2874 O O . ILE B 1 95 ? 5.219 -18.562 -10.438 1 98.81 95 ILE B O 1
ATOM 2878 N N . ASP B 1 96 ? 7.32 -19.047 -10.852 1 98.81 96 ASP B N 1
ATOM 2879 C CA . ASP B 1 96 ? 7.848 -17.734 -10.5 1 98.81 96 ASP B CA 1
ATOM 2880 C C . ASP B 1 96 ? 9.328 -17.625 -10.867 1 98.81 96 ASP B C 1
ATOM 2882 O O . ASP B 1 96 ? 10.062 -18.609 -10.836 1 98.81 96 ASP B O 1
ATOM 2886 N N . PHE B 1 97 ? 9.711 -16.438 -11.242 1 98.62 97 PHE B N 1
ATOM 2887 C CA . PHE B 1 97 ? 11.133 -16.156 -11.406 1 98.62 97 PHE B CA 1
ATOM 2888 C C . PHE B 1 97 ? 11.805 -15.953 -10.047 1 98.62 97 PHE B C 1
ATOM 2890 O O . PHE B 1 97 ? 11.312 -15.211 -9.203 1 98.62 97 PHE B O 1
ATOM 2897 N N . ARG B 1 98 ? 12.859 -16.641 -9.875 1 98.69 98 ARG B N 1
ATOM 2898 C CA . ARG B 1 98 ? 13.68 -16.438 -8.688 1 98.69 98 ARG B CA 1
ATOM 2899 C C . ARG B 1 98 ? 14.578 -15.211 -8.844 1 98.69 98 ARG B C 1
ATOM 2901 O O . ARG B 1 98 ? 15.438 -15.172 -9.727 1 98.69 98 ARG B O 1
ATOM 2908 N N . PRO B 1 99 ? 14.414 -14.234 -7.934 1 97.38 99 PRO B N 1
ATOM 2909 C CA . PRO B 1 99 ? 15.211 -13.016 -8.086 1 97.38 99 PRO B CA 1
ATOM 2910 C C . PRO B 1 99 ? 16.719 -13.289 -8.07 1 97.38 99 PRO B C 1
ATOM 2912 O O . PRO B 1 99 ? 17.469 -12.641 -8.797 1 97.38 99 PRO B O 1
ATOM 2915 N N . ALA B 1 100 ? 17.188 -14.211 -7.395 1 97.31 100 ALA B N 1
ATOM 2916 C CA . ALA B 1 100 ? 18.609 -14.461 -7.164 1 97.31 100 ALA B CA 1
ATOM 2917 C C . ALA B 1 100 ? 19.312 -14.852 -8.453 1 97.31 100 ALA B C 1
ATOM 2919 O O . ALA B 1 100 ? 20.5 -14.547 -8.648 1 97.31 100 ALA B O 1
ATOM 2920 N N . ASN B 1 101 ? 18.594 -15.516 -9.391 1 97.69 101 ASN B N 1
ATOM 2921 C CA . ASN B 1 101 ? 19.281 -16.016 -10.57 1 97.69 101 ASN B CA 1
ATOM 2922 C C . ASN B 1 101 ? 18.453 -15.789 -11.836 1 97.69 101 ASN B C 1
ATOM 2924 O O . ASN B 1 101 ? 18.891 -16.156 -12.938 1 97.69 101 ASN B O 1
ATOM 2928 N N . LYS B 1 102 ? 17.188 -15.281 -11.688 1 96.75 102 LYS B N 1
ATOM 2929 C CA . LYS B 1 102 ? 16.281 -14.859 -12.758 1 96.75 102 LYS B CA 1
ATOM 2930 C C . LYS B 1 102 ? 15.812 -16.047 -13.578 1 96.75 102 LYS B C 1
ATOM 2932 O O . LYS B 1 102 ? 15.438 -15.898 -14.742 1 96.75 102 LYS B O 1
ATOM 2937 N N . LEU B 1 103 ? 15.852 -17.234 -13.008 1 98.5 103 LEU B N 1
ATOM 2938 C CA . LEU B 1 103 ? 15.312 -18.422 -13.68 1 98.5 103 LEU B CA 1
ATOM 2939 C C . LEU B 1 103 ? 13.852 -18.625 -13.289 1 98.5 103 LEU B C 1
ATOM 2941 O O . LEU B 1 103 ? 13.438 -18.281 -12.18 1 98.5 103 LEU B O 1
ATOM 2945 N N . LEU B 1 104 ? 13.117 -19.172 -14.195 1 98.81 104 LEU B N 1
ATOM 2946 C CA . LEU B 1 104 ? 11.719 -19.516 -13.961 1 98.81 104 LEU B CA 1
ATOM 2947 C C . LEU B 1 104 ? 11.586 -20.875 -13.297 1 98.81 104 LEU B C 1
ATOM 2949 O O . LEU B 1 104 ? 11.953 -21.891 -13.891 1 98.81 104 LEU B O 1
ATOM 2953 N N . TYR B 1 105 ? 11.062 -20.922 -12.141 1 98.94 105 TYR B N 1
ATOM 2954 C CA . TYR B 1 105 ? 10.859 -22.156 -11.391 1 98.94 105 TYR B CA 1
ATOM 2955 C C . TYR B 1 105 ? 9.406 -22.609 -11.484 1 98.94 105 TYR B C 1
ATOM 2957 O O . TYR B 1 105 ? 8.5 -21.797 -11.641 1 98.94 105 TYR B O 1
ATOM 2965 N N . ALA B 1 106 ? 9.258 -23.922 -11.359 1 98.81 106 ALA B N 1
ATOM 2966 C CA . ALA B 1 106 ? 7.941 -24.547 -11.438 1 98.81 106 ALA B CA 1
ATOM 2967 C C . ALA B 1 106 ? 7.832 -25.719 -10.469 1 98.81 106 ALA B C 1
ATOM 2969 O O . ALA B 1 106 ? 8.797 -26.453 -10.266 1 98.81 106 ALA B O 1
ATOM 2970 N N . LEU B 1 107 ? 6.684 -25.875 -9.93 1 98.69 107 LEU B N 1
ATOM 2971 C CA . LEU B 1 107 ? 6.336 -27.016 -9.094 1 98.69 107 LEU B CA 1
ATOM 2972 C C . LEU B 1 107 ? 5.156 -27.781 -9.68 1 98.69 107 LEU B C 1
ATOM 2974 O O . LEU B 1 107 ? 4.18 -27.172 -10.133 1 98.69 107 LEU B O 1
ATOM 2978 N N . THR B 1 108 ? 5.258 -29.109 -9.711 1 98.38 108 THR B N 1
ATOM 2979 C CA . THR B 1 108 ? 4.148 -29.922 -10.195 1 98.38 108 THR B CA 1
ATOM 2980 C C . THR B 1 108 ? 3.311 -30.438 -9.031 1 98.38 108 THR B C 1
ATOM 2982 O O . THR B 1 108 ? 3.738 -30.391 -7.879 1 98.38 108 THR B O 1
ATOM 2985 N N . ASP B 1 109 ? 2.131 -30.938 -9.359 1 96.88 109 ASP B N 1
ATOM 2986 C CA . ASP B 1 109 ? 1.231 -31.5 -8.367 1 96.88 109 ASP B CA 1
ATOM 2987 C C . ASP B 1 109 ? 1.793 -32.812 -7.801 1 96.88 109 ASP B C 1
ATOM 2989 O O . ASP B 1 109 ? 1.25 -33.375 -6.844 1 96.88 109 ASP B O 1
ATOM 2993 N N . THR B 1 110 ? 2.928 -33.281 -8.336 1 97.75 110 THR B N 1
ATOM 2994 C CA . THR B 1 110 ? 3.619 -34.469 -7.832 1 97.75 110 THR B CA 1
ATOM 2995 C C . THR B 1 110 ? 4.84 -34.062 -7.012 1 97.75 110 THR B C 1
ATOM 2997 O O . THR B 1 110 ? 5.684 -34.906 -6.691 1 97.75 110 THR B O 1
ATOM 3000 N N . ASN B 1 111 ? 5.027 -32.781 -6.773 1 98 111 ASN B N 1
ATOM 3001 C CA . ASN B 1 111 ? 6.023 -32.188 -5.883 1 98 111 ASN B CA 1
ATOM 3002 C C . ASN B 1 111 ? 7.41 -32.188 -6.52 1 98 111 ASN B C 1
ATOM 3004 O O . ASN B 1 111 ? 8.422 -32.125 -5.816 1 98 111 ASN B O 1
ATOM 3008 N N . TYR B 1 112 ? 7.438 -32.375 -7.836 1 98.62 112 TYR B N 1
ATOM 3009 C CA . TYR B 1 112 ? 8.695 -32.219 -8.555 1 98.62 112 TYR B CA 1
ATOM 3010 C C . TYR B 1 112 ? 8.969 -30.75 -8.836 1 98.62 112 TYR B C 1
ATOM 3012 O O . TYR B 1 112 ? 8.094 -30.031 -9.32 1 98.62 112 TYR B O 1
ATOM 3020 N N . LEU B 1 113 ? 10.156 -30.297 -8.523 1 98.75 113 LEU B N 1
ATOM 3021 C CA . LEU B 1 113 ? 10.617 -28.938 -8.773 1 98.75 113 LEU B CA 1
ATOM 3022 C C . LEU B 1 113 ? 11.492 -28.875 -10.016 1 98.75 113 LEU B C 1
ATOM 3024 O O . LEU B 1 113 ? 12.375 -29.719 -10.203 1 98.75 113 LEU B O 1
ATOM 3028 N N . TYR B 1 114 ? 11.18 -27.906 -10.898 1 98.88 114 TYR B N 1
ATOM 3029 C CA . TYR B 1 114 ? 11.922 -27.703 -12.141 1 98.88 114 TYR B CA 1
ATOM 3030 C C . TYR B 1 114 ? 12.281 -26.234 -12.328 1 98.88 114 TYR B C 1
ATOM 3032 O O . TYR B 1 114 ? 11.703 -25.359 -11.688 1 98.88 114 TYR B O 1
ATOM 3040 N N . THR B 1 115 ? 13.258 -25.984 -13.156 1 98.88 115 THR B N 1
ATOM 3041 C CA . THR B 1 115 ? 13.281 -24.75 -13.914 1 98.88 115 THR B CA 1
ATOM 3042 C C . THR B 1 115 ? 12.734 -24.969 -15.32 1 98.88 115 THR B C 1
ATOM 3044 O O . THR B 1 115 ? 12.82 -26.062 -15.867 1 98.88 115 THR B O 1
ATOM 3047 N N . ILE B 1 116 ? 12.125 -23.969 -15.859 1 98.88 116 ILE B N 1
ATOM 3048 C CA . ILE B 1 116 ? 11.57 -24.016 -17.203 1 98.88 116 ILE B CA 1
ATOM 3049 C C . ILE B 1 116 ? 12.172 -22.891 -18.047 1 98.88 116 ILE B C 1
ATOM 3051 O O . ILE B 1 116 ? 12.234 -21.75 -17.609 1 98.88 116 ILE B O 1
ATOM 3055 N N . ASP B 1 117 ? 12.695 -23.172 -19.234 1 98.69 117 ASP B N 1
ATOM 3056 C CA . ASP B 1 117 ? 13.055 -22.156 -20.219 1 98.69 117 ASP B CA 1
ATOM 3057 C C . ASP B 1 117 ? 11.805 -21.516 -20.828 1 98.69 117 ASP B C 1
ATOM 3059 O O . ASP B 1 117 ? 11.047 -22.172 -21.547 1 98.69 117 ASP B O 1
ATOM 3063 N N . PRO B 1 118 ? 11.609 -20.297 -20.578 1 97.69 118 PRO B N 1
ATOM 3064 C CA . PRO B 1 118 ? 10.344 -19.703 -21.016 1 97.69 118 PRO B CA 1
ATOM 3065 C C . PRO B 1 118 ? 10.258 -19.516 -22.531 1 97.69 118 PRO B C 1
ATOM 3067 O O . PRO B 1 118 ? 9.195 -19.188 -23.047 1 97.69 118 PRO B O 1
ATOM 3070 N N . ALA B 1 119 ? 11.297 -19.641 -23.25 1 96.75 119 ALA B N 1
ATOM 3071 C CA . ALA B 1 119 ? 11.297 -19.5 -24.703 1 96.75 119 ALA B CA 1
ATOM 3072 C C . ALA B 1 119 ? 10.945 -20.812 -25.391 1 96.75 119 ALA B C 1
ATOM 3074 O O . ALA B 1 119 ? 10.305 -20.812 -26.438 1 96.75 119 ALA B O 1
ATOM 3075 N N . THR B 1 120 ? 11.328 -21.938 -24.75 1 97.94 120 THR B N 1
ATOM 3076 C CA . THR B 1 120 ? 11.188 -23.203 -25.453 1 97.94 120 THR B CA 1
ATOM 3077 C C . THR B 1 120 ? 10.219 -24.125 -24.719 1 97.94 120 THR B C 1
ATOM 3079 O O . THR B 1 120 ? 9.711 -25.094 -25.297 1 97.94 120 THR B O 1
ATOM 3082 N N . GLY B 1 121 ? 10.055 -23.938 -23.391 1 98.69 121 GLY B N 1
ATOM 3083 C CA . GLY B 1 121 ? 9.219 -24.812 -22.578 1 98.69 121 GLY B CA 1
ATOM 3084 C C . GLY B 1 121 ? 9.977 -26.016 -22.031 1 98.69 121 GLY B C 1
ATOM 3085 O O . GLY B 1 121 ? 9.406 -26.828 -21.312 1 98.69 121 GLY B O 1
ATOM 3086 N N . ALA B 1 122 ? 11.266 -26.078 -22.281 1 98.69 122 ALA B N 1
ATOM 3087 C CA . ALA B 1 122 ? 12.062 -27.188 -21.781 1 98.69 122 ALA B CA 1
ATOM 3088 C C . ALA B 1 122 ? 12.25 -27.094 -20.266 1 98.69 122 ALA B C 1
ATOM 3090 O O . ALA B 1 122 ? 12.477 -26 -19.734 1 98.69 122 ALA B O 1
ATOM 3091 N N . SER B 1 123 ? 12.148 -28.203 -19.609 1 98.75 123 SER B N 1
ATOM 3092 C CA . SER B 1 123 ? 12.281 -28.234 -18.156 1 98.75 123 SER B CA 1
ATOM 3093 C C . SER B 1 123 ? 13.609 -28.859 -17.734 1 98.75 123 SER B C 1
ATOM 3095 O O . SER B 1 123 ? 14.156 -29.703 -18.453 1 98.75 123 SER B O 1
ATOM 3097 N N . THR B 1 124 ? 14.141 -28.375 -16.688 1 98.75 124 THR B N 1
ATOM 3098 C CA . THR B 1 124 ? 15.281 -28.984 -16 1 98.75 124 THR B CA 1
ATOM 3099 C C . THR B 1 124 ? 14.898 -29.406 -14.586 1 98.75 124 THR B C 1
ATOM 3101 O O . THR B 1 124 ? 14.516 -28.562 -13.766 1 98.75 124 THR B O 1
ATOM 3104 N N . PHE B 1 125 ? 15.055 -30.703 -14.32 1 98.75 125 PHE B N 1
ATOM 3105 C CA . PHE B 1 125 ? 14.711 -31.234 -13.016 1 98.75 125 PHE B CA 1
ATOM 3106 C C . PHE B 1 125 ? 15.672 -30.734 -11.945 1 98.75 125 PHE B C 1
ATOM 3108 O O . PHE B 1 125 ? 16.891 -30.672 -12.164 1 98.75 125 PHE B O 1
ATOM 3115 N N . ILE B 1 126 ? 15.109 -30.312 -10.758 1 98.62 126 ILE B N 1
ATOM 3116 C CA . ILE B 1 126 ? 15.914 -29.875 -9.625 1 98.62 126 ILE B CA 1
ATOM 3117 C C . ILE B 1 126 ? 15.844 -30.922 -8.508 1 98.62 126 ILE B C 1
ATOM 3119 O O . ILE B 1 126 ? 16.859 -31.484 -8.117 1 98.62 126 ILE B O 1
ATOM 3123 N N . SER B 1 127 ? 14.609 -31.172 -8.016 1 98.44 127 SER B N 1
ATOM 3124 C CA . SER B 1 127 ? 14.406 -32.094 -6.898 1 98.44 127 SER B CA 1
ATOM 3125 C C . SER B 1 127 ? 12.93 -32.438 -6.75 1 98.44 127 SER B C 1
ATOM 3127 O O . SER B 1 127 ? 12.078 -31.953 -7.484 1 98.44 127 SER B O 1
ATOM 3129 N N . VAL B 1 128 ? 12.688 -33.438 -5.859 1 98.44 128 VAL B N 1
ATOM 3130 C CA . VAL B 1 128 ? 11.352 -33.688 -5.34 1 98.44 128 VAL B CA 1
ATOM 3131 C C . VAL B 1 128 ? 11.242 -33.188 -3.904 1 98.44 128 VAL B C 1
ATOM 3133 O O . VAL B 1 128 ? 12.086 -33.531 -3.062 1 98.44 128 VAL B O 1
ATOM 3136 N N . LEU B 1 129 ? 10.266 -32.375 -3.658 1 98 129 LEU B N 1
ATOM 3137 C CA . LEU B 1 129 ? 10.102 -31.891 -2.287 1 98 129 LEU B CA 1
ATOM 3138 C C . LEU B 1 129 ? 9.93 -33.062 -1.325 1 98 129 LEU B C 1
ATOM 3140 O O . LEU B 1 129 ? 9.109 -33.938 -1.564 1 98 129 LEU B O 1
ATOM 3144 N N . PRO B 1 130 ? 10.68 -33.094 -0.225 1 97.25 130 PRO B N 1
ATOM 3145 C CA . PRO B 1 130 ? 10.547 -34.188 0.736 1 97.25 130 PRO B CA 1
ATOM 3146 C C . PRO B 1 130 ? 9.242 -34.125 1.525 1 97.25 130 PRO B C 1
ATOM 3148 O O . PRO B 1 130 ? 8.797 -35.156 2.057 1 97.25 130 PRO B O 1
ATOM 3151 N N . THR B 1 131 ? 8.688 -33.031 1.769 1 93.88 131 THR B N 1
ATOM 3152 C CA . THR B 1 131 ? 7.355 -32.812 2.324 1 93.88 131 THR B CA 1
ATOM 3153 C C . THR B 1 131 ? 6.387 -32.344 1.242 1 93.88 131 THR B C 1
ATOM 3155 O O . THR B 1 131 ? 6.57 -31.266 0.662 1 93.88 131 THR B O 1
ATOM 3158 N N . PRO B 1 132 ? 5.434 -33.156 1.034 1 93.25 132 PRO B N 1
ATOM 3159 C CA . PRO B 1 132 ? 4.523 -32.781 -0.052 1 93.25 132 PRO B CA 1
ATOM 3160 C C . PRO B 1 132 ? 3.773 -31.469 0.229 1 93.25 132 PRO B C 1
ATOM 3162 O O . PRO B 1 132 ? 3.434 -31.188 1.38 1 93.25 132 PRO B O 1
ATOM 3165 N N . PHE B 1 133 ? 3.525 -30.688 -0.789 1 94.81 133 PHE B N 1
ATOM 3166 C CA . PHE B 1 133 ? 2.654 -29.516 -0.755 1 94.81 133 PHE B CA 1
ATOM 3167 C C . PHE B 1 133 ? 1.245 -29.891 -1.21 1 94.81 133 PHE B C 1
ATOM 3169 O O . PHE B 1 133 ? 1.055 -30.375 -2.322 1 94.81 133 PHE B O 1
ATOM 3176 N N . GLY B 1 134 ? 0.235 -29.594 -0.379 1 90.62 134 GLY B N 1
ATOM 3177 C CA . GLY B 1 134 ? -1.128 -30.047 -0.62 1 90.62 134 GLY B CA 1
ATOM 3178 C C . GLY B 1 134 ? -1.986 -29 -1.306 1 90.62 134 GLY B C 1
ATOM 3179 O O . GLY B 1 134 ? -3.172 -29.234 -1.557 1 90.62 134 GLY B O 1
ATOM 3180 N N . GLY B 1 135 ? -1.476 -27.922 -1.702 1 88.44 135 GLY B N 1
ATOM 3181 C CA . GLY B 1 135 ? -2.291 -26.828 -2.189 1 88.44 135 GLY B CA 1
ATOM 3182 C C . GLY B 1 135 ? -2.805 -27.047 -3.6 1 88.44 135 GLY B C 1
ATOM 3183 O O . GLY B 1 135 ? -3.814 -26.453 -3.996 1 88.44 135 GLY B O 1
ATOM 3184 N N . GLY B 1 136 ? -2.092 -27.812 -4.434 1 89.81 136 GLY B N 1
ATOM 3185 C CA . GLY B 1 136 ? -2.494 -28.016 -5.816 1 89.81 136 GLY B CA 1
ATOM 3186 C C . GLY B 1 136 ? -2.459 -26.734 -6.637 1 89.81 136 GLY B C 1
ATOM 3187 O O . GLY B 1 136 ? -1.556 -25.906 -6.477 1 89.81 136 GLY B O 1
ATOM 3188 N N . ASN B 1 137 ? -3.518 -26.609 -7.629 1 88.25 137 ASN B N 1
ATOM 3189 C CA . ASN B 1 137 ? -3.494 -25.484 -8.555 1 88.25 137 ASN B CA 1
ATOM 3190 C C . ASN B 1 137 ? -4.152 -24.25 -7.949 1 88.25 137 ASN B C 1
ATOM 3192 O O . ASN B 1 137 ? -4.305 -23.219 -8.625 1 88.25 137 ASN B O 1
ATOM 3196 N N . LYS B 1 138 ? -4.566 -24.281 -6.766 1 91.06 138 LYS B N 1
ATOM 3197 C CA . LYS B 1 138 ? -5.086 -23.141 -6.008 1 91.06 138 LYS B CA 1
ATOM 3198 C C . LYS B 1 138 ? -4.117 -22.719 -4.906 1 91.06 138 LYS B C 1
ATOM 3200 O O . LYS B 1 138 ? -4.363 -22.984 -3.725 1 91.06 138 LYS B O 1
ATOM 3205 N N . SER B 1 139 ? -3.049 -22.078 -5.359 1 91.69 139 SER B N 1
ATOM 3206 C CA . SER B 1 139 ? -1.964 -21.844 -4.41 1 91.69 139 SER B CA 1
ATOM 3207 C C . SER B 1 139 ? -1.228 -20.547 -4.73 1 91.69 139 SER B C 1
ATOM 3209 O O . SER B 1 139 ? -1.253 -20.078 -5.871 1 91.69 139 SER B O 1
ATOM 3211 N N . GLY B 1 140 ? -0.681 -20.016 -3.66 1 95.94 140 GLY B N 1
ATOM 3212 C CA . GLY B 1 140 ? 0.359 -19.016 -3.832 1 95.94 140 GLY B CA 1
ATOM 3213 C C . GLY B 1 140 ? 1.734 -19.625 -4.055 1 95.94 140 GLY B C 1
ATOM 3214 O O . GLY B 1 140 ? 2.08 -20.641 -3.449 1 95.94 140 GLY B O 1
ATOM 3215 N N . PHE B 1 141 ? 2.482 -19.047 -4.922 1 98 141 PHE B N 1
ATOM 3216 C CA . PHE B 1 141 ? 3.807 -19.484 -5.348 1 98 141 PHE B CA 1
ATOM 3217 C C . PHE B 1 141 ? 4.695 -18.281 -5.668 1 98 141 PHE B C 1
ATOM 3219 O O . PHE B 1 141 ? 4.492 -17.609 -6.68 1 98 141 PHE B O 1
ATOM 3226 N N . ASP B 1 142 ? 5.633 -18 -4.809 1 98.81 142 ASP B N 1
ATOM 3227 C CA . ASP B 1 142 ? 6.445 -16.797 -5.047 1 98.81 142 ASP B CA 1
ATOM 3228 C C . ASP B 1 142 ? 7.734 -16.844 -4.23 1 98.81 142 ASP B C 1
ATOM 3230 O O . ASP B 1 142 ? 7.738 -17.312 -3.086 1 98.81 142 ASP B O 1
ATOM 3234 N N . PHE B 1 143 ? 8.773 -16.328 -4.809 1 98.81 143 PHE B N 1
ATOM 3235 C CA . PHE B 1 143 ? 10.055 -16.281 -4.109 1 98.81 143 PHE B CA 1
ATOM 3236 C C . PHE B 1 143 ? 10.141 -15.031 -3.23 1 98.81 143 PHE B C 1
ATOM 3238 O O . PHE B 1 143 ? 9.891 -13.922 -3.695 1 98.81 143 PHE B O 1
ATOM 3245 N N . ASN B 1 144 ? 10.469 -15.242 -1.978 1 98.62 144 ASN B N 1
ATOM 3246 C CA . ASN B 1 144 ? 10.891 -14.141 -1.118 1 98.62 144 ASN B CA 1
ATOM 3247 C C . ASN B 1 144 ? 12.25 -13.586 -1.542 1 98.62 144 ASN B C 1
ATOM 3249 O O . ASN B 1 144 ? 13.266 -14.281 -1.453 1 98.62 144 ASN B O 1
ATOM 3253 N N . PRO B 1 145 ? 12.297 -12.383 -2.002 1 97.81 145 PRO B N 1
ATOM 3254 C CA . PRO B 1 145 ? 13.547 -11.852 -2.545 1 97.81 145 PRO B CA 1
ATOM 3255 C C . PRO B 1 145 ? 14.594 -11.578 -1.464 1 97.81 145 PRO B C 1
ATOM 3257 O O . PRO B 1 145 ? 15.773 -11.398 -1.77 1 97.81 145 PRO B O 1
ATOM 3260 N N . SER B 1 146 ? 14.18 -11.422 -0.264 1 96.56 146 SER B N 1
ATOM 3261 C CA . SER B 1 146 ? 15.086 -11.141 0.845 1 96.56 146 SER B CA 1
ATOM 3262 C C . SER B 1 146 ? 15.695 -12.422 1.403 1 96.56 146 SER B C 1
ATOM 3264 O O . SER B 1 146 ? 16.922 -12.57 1.449 1 96.56 146 SER B O 1
ATOM 3266 N N . ALA B 1 147 ? 14.828 -13.398 1.68 1 97.31 147 ALA B N 1
ATOM 3267 C CA . ALA B 1 147 ? 15.266 -14.648 2.287 1 97.31 147 ALA B CA 1
ATOM 3268 C C . ALA B 1 147 ? 15.711 -15.648 1.225 1 97.31 147 ALA B C 1
ATOM 3270 O O . ALA B 1 147 ? 16.359 -16.656 1.538 1 97.31 147 ALA B O 1
ATOM 3271 N N . ASP B 1 148 ? 15.336 -15.359 0.028 1 98.31 148 ASP B N 1
ATOM 3272 C CA . ASP B 1 148 ? 15.602 -16.25 -1.095 1 98.31 148 ASP B CA 1
ATOM 3273 C C . ASP B 1 148 ? 15.039 -17.656 -0.833 1 98.31 148 ASP B C 1
ATOM 3275 O O . ASP B 1 148 ? 15.758 -18.641 -0.946 1 98.31 148 ASP B O 1
ATOM 3279 N N . ARG B 1 149 ? 13.82 -17.703 -0.426 1 98.75 149 ARG B N 1
ATOM 3280 C CA . ARG B 1 149 ? 13.039 -18.922 -0.254 1 98.75 149 ARG B CA 1
ATOM 3281 C C . ARG B 1 149 ? 11.758 -18.875 -1.083 1 98.75 149 ARG B C 1
ATOM 3283 O O . ARG B 1 149 ? 11.141 -17.812 -1.222 1 98.75 149 ARG B O 1
ATOM 3290 N N . LEU B 1 150 ? 11.461 -19.984 -1.598 1 98.75 150 LEU B N 1
ATOM 3291 C CA . LEU B 1 150 ? 10.164 -20.125 -2.254 1 98.75 150 LEU B CA 1
ATOM 3292 C C . LEU B 1 150 ? 9.055 -20.281 -1.226 1 98.75 150 LEU B C 1
ATOM 3294 O O . LEU B 1 150 ? 9.117 -21.172 -0.363 1 98.75 150 LEU B O 1
ATOM 3298 N N . ARG B 1 151 ? 8.094 -19.438 -1.293 1 98.62 151 ARG B N 1
ATOM 3299 C CA . ARG B 1 151 ? 6.895 -19.5 -0.459 1 98.62 151 ARG B CA 1
ATOM 3300 C C . ARG B 1 151 ? 5.762 -20.219 -1.181 1 98.62 151 ARG B C 1
ATOM 3302 O O . ARG B 1 151 ? 5.449 -19.891 -2.332 1 98.62 151 ARG B O 1
ATOM 3309 N N . LEU B 1 152 ? 5.211 -21.188 -0.55 1 97.94 152 LEU B N 1
ATOM 3310 C CA . LEU B 1 152 ? 4.012 -21.875 -0.998 1 97.94 152 LEU B CA 1
ATOM 3311 C C . LEU B 1 152 ? 2.871 -21.703 -0.001 1 97.94 152 LEU B C 1
ATOM 3313 O O . LEU B 1 152 ? 3.033 -21.969 1.19 1 97.94 152 LEU B O 1
ATOM 3317 N N . VAL B 1 153 ? 1.777 -21.219 -0.508 1 97.12 153 VAL B N 1
ATOM 3318 C CA . VAL B 1 153 ? 0.593 -21.062 0.331 1 97.12 153 VAL B CA 1
ATOM 3319 C C . VAL B 1 153 ? -0.592 -21.781 -0.312 1 97.12 153 VAL B C 1
ATOM 3321 O O . VAL B 1 153 ? -0.962 -21.484 -1.45 1 97.12 153 VAL B O 1
ATOM 3324 N N . GLY B 1 154 ? -1.222 -22.688 0.404 1 90.81 154 GLY B N 1
ATOM 3325 C CA . GLY B 1 154 ? -2.25 -23.531 -0.192 1 90.81 154 GLY B CA 1
ATOM 3326 C C . GLY B 1 154 ? -3.648 -23.188 0.288 1 90.81 154 GLY B C 1
ATOM 3327 O O . GLY B 1 154 ? -3.857 -22.938 1.476 1 90.81 154 GLY B O 1
ATOM 3328 N N . LYS B 1 155 ? -4.586 -23.125 -0.558 1 80.31 155 LYS B N 1
ATOM 3329 C CA . LYS B 1 155 ? -5.977 -22.797 -0.255 1 80.31 155 LYS B CA 1
ATOM 3330 C C . LYS B 1 155 ? -6.605 -23.875 0.628 1 80.31 155 LYS B C 1
ATOM 3332 O O . LYS B 1 155 ? -7.195 -23.562 1.668 1 80.31 155 LYS B O 1
ATOM 3337 N N . HIS B 1 156 ? -6.598 -25.078 0.304 1 72.81 156 HIS B N 1
ATOM 3338 C CA . HIS B 1 156 ? -7.387 -26.109 0.964 1 72.81 156 HIS B CA 1
ATOM 3339 C C . HIS B 1 156 ? -6.789 -26.469 2.318 1 72.81 156 HIS B C 1
ATOM 3341 O O . HIS B 1 156 ? -7.52 -26.703 3.283 1 72.81 156 HIS B O 1
ATOM 3347 N N . THR B 1 157 ? -5.617 -26.312 2.439 1 76.06 157 THR B N 1
ATOM 3348 C CA . THR B 1 157 ? -4.941 -26.781 3.648 1 76.06 157 THR B CA 1
ATOM 3349 C C . THR B 1 157 ? -4.5 -25.594 4.508 1 76.06 157 THR B C 1
ATOM 3351 O O . THR B 1 157 ? -4.137 -25.781 5.672 1 76.06 157 THR B O 1
ATOM 3354 N N . ASN B 1 158 ? -4.566 -24.484 3.98 1 87.25 158 ASN B N 1
ATOM 3355 C CA . ASN B 1 158 ? -4.02 -23.281 4.59 1 87.25 158 ASN B CA 1
ATOM 3356 C C . ASN B 1 158 ? -2.521 -23.422 4.848 1 87.25 158 ASN B C 1
ATOM 3358 O O . ASN B 1 158 ? -1.967 -22.703 5.684 1 87.25 158 ASN B O 1
ATOM 3362 N N . GLU B 1 159 ? -1.918 -24.359 4.121 1 95 159 GLU B N 1
ATOM 3363 C CA . GLU B 1 159 ? -0.494 -24.641 4.297 1 95 159 GLU B CA 1
ATOM 3364 C C . GLU B 1 159 ? 0.345 -23.406 3.982 1 95 159 GLU B C 1
ATOM 3366 O O . GLU B 1 159 ? -0.037 -22.578 3.145 1 95 159 GLU B O 1
ATOM 3371 N N . ASN B 1 160 ? 1.385 -23.281 4.586 1 97.81 160 ASN B N 1
ATOM 3372 C CA . ASN B 1 160 ? 2.391 -22.219 4.52 1 97.81 160 ASN B CA 1
ATOM 3373 C C . ASN B 1 160 ? 3.803 -22.797 4.641 1 97.81 160 ASN B C 1
ATOM 3375 O O . ASN B 1 160 ? 4.234 -23.156 5.734 1 97.81 160 ASN B O 1
ATOM 3379 N N . LEU B 1 161 ? 4.48 -22.859 3.436 1 97.94 161 LEU B N 1
ATOM 3380 C CA . LEU B 1 161 ? 5.789 -23.5 3.41 1 97.94 161 LEU B CA 1
ATOM 3381 C C . LEU B 1 161 ? 6.852 -22.562 2.859 1 97.94 161 LEU B C 1
ATOM 3383 O O . LEU B 1 161 ? 6.566 -21.75 1.974 1 97.94 161 LEU B O 1
ATOM 3387 N N . ARG B 1 162 ? 8.039 -22.719 3.367 1 98.44 162 ARG B N 1
ATOM 3388 C CA . ARG B 1 162 ? 9.242 -22.219 2.715 1 98.44 162 ARG B CA 1
ATOM 3389 C C . ARG B 1 162 ? 10.086 -23.359 2.154 1 98.44 162 ARG B C 1
ATOM 3391 O O . ARG B 1 162 ? 10.242 -24.391 2.797 1 98.44 162 ARG B O 1
ATOM 3398 N N . VAL B 1 163 ? 10.547 -23.109 1.019 1 98.69 163 VAL B N 1
ATOM 3399 C CA . VAL B 1 163 ? 11.391 -24.094 0.363 1 98.69 163 VAL B CA 1
ATOM 3400 C C . VAL B 1 163 ? 12.742 -23.484 0.023 1 98.69 163 VAL B C 1
ATOM 3402 O O . VAL B 1 163 ? 12.805 -22.406 -0.598 1 98.69 163 VAL B O 1
ATOM 3405 N N . ASN B 1 164 ? 13.781 -24.078 0.477 1 98.69 164 ASN B N 1
ATOM 3406 C CA . ASN B 1 164 ? 15.117 -23.797 -0.044 1 98.69 164 ASN B CA 1
ATOM 3407 C C . ASN B 1 164 ? 15.43 -24.641 -1.281 1 98.69 164 ASN B C 1
ATOM 3409 O O . ASN B 1 164 ? 15.742 -25.828 -1.17 1 98.69 164 ASN B O 1
ATOM 3413 N N . VAL B 1 165 ? 15.406 -24.031 -2.396 1 98.62 165 VAL B N 1
ATOM 3414 C CA . VAL B 1 165 ? 15.445 -24.797 -3.643 1 98.62 165 VAL B CA 1
ATOM 3415 C C . VAL B 1 165 ? 16.875 -25.25 -3.928 1 98.62 165 VAL B C 1
ATOM 3417 O O . VAL B 1 165 ? 17.094 -26.109 -4.77 1 98.62 165 VAL B O 1
ATOM 3420 N N . ASP B 1 166 ? 17.828 -24.656 -3.227 1 98.25 166 ASP B N 1
ATOM 3421 C CA . ASP B 1 166 ? 19.219 -25.078 -3.383 1 98.25 166 ASP B CA 1
ATOM 3422 C C . ASP B 1 166 ? 19.5 -26.359 -2.607 1 98.25 166 ASP B C 1
ATOM 3424 O O . ASP B 1 166 ? 20.266 -27.219 -3.062 1 98.25 166 ASP B O 1
ATOM 3428 N N . THR B 1 167 ? 18.891 -26.547 -1.483 1 98 167 THR B N 1
ATOM 3429 C CA . THR B 1 167 ? 19.188 -27.672 -0.61 1 98 167 THR B CA 1
ATOM 3430 C C . THR B 1 167 ? 18.031 -28.672 -0.579 1 98 167 THR B C 1
ATOM 3432 O O . THR B 1 167 ? 18.156 -29.75 -0.007 1 98 167 THR B O 1
ATOM 3435 N N . ASN B 1 168 ? 16.922 -28.266 -1.136 1 97.12 168 ASN B N 1
ATOM 3436 C CA . ASN B 1 168 ? 15.695 -29.062 -1.14 1 97.12 168 ASN B CA 1
ATOM 3437 C C . ASN B 1 168 ? 15.125 -29.203 0.265 1 97.12 168 ASN B C 1
ATOM 3439 O O . ASN B 1 168 ? 14.516 -30.234 0.588 1 97.12 168 ASN B O 1
ATOM 3443 N N . GLU B 1 169 ? 15.398 -28.312 1.139 1 97.81 169 GLU B N 1
ATOM 3444 C CA . GLU B 1 169 ? 14.781 -28.281 2.461 1 97.81 169 GLU B CA 1
ATOM 3445 C C . GLU B 1 169 ? 13.422 -27.594 2.424 1 97.81 169 GLU B C 1
ATOM 3447 O O . GLU B 1 169 ? 13.25 -26.578 1.746 1 97.81 169 GLU B O 1
ATOM 3452 N N . VAL B 1 170 ? 12.469 -28.234 3.053 1 98 170 VAL B N 1
ATOM 3453 C CA . VAL B 1 170 ? 11.141 -27.641 3.209 1 98 170 VAL B CA 1
ATOM 3454 C C . VAL B 1 170 ? 10.891 -27.312 4.68 1 98 170 VAL B C 1
ATOM 3456 O O . VAL B 1 170 ? 11.125 -28.141 5.559 1 98 170 VAL B O 1
ATOM 3459 N N . PHE B 1 171 ? 10.445 -26.094 4.965 1 97.69 171 PHE B N 1
ATOM 3460 C CA . PHE B 1 171 ? 10.133 -25.609 6.305 1 97.69 171 PHE B CA 1
ATOM 3461 C C . PHE B 1 171 ? 8.648 -25.312 6.445 1 97.69 171 PHE B C 1
ATOM 3463 O O . PHE B 1 171 ? 8.172 -24.281 5.977 1 97.69 171 PHE B O 1
ATOM 3470 N N . PRO B 1 172 ? 7.906 -26.25 7.062 1 96.38 172 PRO B N 1
ATOM 3471 C CA . PRO B 1 172 ? 6.508 -25.922 7.336 1 96.38 172 PRO B CA 1
ATOM 3472 C C . PRO B 1 172 ? 6.359 -24.781 8.344 1 96.38 172 PRO B C 1
ATOM 3474 O O . PRO B 1 172 ? 6.91 -24.844 9.445 1 96.38 172 PRO B O 1
ATOM 3477 N N . ASP B 1 173 ? 5.691 -23.766 7.988 1 97.69 173 ASP B N 1
ATOM 3478 C CA . ASP B 1 173 ? 5.344 -22.641 8.867 1 97.69 173 ASP B CA 1
ATOM 3479 C C . ASP B 1 173 ? 3.916 -22.781 9.391 1 97.69 173 ASP B C 1
ATOM 3481 O O . ASP B 1 173 ? 3.234 -23.766 9.094 1 97.69 173 ASP B O 1
ATOM 3485 N N . THR B 1 174 ? 3.527 -21.859 10.242 1 97.38 174 THR B N 1
ATOM 3486 C CA . THR B 1 174 ? 2.164 -21.906 10.766 1 97.38 174 THR B CA 1
ATOM 3487 C C . THR B 1 174 ? 1.151 -21.719 9.633 1 97.38 174 THR B C 1
ATOM 3489 O O . THR B 1 174 ? 1.35 -20.891 8.742 1 97.38 174 THR B O 1
ATOM 3492 N N . ASP B 1 175 ? 0.077 -22.484 9.664 1 97.44 175 ASP B N 1
ATOM 3493 C CA . ASP B 1 175 ? -0.994 -22.328 8.68 1 97.44 175 ASP B CA 1
ATOM 3494 C C . ASP B 1 175 ? -1.521 -20.906 8.656 1 97.44 175 ASP B C 1
ATOM 3496 O O . ASP B 1 175 ? -1.579 -20.234 9.695 1 97.44 175 ASP B O 1
ATOM 3500 N N . VAL B 1 176 ? -1.935 -20.469 7.508 1 98.06 176 VAL B N 1
ATOM 3501 C CA . VAL B 1 176 ? -2.395 -19.094 7.406 1 98.06 176 VAL B CA 1
ATOM 3502 C C . VAL B 1 176 ? -3.744 -18.953 8.102 1 98.06 176 VAL B C 1
ATOM 3504 O O . VAL B 1 176 ? -4.586 -19.844 8.039 1 98.06 176 VAL B O 1
ATOM 3507 N N . VAL B 1 177 ? -3.918 -17.859 8.789 1 97.94 177 VAL B N 1
ATOM 3508 C CA . VAL B 1 177 ? -5.145 -17.5 9.484 1 97.94 177 VAL B CA 1
ATOM 3509 C C . VAL B 1 177 ? -5.324 -15.977 9.461 1 97.94 177 VAL B C 1
ATOM 3511 O O . VAL B 1 177 ? -4.34 -15.234 9.453 1 97.94 177 VAL B O 1
ATOM 3514 N N . TYR B 1 178 ? -6.488 -15.531 9.406 1 97.44 178 TYR B N 1
ATOM 3515 C CA . TYR B 1 178 ? -6.727 -14.102 9.5 1 97.44 178 TYR B CA 1
ATOM 3516 C C . TYR B 1 178 ? -6.402 -13.586 10.898 1 97.44 178 TYR B C 1
ATOM 3518 O O . TYR B 1 178 ? -6.703 -14.25 11.898 1 97.44 178 TYR B O 1
ATOM 3526 N N . ASP B 1 179 ? -5.812 -12.414 10.961 1 95.44 179 ASP B N 1
ATOM 3527 C CA . ASP B 1 179 ? -5.551 -11.734 12.219 1 95.44 179 ASP B CA 1
ATOM 3528 C C . ASP B 1 179 ? -6.82 -11.633 13.07 1 95.44 179 ASP B C 1
ATOM 3530 O O . ASP B 1 179 ? -7.906 -11.398 12.539 1 95.44 179 ASP B O 1
ATOM 3534 N N . ALA B 1 180 ? -6.672 -11.656 14.367 1 93.69 180 ALA B N 1
ATOM 3535 C CA . ALA B 1 180 ? -7.805 -11.695 15.289 1 93.69 180 ALA B CA 1
ATOM 3536 C C . ALA B 1 180 ? -8.625 -10.414 15.203 1 93.69 180 ALA B C 1
ATOM 3538 O O . ALA B 1 180 ? -9.828 -10.414 15.477 1 93.69 180 ALA B O 1
ATOM 3539 N N . ASN B 1 181 ? -8.062 -9.32 14.82 1 89 181 ASN B N 1
ATOM 3540 C CA . ASN B 1 181 ? -8.766 -8.047 14.742 1 89 181 ASN B CA 1
ATOM 3541 C C . ASN B 1 181 ? -9.125 -7.688 13.305 1 89 181 ASN B C 1
ATOM 3543 O O . ASN B 1 181 ? -9.586 -6.574 13.031 1 89 181 ASN B O 1
ATOM 3547 N N . ASP B 1 182 ? -8.883 -8.586 12.406 1 93.44 182 ASP B N 1
ATOM 3548 C CA . ASP B 1 182 ? -9.195 -8.359 11 1 93.44 182 ASP B CA 1
ATOM 3549 C C . ASP B 1 182 ? -10.703 -8.438 10.758 1 93.44 182 ASP B C 1
ATOM 3551 O O . ASP B 1 182 ? -11.414 -9.156 11.461 1 93.44 182 ASP B O 1
ATOM 3555 N N . VAL B 1 183 ? -11.18 -7.754 9.742 1 93.88 183 VAL B N 1
ATOM 3556 C CA . VAL B 1 183 ? -12.586 -7.773 9.367 1 93.88 183 VAL B CA 1
ATOM 3557 C C . VAL B 1 183 ? -13.008 -9.195 9.008 1 93.88 183 VAL B C 1
ATOM 3559 O O . VAL B 1 183 ? -14.188 -9.547 9.125 1 93.88 183 VAL B O 1
ATOM 3562 N N . ASN B 1 184 ? -12.062 -10.086 8.633 1 97.44 184 ASN B N 1
ATOM 3563 C CA . ASN B 1 184 ? -12.352 -11.461 8.234 1 97.44 184 ASN B CA 1
ATOM 3564 C C . ASN B 1 184 ? -11.883 -12.453 9.297 1 97.44 184 ASN B C 1
ATOM 3566 O O . ASN B 1 184 ? -11.672 -13.633 8.992 1 97.44 184 ASN B O 1
ATOM 3570 N N . ALA B 1 185 ? -11.695 -12.031 10.5 1 96.56 185 ALA B N 1
ATOM 3571 C CA . ALA B 1 185 ? -11.297 -12.914 11.586 1 96.56 185 ALA B CA 1
ATOM 3572 C C . ALA B 1 185 ? -12.234 -14.117 11.688 1 96.56 185 ALA B C 1
ATOM 3574 O O . ALA B 1 185 ? -13.453 -13.961 11.617 1 96.56 185 ALA B O 1
ATOM 3575 N N . GLY B 1 186 ? -11.617 -15.281 11.766 1 96.75 186 GLY B N 1
ATOM 3576 C CA . GLY B 1 186 ? -12.398 -16.484 11.969 1 96.75 186 GLY B CA 1
ATOM 3577 C C . GLY B 1 186 ? -12.812 -17.156 10.68 1 96.75 186 GLY B C 1
ATOM 3578 O O . GLY B 1 186 ? -13.25 -18.312 10.68 1 96.75 186 GLY B O 1
ATOM 3579 N N . LYS B 1 187 ? -12.68 -16.5 9.578 1 97 187 LYS B N 1
ATOM 3580 C CA . LYS B 1 187 ? -13.023 -17.109 8.297 1 97 187 LYS B CA 1
ATOM 3581 C C . LYS B 1 187 ? -11.906 -18.031 7.805 1 97 187 LYS B C 1
ATOM 3583 O O . LYS B 1 187 ? -10.734 -17.828 8.156 1 97 187 LYS B O 1
ATOM 3588 N N . ASP B 1 188 ? -12.289 -18.969 7.027 1 96.25 188 ASP B N 1
ATOM 3589 C CA . ASP B 1 188 ? -11.328 -19.859 6.402 1 96.25 188 ASP B CA 1
ATOM 3590 C C . ASP B 1 188 ? -10.609 -19.188 5.242 1 96.25 188 ASP B C 1
ATOM 3592 O O . ASP B 1 188 ? -11.242 -18.797 4.258 1 96.25 188 ASP B O 1
ATOM 3596 N N . PRO B 1 189 ? -9.312 -19.016 5.336 1 96.31 189 PRO B N 1
ATOM 3597 C CA . PRO B 1 189 ? -8.586 -18.406 4.219 1 96.31 189 PRO B CA 1
ATOM 3598 C C . PRO B 1 189 ? -8.586 -19.297 2.971 1 96.31 189 PRO B C 1
ATOM 3600 O O . PRO B 1 189 ? -8.508 -20.516 3.076 1 96.31 189 PRO B O 1
ATOM 3603 N N . ASN B 1 190 ? -8.656 -18.719 1.807 1 95.19 190 ASN B N 1
ATOM 3604 C CA . ASN B 1 190 ? -8.555 -19.391 0.513 1 95.19 190 ASN B CA 1
ATOM 3605 C C . ASN B 1 190 ? -7.562 -18.688 -0.408 1 95.19 190 ASN B C 1
ATOM 3607 O O . ASN B 1 190 ? -7.93 -18.234 -1.491 1 95.19 190 ASN B O 1
ATOM 3611 N N . VAL B 1 191 ? -6.34 -18.719 -0.052 1 95.5 191 VAL B N 1
ATOM 3612 C CA . VAL B 1 191 ? -5.27 -18.047 -0.781 1 95.5 191 VAL B CA 1
ATOM 3613 C C . VAL B 1 191 ? -4.965 -18.797 -2.068 1 95.5 191 VAL B C 1
ATOM 3615 O O . VAL B 1 191 ? -4.68 -20 -2.037 1 95.5 191 VAL B O 1
ATOM 3618 N N . SER B 1 192 ? -4.996 -18.156 -3.256 1 93.81 192 SER B N 1
ATOM 3619 C CA . SER B 1 192 ? -4.711 -18.781 -4.543 1 93.81 192 SER B CA 1
ATOM 3620 C C . SER B 1 192 ? -3.678 -17.984 -5.332 1 93.81 192 SER B C 1
ATOM 3622 O O . SER B 1 192 ? -3.428 -18.266 -6.504 1 93.81 192 SER B O 1
ATOM 3624 N N . GLY B 1 193 ? -3.072 -17.031 -4.805 1 96.5 193 GLY B N 1
ATOM 3625 C CA . GLY B 1 193 ? -2.025 -16.219 -5.383 1 96.5 193 GLY B CA 1
ATOM 3626 C C . GLY B 1 193 ? -1.2 -15.477 -4.344 1 96.5 193 GLY B C 1
ATOM 3627 O O . GLY B 1 193 ? -1.736 -15.008 -3.338 1 96.5 193 GLY B O 1
ATOM 3628 N N . SER B 1 194 ? 0.106 -15.445 -4.609 1 98.19 194 SER B N 1
ATOM 3629 C CA . SER B 1 194 ? 1.028 -14.75 -3.715 1 98.19 194 SER B CA 1
ATOM 3630 C C . SER B 1 194 ? 2.078 -13.969 -4.5 1 98.19 194 SER B C 1
ATOM 3632 O O . SER B 1 194 ? 2.459 -14.367 -5.602 1 98.19 194 SER B O 1
ATOM 3634 N N . GLY B 1 195 ? 2.492 -12.906 -3.967 1 98.69 195 GLY B N 1
ATOM 3635 C CA . GLY B 1 195 ? 3.551 -12.086 -4.539 1 98.69 195 GLY B CA 1
ATOM 3636 C C . GLY B 1 195 ? 4.234 -11.195 -3.516 1 98.69 195 GLY B C 1
ATOM 3637 O O . GLY B 1 195 ? 3.572 -10.617 -2.65 1 98.69 195 GLY B O 1
ATOM 3638 N N . TYR B 1 196 ? 5.543 -11.141 -3.566 1 98.5 196 TYR B N 1
ATOM 3639 C CA . TYR B 1 196 ? 6.332 -10.242 -2.734 1 98.5 196 TYR B CA 1
ATOM 3640 C C . TYR B 1 196 ? 6.641 -8.945 -3.473 1 98.5 196 TYR B C 1
ATOM 3642 O O . TYR B 1 196 ? 6.93 -8.961 -4.672 1 98.5 196 TYR B O 1
ATOM 3650 N N . ILE B 1 197 ? 6.562 -7.809 -2.771 1 97.62 197 ILE B N 1
ATOM 3651 C CA . ILE B 1 197 ? 7.066 -6.559 -3.33 1 97.62 197 ILE B CA 1
ATOM 3652 C C . ILE B 1 197 ? 8.594 -6.566 -3.312 1 97.62 197 ILE B C 1
ATOM 3654 O O . ILE B 1 197 ? 9.211 -7.41 -2.656 1 97.62 197 ILE B O 1
ATOM 3658 N N . ASN B 1 198 ? 9.188 -5.605 -4.02 1 95.12 198 ASN B N 1
ATOM 3659 C CA . ASN B 1 198 ? 10.641 -5.438 -4.109 1 95.12 198 ASN B CA 1
ATOM 3660 C C . ASN B 1 198 ? 11.328 -6.734 -4.535 1 95.12 198 ASN B C 1
ATOM 3662 O O . ASN B 1 198 ? 12.281 -7.176 -3.889 1 95.12 198 ASN B O 1
ATOM 3666 N N . ASN B 1 199 ? 10.727 -7.301 -5.586 1 94.56 199 ASN B N 1
ATOM 3667 C CA . ASN B 1 199 ? 11.156 -8.625 -6.02 1 94.56 199 ASN B CA 1
ATOM 3668 C C . ASN B 1 199 ? 12.453 -8.555 -6.816 1 94.56 199 ASN B C 1
ATOM 3670 O O . ASN B 1 199 ? 12.484 -8.922 -7.996 1 94.56 199 ASN B O 1
ATOM 3674 N N . VAL B 1 200 ? 13.555 -8.117 -6.188 1 93.81 200 VAL B N 1
ATOM 3675 C CA . VAL B 1 200 ? 14.914 -8.078 -6.715 1 93.81 200 VAL B CA 1
ATOM 3676 C C . VAL B 1 200 ? 15.852 -8.852 -5.789 1 93.81 200 VAL B C 1
ATOM 3678 O O . VAL B 1 200 ? 15.562 -9.016 -4.602 1 93.81 200 VAL B O 1
ATOM 3681 N N . ALA B 1 201 ? 16.906 -9.289 -6.414 1 93.62 201 ALA B N 1
ATOM 3682 C CA . ALA B 1 201 ? 17.828 -10.109 -5.633 1 93.62 201 ALA B CA 1
ATOM 3683 C C . ALA B 1 201 ? 18.312 -9.367 -4.395 1 93.62 201 ALA B C 1
ATOM 3685 O O . ALA B 1 201 ? 18.656 -8.188 -4.469 1 93.62 201 ALA B O 1
ATOM 3686 N N . ALA B 1 202 ? 18.297 -10.008 -3.271 1 92.25 202 ALA B N 1
ATOM 3687 C CA . ALA B 1 202 ? 18.828 -9.523 -2 1 92.25 202 ALA B CA 1
ATOM 3688 C C . ALA B 1 202 ? 18.125 -8.234 -1.576 1 92.25 202 ALA B C 1
ATOM 3690 O O . ALA B 1 202 ? 18.781 -7.305 -1.091 1 92.25 202 ALA B O 1
ATOM 3691 N N . ALA B 1 203 ? 16.906 -8.188 -1.811 1 93 203 ALA B N 1
ATOM 3692 C CA . ALA B 1 203 ? 16.141 -7.027 -1.363 1 93 203 ALA B CA 1
ATOM 3693 C C . ALA B 1 203 ? 16.25 -6.84 0.147 1 93 203 ALA B C 1
ATOM 3695 O O . ALA B 1 203 ? 16.094 -7.793 0.911 1 93 203 ALA B O 1
ATOM 3696 N N . PRO B 1 204 ? 16.547 -5.609 0.603 1 90.5 204 PRO B N 1
ATOM 3697 C CA . PRO B 1 204 ? 16.703 -5.398 2.045 1 90.5 204 PRO B CA 1
ATOM 3698 C C . PRO B 1 204 ? 15.375 -5.527 2.799 1 90.5 204 PRO B C 1
ATOM 3700 O O . PRO B 1 204 ? 15.375 -5.785 4.008 1 90.5 204 PRO B O 1
ATOM 3703 N N . ALA B 1 205 ? 14.305 -5.25 2.143 1 91.06 205 ALA B N 1
ATOM 3704 C CA . ALA B 1 205 ? 12.969 -5.363 2.717 1 91.06 205 ALA B CA 1
ATOM 3705 C C . ALA B 1 205 ? 11.961 -5.844 1.674 1 91.06 205 ALA B C 1
ATOM 3707 O O . ALA B 1 205 ? 12.148 -5.621 0.476 1 91.06 205 ALA B O 1
ATOM 3708 N N . THR B 1 206 ? 10.922 -6.508 2.156 1 96.69 206 THR B N 1
ATOM 3709 C CA . THR B 1 206 ? 9.828 -6.977 1.306 1 96.69 206 THR B CA 1
ATOM 3710 C C . THR B 1 206 ? 8.547 -7.137 2.111 1 96.69 206 THR B C 1
ATOM 3712 O O . THR B 1 206 ? 8.5 -6.805 3.299 1 96.69 206 THR B O 1
ATOM 3715 N N . ARG B 1 207 ? 7.523 -7.477 1.485 1 97.5 207 ARG B N 1
ATOM 3716 C CA . ARG B 1 207 ? 6.219 -7.762 2.074 1 97.5 207 ARG B CA 1
ATOM 3717 C C . ARG B 1 207 ? 5.418 -8.719 1.193 1 97.5 207 ARG B C 1
ATOM 3719 O O . ARG B 1 207 ? 5.422 -8.586 -0.033 1 97.5 207 ARG B O 1
ATOM 3726 N N . LEU B 1 208 ? 4.773 -9.672 1.804 1 98.56 208 LEU B N 1
ATOM 3727 C CA . LEU B 1 208 ? 4.012 -10.688 1.093 1 98.56 208 LEU B CA 1
ATOM 3728 C C . LEU B 1 208 ? 2.543 -10.289 0.984 1 98.56 208 LEU B C 1
ATOM 3730 O O . LEU B 1 208 ? 1.911 -9.945 1.986 1 98.56 208 LEU B O 1
ATOM 3734 N N . TYR B 1 209 ? 2.059 -10.289 -0.237 1 98.75 209 TYR B N 1
ATOM 3735 C CA . TYR B 1 209 ? 0.637 -10.125 -0.521 1 98.75 209 TYR B CA 1
ATOM 3736 C C . TYR B 1 209 ? 0.032 -11.422 -1.043 1 98.75 209 TYR B C 1
ATOM 3738 O O . TYR B 1 209 ? 0.7 -12.188 -1.742 1 98.75 209 TYR B O 1
ATOM 3746 N N . ASP B 1 210 ? -1.229 -11.641 -0.705 1 98.38 210 ASP B N 1
ATOM 3747 C CA . ASP B 1 210 ? -1.973 -12.797 -1.195 1 98.38 210 ASP B CA 1
ATOM 3748 C C . ASP B 1 210 ? -3.355 -12.391 -1.697 1 98.38 210 ASP B C 1
ATOM 3750 O O . ASP B 1 210 ? -3.883 -11.352 -1.301 1 98.38 210 ASP B O 1
ATOM 3754 N N . ILE B 1 211 ? -3.84 -13.234 -2.545 1 98 211 ILE B N 1
ATOM 3755 C CA . ILE B 1 211 ? -5.227 -13.117 -2.982 1 98 211 ILE B CA 1
ATOM 3756 C C . ILE B 1 211 ? -6.059 -14.242 -2.369 1 98 211 ILE B C 1
ATOM 3758 O O . ILE B 1 211 ? -5.742 -15.414 -2.541 1 98 211 ILE B O 1
ATOM 3762 N N . ASP B 1 212 ? -7.055 -13.898 -1.632 1 97.25 212 ASP B N 1
ATOM 3763 C CA . ASP B 1 212 ? -8.094 -14.836 -1.218 1 97.25 212 ASP B CA 1
ATOM 3764 C C . ASP B 1 212 ? -9.242 -14.859 -2.217 1 97.25 212 ASP B C 1
ATOM 3766 O O . ASP B 1 212 ? -10.016 -13.898 -2.297 1 97.25 212 ASP B O 1
ATOM 3770 N N . ILE B 1 213 ? -9.438 -15.922 -2.91 1 94.81 213 ILE B N 1
ATOM 3771 C CA . ILE B 1 213 ? -10.352 -15.945 -4.047 1 94.81 213 ILE B CA 1
ATOM 3772 C C . ILE B 1 213 ? -11.781 -16.172 -3.553 1 94.81 213 ILE B C 1
ATOM 3774 O O . ILE B 1 213 ? -12.742 -15.891 -4.266 1 94.81 213 ILE B O 1
ATOM 3778 N N . ALA B 1 214 ? -11.953 -16.766 -2.416 1 95.31 214 ALA B N 1
ATOM 3779 C CA . ALA B 1 214 ? -13.297 -16.984 -1.896 1 95.31 214 ALA B CA 1
ATOM 3780 C C . ALA B 1 214 ? -13.914 -15.672 -1.398 1 95.31 214 ALA B C 1
ATOM 3782 O O . ALA B 1 214 ? -15.094 -15.406 -1.628 1 95.31 214 ALA B O 1
ATOM 3783 N N . LEU B 1 215 ? -13.062 -14.922 -0.748 1 96.69 215 LEU B N 1
ATOM 3784 C CA . LEU B 1 215 ? -13.547 -13.664 -0.187 1 96.69 215 LEU B CA 1
ATOM 3785 C C . LEU B 1 215 ? -13.336 -12.516 -1.165 1 96.69 215 LEU B C 1
ATOM 3787 O O . LEU B 1 215 ? -13.852 -11.414 -0.96 1 96.69 215 LEU B O 1
ATOM 3791 N N . ASP B 1 216 ? -12.562 -12.75 -2.184 1 97.94 216 ASP B N 1
ATOM 3792 C CA . ASP B 1 216 ? -12.219 -11.742 -3.18 1 97.94 216 ASP B CA 1
ATOM 3793 C C . ASP B 1 216 ? -11.586 -10.516 -2.527 1 97.94 216 ASP B C 1
ATOM 3795 O O . ASP B 1 216 ? -12.039 -9.391 -2.734 1 97.94 216 ASP B O 1
ATOM 3799 N N . VAL B 1 217 ? -10.508 -10.758 -1.813 1 98.25 217 VAL B N 1
ATOM 3800 C CA . VAL B 1 217 ? -9.797 -9.672 -1.154 1 98.25 217 VAL B CA 1
ATOM 3801 C C . VAL B 1 217 ? -8.297 -9.82 -1.388 1 98.25 217 VAL B C 1
ATOM 3803 O O . VAL B 1 217 ? -7.801 -10.93 -1.61 1 98.25 217 VAL B O 1
ATOM 3806 N N . LEU B 1 218 ? -7.609 -8.68 -1.426 1 98.5 218 LEU B N 1
ATOM 3807 C CA . LEU B 1 218 ? -6.16 -8.633 -1.25 1 98.5 218 LEU B CA 1
ATOM 3808 C C . LEU B 1 218 ? -5.793 -8.617 0.229 1 98.5 218 LEU B C 1
ATOM 3810 O O . LEU B 1 218 ? -6.414 -7.902 1.02 1 98.5 218 LEU B O 1
ATOM 3814 N N . VAL B 1 219 ? -4.773 -9.398 0.616 1 98.31 219 VAL B N 1
ATOM 3815 C CA . VAL B 1 219 ? -4.328 -9.438 2.004 1 98.31 219 VAL B CA 1
ATOM 3816 C C . VAL B 1 219 ? -2.803 -9.367 2.057 1 98.31 219 VAL B C 1
ATOM 3818 O O . VAL B 1 219 ? -2.125 -9.688 1.08 1 98.31 219 VAL B O 1
ATOM 3821 N N . ILE B 1 220 ? -2.311 -8.859 3.184 1 98.12 220 ILE B N 1
ATOM 3822 C CA . ILE B 1 220 ? -0.899 -8.961 3.541 1 98.12 220 ILE B CA 1
ATOM 3823 C C . ILE B 1 220 ? -0.699 -10.117 4.523 1 98.12 220 ILE B C 1
ATOM 3825 O O . ILE B 1 220 ? -1.497 -10.305 5.445 1 98.12 220 ILE B O 1
ATOM 3829 N N . GLN B 1 221 ? 0.215 -10.914 4.223 1 98.06 221 GLN B N 1
ATOM 3830 C CA . GLN B 1 221 ? 0.63 -11.922 5.188 1 98.06 221 GLN B CA 1
ATOM 3831 C C . GLN B 1 221 ? 1.839 -11.453 5.992 1 98.06 221 GLN B C 1
ATOM 3833 O O . GLN B 1 221 ? 2.965 -11.461 5.488 1 98.06 221 GLN B O 1
ATOM 3838 N N . ASP B 1 222 ? 1.597 -11.125 7.184 1 95.38 222 ASP B N 1
ATOM 3839 C CA . ASP B 1 222 ? 2.605 -10.469 8.008 1 95.38 222 ASP B CA 1
ATOM 3840 C C . ASP B 1 222 ? 2.375 -10.75 9.492 1 95.38 222 ASP B C 1
ATOM 3842 O O . ASP B 1 222 ? 1.372 -10.32 10.062 1 95.38 222 ASP B O 1
ATOM 3846 N N . PRO B 1 223 ? 3.375 -11.445 10.148 1 94.88 223 PRO B N 1
ATOM 3847 C CA . PRO B 1 223 ? 4.582 -12.039 9.57 1 94.88 223 PRO B CA 1
ATOM 3848 C C . PRO B 1 223 ? 4.281 -13.227 8.656 1 94.88 223 PRO B C 1
ATOM 3850 O O . PRO B 1 223 ? 3.377 -14.016 8.945 1 94.88 223 PRO B O 1
ATOM 3853 N N . PRO B 1 224 ? 5.117 -13.344 7.637 1 97.38 224 PRO B N 1
ATOM 3854 C CA . PRO B 1 224 ? 4.832 -14.422 6.684 1 97.38 224 PRO B CA 1
ATOM 3855 C C . PRO B 1 224 ? 4.879 -15.805 7.328 1 97.38 224 PRO B C 1
ATOM 3857 O O . PRO B 1 224 ? 4.023 -16.656 7.051 1 97.38 224 PRO B O 1
ATOM 3860 N N . ASN B 1 225 ? 5.852 -16.016 8.195 1 97.75 225 ASN B N 1
ATOM 3861 C CA . ASN B 1 225 ? 6.039 -17.328 8.789 1 97.75 225 ASN B CA 1
ATOM 3862 C C . ASN B 1 225 ? 4.949 -17.656 9.812 1 97.75 225 ASN B C 1
ATOM 3864 O O . ASN B 1 225 ? 4.602 -18.812 10.016 1 97.75 225 ASN B O 1
ATOM 3868 N N . ASP B 1 226 ? 4.379 -16.641 10.406 1 96.94 226 ASP B N 1
ATOM 3869 C CA . ASP B 1 226 ? 3.314 -16.844 11.383 1 96.94 226 ASP B CA 1
ATOM 3870 C C . ASP B 1 226 ? 1.968 -17.047 10.695 1 96.94 226 ASP B C 1
ATOM 3872 O O . ASP B 1 226 ? 0.972 -17.375 11.344 1 96.94 226 ASP B O 1
ATOM 3876 N N . GLY B 1 227 ? 1.923 -16.781 9.367 1 97.94 227 GLY B N 1
ATOM 3877 C CA . GLY B 1 227 ? 0.734 -17.031 8.57 1 97.94 227 GLY B CA 1
ATOM 3878 C C . GLY B 1 227 ? -0.394 -16.062 8.859 1 97.94 227 GLY B C 1
ATOM 3879 O O . GLY B 1 227 ? -1.566 -16.391 8.664 1 97.94 227 GLY B O 1
ATOM 3880 N N . ILE B 1 228 ? -0.052 -14.883 9.398 1 96.88 228 ILE B N 1
ATOM 3881 C CA . ILE B 1 228 ? -1.11 -13.961 9.797 1 96.88 228 ILE B CA 1
ATOM 3882 C C . ILE B 1 228 ? -1.529 -13.109 8.602 1 96.88 228 ILE B C 1
ATOM 3884 O O . ILE B 1 228 ? -0.705 -12.414 8.008 1 96.88 228 ILE B O 1
ATOM 3888 N N . LEU B 1 229 ? -2.848 -13.234 8.297 1 97.75 229 LEU B N 1
ATOM 3889 C CA . LEU B 1 229 ? -3.412 -12.492 7.18 1 97.75 229 LEU B CA 1
ATOM 3890 C C . LEU B 1 229 ? -4.113 -11.227 7.664 1 97.75 229 LEU B C 1
ATOM 3892 O O . LEU B 1 229 ? -4.871 -11.266 8.633 1 97.75 229 LEU B O 1
ATOM 3896 N N . LYS B 1 230 ? -3.799 -10.148 6.992 1 95.75 230 LYS B N 1
ATOM 3897 C CA . LYS B 1 230 ? -4.426 -8.852 7.234 1 95.75 230 LYS B CA 1
ATOM 3898 C C . LYS B 1 230 ? -5.027 -8.289 5.949 1 95.75 230 LYS B C 1
ATOM 3900 O O . LYS B 1 230 ? -4.316 -8.086 4.961 1 95.75 230 LYS B O 1
ATOM 3905 N N . THR B 1 231 ? -6.297 -7.953 5.98 1 97.25 231 THR B N 1
ATOM 3906 C CA . THR B 1 231 ? -7.016 -7.516 4.785 1 97.25 231 THR B CA 1
ATOM 3907 C C . THR B 1 231 ? -6.582 -6.113 4.375 1 97.25 231 THR B C 1
ATOM 3909 O O . THR B 1 231 ? -6.551 -5.199 5.199 1 97.25 231 THR B O 1
ATOM 3912 N N . VAL B 1 232 ? -6.207 -5.953 3.109 1 97.19 232 VAL B N 1
ATOM 3913 C CA . VAL B 1 232 ? -5.961 -4.648 2.504 1 97.19 232 VAL B CA 1
ATOM 3914 C C . VAL B 1 232 ? -7.285 -4.035 2.043 1 97.19 232 VAL B C 1
ATOM 3916 O O . VAL B 1 232 ? -7.617 -2.91 2.416 1 97.19 232 VAL B O 1
ATOM 3919 N N . GLY B 1 233 ? -8.039 -4.816 1.181 1 96.94 233 GLY B N 1
ATOM 3920 C CA . GLY B 1 233 ? -9.336 -4.375 0.689 1 96.94 233 GLY B CA 1
ATOM 3921 C C . GLY B 1 233 ? -9.93 -5.301 -0.357 1 96.94 233 GLY B C 1
ATOM 3922 O O . GLY B 1 233 ? -9.289 -6.277 -0.762 1 96.94 233 GLY B O 1
ATOM 3923 N N . PRO B 1 234 ? -11.164 -5.047 -0.745 1 97.56 234 PRO B N 1
ATOM 3924 C CA . PRO B 1 234 ? -11.812 -5.891 -1.748 1 97.56 234 PRO B CA 1
ATOM 3925 C C . PRO B 1 234 ? -11.219 -5.719 -3.143 1 97.56 234 PRO B C 1
ATOM 3927 O O . PRO B 1 234 ? -10.797 -4.617 -3.506 1 97.56 234 PRO B O 1
ATOM 3930 N N . LEU B 1 235 ? -11.242 -6.766 -3.867 1 98 235 LEU B N 1
ATOM 3931 C CA . LEU B 1 235 ? -10.766 -6.723 -5.246 1 98 235 LEU B CA 1
ATOM 3932 C C . LEU B 1 235 ? -11.742 -5.973 -6.137 1 98 235 LEU B C 1
ATOM 3934 O O . LEU B 1 235 ? -11.344 -5.371 -7.141 1 98 235 LEU B O 1
ATOM 3938 N N . GLY B 1 236 ? -13 -6.035 -5.789 1 96.69 236 GLY B N 1
ATOM 3939 C CA . GLY B 1 236 ? -14.023 -5.402 -6.605 1 96.69 236 GLY B CA 1
ATOM 3940 C C . GLY B 1 236 ? -14.414 -6.227 -7.82 1 96.69 236 GLY B C 1
ATOM 3941 O O . GLY B 1 236 ? -15.078 -5.723 -8.734 1 96.69 236 GLY B O 1
ATOM 3942 N N . ALA B 1 237 ? -13.922 -7.352 -7.941 1 95.69 237 ALA B N 1
ATOM 3943 C CA . ALA B 1 237 ? -14.234 -8.328 -8.984 1 95.69 237 ALA B CA 1
ATOM 3944 C C . ALA B 1 237 ? -14.414 -9.719 -8.398 1 95.69 237 ALA B C 1
ATOM 3946 O O . ALA B 1 237 ? -13.844 -10.039 -7.355 1 95.69 237 ALA B O 1
ATOM 3947 N N . ASP B 1 238 ? -15.195 -10.484 -8.984 1 94.88 238 ASP B N 1
ATOM 3948 C CA . ASP B 1 238 ? -15.398 -11.867 -8.578 1 94.88 238 ASP B CA 1
ATOM 3949 C C . ASP B 1 238 ? -14.391 -12.797 -9.242 1 94.88 238 ASP B C 1
ATOM 3951 O O . ASP B 1 238 ? -14.539 -13.148 -10.414 1 94.88 238 ASP B O 1
ATOM 3955 N N . PHE B 1 239 ? -13.414 -13.156 -8.531 1 94.81 239 PHE B N 1
ATOM 3956 C CA . PHE B 1 239 ? -12.391 -14.062 -9.047 1 94.81 239 PHE B CA 1
ATOM 3957 C C . PHE B 1 239 ? -12.906 -15.492 -9.094 1 94.81 239 PHE B C 1
ATOM 3959 O O . PHE B 1 239 ? -13.633 -15.93 -8.195 1 94.81 239 PHE B O 1
ATOM 3966 N N . GLY B 1 240 ? -12.516 -16.219 -10.133 1 92.44 240 GLY B N 1
ATOM 3967 C CA . GLY B 1 240 ? -12.836 -17.625 -10.25 1 92.44 240 GLY B CA 1
ATOM 3968 C C . GLY B 1 240 ? -12.055 -18.5 -9.289 1 92.44 240 GLY B C 1
ATOM 3969 O O . GLY B 1 240 ? -11.422 -18 -8.359 1 92.44 240 GLY B O 1
ATOM 3970 N N . PRO B 1 241 ? -12.141 -19.766 -9.477 1 88.75 241 PRO B N 1
ATOM 3971 C CA . PRO B 1 241 ? -11.586 -20.703 -8.508 1 88.75 241 PRO B CA 1
ATOM 3972 C C . PRO B 1 241 ? -10.055 -20.75 -8.539 1 88.75 241 PRO B C 1
ATOM 3974 O O . PRO B 1 241 ? -9.438 -21.328 -7.637 1 88.75 241 PRO B O 1
ATOM 3977 N N . THR B 1 242 ? -9.5 -20.312 -9.625 1 91.38 242 THR B N 1
ATOM 3978 C CA . THR B 1 242 ? -8.047 -20.234 -9.719 1 91.38 242 THR B CA 1
ATOM 3979 C C . THR B 1 242 ? -7.602 -18.828 -10.07 1 91.38 242 THR B C 1
ATOM 3981 O O . THR B 1 242 ? -8.336 -18.078 -10.727 1 91.38 242 THR B O 1
ATOM 3984 N N . ALA B 1 243 ? -6.465 -18.547 -9.578 1 94.25 243 ALA B N 1
ATOM 3985 C CA . ALA B 1 243 ? -5.875 -17.25 -9.898 1 94.25 243 ALA B CA 1
ATOM 3986 C C . ALA B 1 243 ? -4.352 -17.328 -9.922 1 94.25 243 ALA B C 1
ATOM 3988 O O . ALA B 1 243 ? -3.758 -18.188 -9.266 1 94.25 243 ALA B O 1
ATOM 3989 N N . GLY B 1 244 ? -3.76 -16.547 -10.766 1 97.5 244 GLY B N 1
ATOM 3990 C CA . GLY B 1 244 ? -2.348 -16.188 -10.703 1 97.5 244 GLY B CA 1
ATOM 3991 C C . GLY B 1 244 ? -2.104 -14.781 -10.219 1 97.5 244 GLY B C 1
ATOM 3992 O O . GLY B 1 244 ? -2.916 -13.883 -10.461 1 97.5 244 GLY B O 1
ATOM 3993 N N . PHE B 1 245 ? -0.987 -14.641 -9.562 1 98.5 245 PHE B N 1
ATOM 3994 C CA . PHE B 1 245 ? -0.654 -13.344 -8.984 1 98.5 245 PHE B CA 1
ATOM 3995 C C . PHE B 1 245 ? 0.856 -13.156 -8.914 1 98.5 245 PHE B C 1
ATOM 3997 O O . PHE B 1 245 ? 1.585 -14.086 -8.555 1 98.5 245 PHE B O 1
ATOM 4004 N N . ASP B 1 246 ? 1.259 -12.016 -9.289 1 98.62 246 ASP B N 1
ATOM 4005 C CA . ASP B 1 246 ? 2.67 -11.672 -9.133 1 98.62 246 ASP B CA 1
ATOM 4006 C C . ASP B 1 246 ? 2.873 -10.156 -9.109 1 98.62 246 ASP B C 1
ATOM 4008 O O . ASP B 1 246 ? 2.023 -9.406 -9.586 1 98.62 246 ASP B O 1
ATOM 4012 N N . ILE B 1 247 ? 3.908 -9.75 -8.445 1 97.5 247 ILE B N 1
ATOM 4013 C CA . ILE B 1 247 ? 4.273 -8.344 -8.32 1 97.5 247 ILE B CA 1
ATOM 4014 C C . ILE B 1 247 ? 5.645 -8.109 -8.953 1 97.5 247 ILE B C 1
ATOM 4016 O O . ILE B 1 247 ? 6.586 -8.875 -8.703 1 97.5 247 ILE B O 1
ATOM 4020 N N . PHE B 1 248 ? 5.66 -7.125 -9.75 1 91.38 248 PHE B N 1
ATOM 4021 C CA . PHE B 1 248 ? 6.855 -6.719 -10.477 1 91.38 248 PHE B CA 1
ATOM 4022 C C . PHE B 1 248 ? 7.375 -5.383 -9.953 1 91.38 248 PHE B C 1
ATOM 4024 O O . PHE B 1 248 ? 6.594 -4.523 -9.547 1 91.38 248 PHE B O 1
ATOM 4031 N N . ILE B 1 249 ? 8.703 -5.246 -9.828 1 91.56 249 ILE B N 1
ATOM 4032 C CA . ILE B 1 249 ? 9.273 -3.934 -9.539 1 91.56 249 ILE B CA 1
ATOM 4033 C C . ILE B 1 249 ? 10.062 -3.438 -10.742 1 91.56 249 ILE B C 1
ATOM 4035 O O . ILE B 1 249 ? 10.836 -4.188 -11.344 1 91.56 249 ILE B O 1
ATOM 4039 N N . ASP B 1 250 ? 9.844 -2.221 -11.172 1 87.56 250 ASP B N 1
ATOM 4040 C CA . ASP B 1 250 ? 10.57 -1.688 -12.32 1 87.56 250 ASP B CA 1
ATOM 4041 C C . ASP B 1 250 ? 11.852 -0.984 -11.883 1 87.56 250 ASP B C 1
ATOM 4043 O O . ASP B 1 250 ? 12.211 -1.018 -10.703 1 87.56 250 ASP B O 1
ATOM 4047 N N . ASP B 1 251 ? 12.562 -0.43 -12.875 1 84.25 251 ASP B N 1
ATOM 4048 C CA . ASP B 1 251 ? 13.867 0.167 -12.625 1 84.25 251 ASP B CA 1
ATOM 4049 C C . ASP B 1 251 ? 13.75 1.415 -11.758 1 84.25 251 ASP B C 1
ATOM 4051 O O . ASP B 1 251 ? 14.727 1.855 -11.156 1 84.25 251 ASP B O 1
ATOM 4055 N N . ASN B 1 252 ? 12.586 1.985 -11.641 1 79 252 ASN B N 1
ATOM 4056 C CA . ASN B 1 252 ? 12.375 3.182 -10.828 1 79 252 ASN B CA 1
ATOM 4057 C C . ASN B 1 252 ? 11.938 2.83 -9.414 1 79 252 ASN B C 1
ATOM 4059 O O . ASN B 1 252 ? 11.68 3.721 -8.602 1 79 252 ASN B O 1
ATOM 4063 N N . GLY B 1 253 ? 11.789 1.531 -9.18 1 83.56 253 GLY B N 1
ATOM 4064 C CA . GLY B 1 253 ? 11.438 1.084 -7.844 1 83.56 253 GLY B CA 1
ATOM 4065 C C . GLY B 1 253 ? 9.938 1.025 -7.613 1 83.56 253 GLY B C 1
ATOM 4066 O O . GLY B 1 253 ? 9.484 0.953 -6.469 1 83.56 253 GLY B O 1
ATOM 4067 N N . VAL B 1 254 ? 9.211 1.099 -8.633 1 85.88 254 VAL B N 1
ATOM 4068 C CA . VAL B 1 254 ? 7.758 1.065 -8.516 1 85.88 254 VAL B CA 1
ATOM 4069 C C . VAL B 1 254 ? 7.266 -0.379 -8.586 1 85.88 254 VAL B C 1
ATOM 4071 O O . VAL B 1 254 ? 7.57 -1.099 -9.547 1 85.88 254 VAL B O 1
ATOM 4074 N N . ASN B 1 255 ? 6.531 -0.794 -7.566 1 93.38 255 ASN B N 1
ATOM 4075 C CA . ASN B 1 255 ? 5.883 -2.102 -7.555 1 93.38 255 ASN B CA 1
ATOM 4076 C C . ASN B 1 255 ? 4.559 -2.08 -8.312 1 93.38 255 ASN B C 1
ATOM 4078 O O . ASN B 1 255 ? 3.709 -1.225 -8.062 1 93.38 255 ASN B O 1
ATOM 4082 N N . SER B 1 256 ? 4.406 -2.988 -9.219 1 94.38 256 SER B N 1
ATOM 4083 C CA . SER B 1 256 ? 3.154 -3.193 -9.945 1 94.38 256 SER B CA 1
ATOM 4084 C C . SER B 1 256 ? 2.66 -4.629 -9.797 1 94.38 256 SER B C 1
ATOM 4086 O O . SER B 1 256 ? 3.42 -5.578 -9.992 1 94.38 256 SER B O 1
ATOM 4088 N N . ALA B 1 257 ? 1.409 -4.75 -9.445 1 97.56 257 ALA B N 1
ATOM 4089 C CA . ALA B 1 257 ? 0.834 -6.066 -9.188 1 97.56 257 ALA B CA 1
ATOM 4090 C C . ALA B 1 257 ? -0.19 -6.438 -10.258 1 97.56 257 ALA B C 1
ATOM 4092 O O . ALA B 1 257 ? -0.983 -5.594 -10.688 1 97.56 257 ALA B O 1
ATOM 4093 N N . PHE B 1 258 ? -0.133 -7.688 -10.688 1 98 258 PHE B N 1
ATOM 4094 C CA . PHE B 1 258 ? -1.088 -8.227 -11.648 1 98 258 PHE B CA 1
ATOM 4095 C C . PHE B 1 258 ? -1.653 -9.555 -11.164 1 98 258 PHE B C 1
ATOM 4097 O O . PHE B 1 258 ? -0.947 -10.344 -10.531 1 98 258 PHE B O 1
ATOM 4104 N N . ALA B 1 259 ? -2.869 -9.758 -11.453 1 98.38 259 ALA B N 1
ATOM 4105 C CA . ALA B 1 259 ? -3.533 -11.031 -11.203 1 98.38 259 ALA B CA 1
ATOM 4106 C C . ALA B 1 259 ? -4.281 -11.516 -12.445 1 98.38 259 ALA B C 1
ATOM 4108 O O . ALA B 1 259 ? -4.652 -10.711 -13.305 1 98.38 259 ALA B O 1
ATOM 4109 N N . ILE B 1 260 ? -4.414 -12.766 -12.539 1 98.06 260 ILE B N 1
ATOM 4110 C CA . ILE B 1 260 ? -5.199 -13.359 -13.617 1 98.06 260 ILE B CA 1
ATOM 4111 C C . ILE B 1 260 ? -6.215 -14.336 -13.031 1 98.06 260 ILE B C 1
ATOM 4113 O O . ILE B 1 260 ? -5.871 -15.156 -12.172 1 98.06 260 ILE B O 1
ATOM 4117 N N . SER B 1 261 ? -7.359 -14.281 -13.352 1 96.06 261 SER B N 1
ATOM 4118 C CA . SER B 1 261 ? -8.445 -15.195 -13.023 1 96.06 261 SER B CA 1
ATOM 4119 C C . SER B 1 261 ? -9.297 -15.516 -14.25 1 96.06 261 SER B C 1
ATOM 4121 O O . SER B 1 261 ? -9.68 -14.609 -14.992 1 96.06 261 SER B O 1
ATOM 4123 N N . GLY B 1 262 ? -9.586 -16.781 -14.43 1 93.81 262 GLY B N 1
ATOM 4124 C CA . GLY B 1 262 ? -10.023 -17.125 -15.781 1 93.81 262 GLY B CA 1
ATOM 4125 C C . GLY B 1 262 ? -9.055 -16.656 -16.859 1 93.81 262 GLY B C 1
ATOM 4126 O O . GLY B 1 262 ? -7.863 -16.969 -16.797 1 93.81 262 GLY B O 1
ATOM 4127 N N . ALA B 1 263 ? -9.516 -15.945 -17.797 1 96.12 263 ALA B N 1
ATOM 4128 C CA . ALA B 1 263 ? -8.641 -15.43 -18.844 1 96.12 263 ALA B CA 1
ATOM 4129 C C . ALA B 1 263 ? -8.555 -13.906 -18.781 1 96.12 263 ALA B C 1
ATOM 4131 O O . ALA B 1 263 ? -8.148 -13.258 -19.75 1 96.12 263 ALA B O 1
ATOM 4132 N N . THR B 1 264 ? -8.945 -13.391 -17.656 1 97.5 264 THR B N 1
ATOM 4133 C CA . THR B 1 264 ? -8.93 -11.938 -17.516 1 97.5 264 THR B CA 1
ATOM 4134 C C . THR B 1 264 ? -7.719 -11.484 -16.703 1 97.5 264 THR B C 1
ATOM 4136 O O . THR B 1 264 ? -7.469 -12.008 -15.609 1 97.5 264 THR B O 1
ATOM 4139 N N . LEU B 1 265 ? -6.957 -10.523 -17.25 1 98 265 LEU B N 1
ATOM 4140 C CA . LEU B 1 265 ? -5.859 -9.891 -16.531 1 98 265 LEU B CA 1
ATOM 4141 C C . LEU B 1 265 ? -6.348 -8.68 -15.75 1 98 265 LEU B C 1
ATOM 4143 O O . LEU B 1 265 ? -7.133 -7.879 -16.266 1 98 265 LEU B O 1
ATOM 4147 N N . TYR B 1 266 ? -5.906 -8.594 -14.516 1 97.62 266 TYR B N 1
ATOM 4148 C CA . TYR B 1 266 ? -6.207 -7.453 -13.656 1 97.62 266 TYR B CA 1
ATOM 4149 C C . TYR B 1 266 ? -4.926 -6.777 -13.18 1 97.62 266 TYR B C 1
ATOM 4151 O O . TYR B 1 266 ? -3.947 -7.449 -12.852 1 97.62 266 TYR B O 1
ATOM 4159 N N . ALA B 1 267 ? -4.949 -5.48 -13.18 1 96.69 267 ALA B N 1
ATOM 4160 C CA . ALA B 1 267 ? -4.012 -4.734 -12.344 1 96.69 267 ALA B CA 1
ATOM 4161 C C . ALA B 1 267 ? -4.543 -4.574 -10.922 1 96.69 267 ALA B C 1
ATOM 4163 O O . ALA B 1 267 ? -5.703 -4.219 -10.727 1 96.69 267 ALA B O 1
ATOM 4164 N N . VAL B 1 268 ? -3.734 -4.844 -9.922 1 97.19 268 VAL B N 1
ATOM 4165 C CA . VAL B 1 268 ? -4.184 -4.816 -8.539 1 97.19 268 VAL B CA 1
ATOM 4166 C C . VAL B 1 268 ? -3.49 -3.68 -7.793 1 97.19 268 VAL B C 1
ATOM 4168 O O . VAL B 1 268 ? -2.26 -3.627 -7.734 1 97.19 268 VAL B O 1
ATOM 4171 N N . ASP B 1 269 ? -4.238 -2.795 -7.25 1 96.12 269 ASP B N 1
ATOM 4172 C CA . ASP B 1 269 ? -3.709 -1.718 -6.414 1 96.12 269 ASP B CA 1
ATOM 4173 C C . ASP B 1 269 ? -3.328 -2.234 -5.027 1 96.12 269 ASP B C 1
ATOM 4175 O O . ASP B 1 269 ? -4.191 -2.662 -4.262 1 96.12 269 ASP B O 1
ATOM 4179 N N . LEU B 1 270 ? -2.062 -2.102 -4.66 1 97.06 270 LEU B N 1
ATOM 4180 C CA . LEU B 1 270 ? -1.563 -2.713 -3.436 1 97.06 270 LEU B CA 1
ATOM 4181 C C . LEU B 1 270 ? -1.909 -1.859 -2.219 1 97.06 270 LEU B C 1
ATOM 4183 O O . LEU B 1 270 ? -1.773 -2.311 -1.08 1 97.06 270 LEU B O 1
ATOM 4187 N N . VAL B 1 271 ? -2.424 -0.642 -2.447 1 94.69 271 VAL B N 1
ATOM 4188 C CA . VAL B 1 271 ? -2.811 0.256 -1.364 1 94.69 271 VAL B CA 1
ATOM 4189 C C . VAL B 1 271 ? -4.273 0.022 -0.997 1 94.69 271 VAL B C 1
ATOM 4191 O O . VAL B 1 271 ? -4.625 -0.03 0.185 1 94.69 271 VAL B O 1
ATOM 4194 N N . THR B 1 272 ? -5.125 -0.245 -1.991 1 95.06 272 THR B N 1
ATOM 4195 C CA . THR B 1 272 ? -6.559 -0.301 -1.731 1 95.06 272 THR B CA 1
ATOM 4196 C C . THR B 1 272 ? -7.078 -1.728 -1.882 1 95.06 272 THR B C 1
ATOM 4198 O O . THR B 1 272 ? -8.172 -2.051 -1.402 1 95.06 272 THR B O 1
ATOM 4201 N N . GLY B 1 273 ? -6.383 -2.553 -2.635 1 97 273 GLY B N 1
ATOM 4202 C CA . GLY B 1 273 ? -6.836 -3.893 -2.977 1 97 273 GLY B CA 1
ATOM 4203 C C . GLY B 1 273 ? -7.609 -3.949 -4.281 1 97 273 GLY B C 1
ATOM 4204 O O . GLY B 1 273 ? -7.84 -5.031 -4.824 1 97 273 GLY B O 1
ATOM 4205 N N . LYS B 1 274 ? -7.957 -2.918 -4.836 1 95.94 274 LYS B N 1
ATOM 4206 C CA . LYS B 1 274 ? -8.844 -2.875 -6 1 95.94 274 LYS B CA 1
ATOM 4207 C C . LYS B 1 274 ? -8.18 -3.514 -7.215 1 95.94 274 LYS B C 1
ATOM 4209 O O . LYS B 1 274 ? -7.031 -3.207 -7.539 1 95.94 274 LYS B O 1
ATOM 4214 N N . ALA B 1 275 ? -8.898 -4.41 -7.828 1 97.06 275 ALA B N 1
ATOM 4215 C CA . ALA B 1 275 ? -8.484 -5.004 -9.102 1 97.06 275 ALA B CA 1
ATOM 4216 C C . ALA B 1 275 ? -9.195 -4.332 -10.273 1 97.06 275 ALA B C 1
ATOM 4218 O O . ALA B 1 275 ? -10.422 -4.258 -10.305 1 97.06 275 ALA B O 1
ATOM 4219 N N . THR B 1 276 ? -8.406 -3.873 -11.188 1 96.06 276 THR B N 1
ATOM 4220 C CA . THR B 1 276 ? -8.945 -3.244 -12.391 1 96.06 276 THR B CA 1
ATOM 4221 C C . THR B 1 276 ? -8.742 -4.141 -13.609 1 96.06 276 THR B C 1
ATOM 4223 O O . THR B 1 276 ? -7.629 -4.609 -13.859 1 96.06 276 THR B O 1
ATOM 4226 N N . ASN B 1 277 ? -9.789 -4.367 -14.344 1 96.44 277 ASN B N 1
ATOM 4227 C CA . ASN B 1 277 ? -9.727 -5.18 -15.555 1 96.44 277 ASN B CA 1
ATOM 4228 C C . ASN B 1 277 ? -8.844 -4.539 -16.609 1 96.44 277 ASN B C 1
ATOM 4230 O O . ASN B 1 277 ? -9.102 -3.414 -17.047 1 96.44 277 ASN B O 1
ATOM 4234 N N . VAL B 1 278 ? -7.812 -5.234 -17.047 1 96.44 278 VAL B N 1
ATOM 4235 C CA . VAL B 1 278 ? -6.875 -4.75 -18.047 1 96.44 278 VAL B CA 1
ATOM 4236 C C . VAL B 1 278 ? -7.242 -5.316 -19.422 1 96.44 278 VAL B C 1
ATOM 4238 O O . VAL B 1 278 ? -6.965 -4.699 -20.453 1 96.44 278 VAL B O 1
ATOM 4241 N N . GLY B 1 279 ? -7.824 -6.547 -19.391 1 97.06 279 GLY B N 1
ATOM 4242 C CA . GLY B 1 279 ? -8.242 -7.156 -20.641 1 97.06 279 GLY B CA 1
ATOM 4243 C C . GLY B 1 279 ? -8.18 -8.672 -20.609 1 97.06 279 GLY B C 1
ATOM 4244 O O . GLY B 1 279 ? -7.68 -9.258 -19.656 1 97.06 279 GLY B O 1
ATOM 4245 N N . THR B 1 280 ? -8.656 -9.312 -21.688 1 98 280 THR B N 1
ATOM 4246 C CA . THR B 1 280 ? -8.656 -10.758 -21.859 1 98 280 THR B CA 1
ATOM 4247 C C . THR B 1 280 ? -7.312 -11.25 -22.391 1 98 280 THR B C 1
ATOM 4249 O O . THR B 1 280 ? -6.758 -10.648 -23.312 1 98 280 THR B O 1
ATOM 4252 N N . VAL B 1 281 ? -6.844 -12.227 -21.828 1 98.38 281 VAL B N 1
ATOM 4253 C CA . VAL B 1 281 ? -5.594 -12.805 -22.312 1 98.38 281 VAL B CA 1
ATOM 4254 C C . VAL B 1 281 ? -5.883 -13.758 -23.484 1 98.38 281 VAL B C 1
ATOM 4256 O O . VAL B 1 281 ? -6.688 -14.688 -23.344 1 98.38 281 VAL B O 1
ATOM 4259 N N . GLY B 1 282 ? -5.191 -13.438 -24.562 1 97.44 282 GLY B N 1
ATOM 4260 C CA . GLY B 1 282 ? -5.469 -14.227 -25.766 1 97.44 282 GLY B CA 1
ATOM 4261 C C . GLY B 1 282 ? -6.91 -14.125 -26.219 1 97.44 282 GLY B C 1
ATOM 4262 O O . GLY B 1 282 ? -7.457 -13.031 -26.344 1 97.44 282 GLY B O 1
ATOM 4263 N N . ASN B 1 283 ? -7.492 -15.32 -26.5 1 94.56 283 ASN B N 1
ATOM 4264 C CA . ASN B 1 283 ? -8.867 -15.336 -26.984 1 94.56 283 ASN B CA 1
ATOM 4265 C C . ASN B 1 283 ? -9.852 -15.68 -25.875 1 94.56 283 ASN B C 1
ATOM 4267 O O . ASN B 1 283 ? -11.039 -15.891 -26.125 1 94.56 283 ASN B O 1
ATOM 4271 N N . GLY B 1 284 ? -9.344 -15.836 -24.688 1 94.94 284 GLY B N 1
ATOM 4272 C CA . GLY B 1 284 ? -10.203 -16.016 -23.531 1 94.94 284 GLY B CA 1
ATOM 4273 C C . GLY B 1 284 ? -10.547 -17.484 -23.266 1 94.94 284 GLY B C 1
ATOM 4274 O O . GLY B 1 284 ? -11.32 -17.781 -22.359 1 94.94 284 GLY B O 1
ATOM 4275 N N . SER B 1 285 ? -9.898 -18.406 -23.953 1 92.12 285 SER B N 1
ATOM 4276 C CA . SER B 1 285 ? -10.305 -19.797 -23.891 1 92.12 285 SER B CA 1
ATOM 4277 C C . SER B 1 285 ? -9.461 -20.578 -22.891 1 92.12 285 SER B C 1
ATOM 4279 O O . SER B 1 285 ? -9.805 -21.703 -22.516 1 92.12 285 SER B O 1
ATOM 4281 N N . LEU B 1 286 ? -8.43 -20 -22.5 1 92.88 286 LEU B N 1
ATOM 4282 C CA . LEU B 1 286 ? -7.512 -20.719 -21.625 1 92.88 286 LEU B CA 1
ATOM 4283 C C . LEU B 1 286 ? -7.836 -20.438 -20.156 1 92.88 286 LEU B C 1
ATOM 4285 O O . LEU B 1 286 ? -8.305 -19.359 -19.828 1 92.88 286 LEU B O 1
ATOM 4289 N N . ASN B 1 287 ? -7.645 -21.453 -19.359 1 94.5 287 ASN B N 1
ATOM 4290 C CA . ASN B 1 287 ? -7.754 -21.297 -17.906 1 94.5 287 ASN B CA 1
ATOM 4291 C C . ASN B 1 287 ? -6.383 -21.125 -17.266 1 94.5 287 ASN B C 1
ATOM 4293 O O . ASN B 1 287 ? -5.496 -21.953 -17.438 1 94.5 287 ASN B O 1
ATOM 4297 N N . PHE B 1 288 ? -6.254 -20.109 -16.547 1 97.19 288 PHE B N 1
ATOM 4298 C CA . PHE B 1 288 ? -4.961 -19.797 -15.945 1 97.19 288 PHE B CA 1
ATOM 4299 C C . PHE B 1 288 ? -4.949 -20.156 -14.469 1 97.19 288 PHE B C 1
ATOM 4301 O O . PHE B 1 288 ? -5.934 -19.938 -13.758 1 97.19 288 PHE B O 1
ATOM 4308 N N . VAL B 1 289 ? -3.793 -20.672 -13.992 1 96.44 289 VAL B N 1
ATOM 4309 C CA . VAL B 1 289 ? -3.646 -21.094 -12.602 1 96.44 289 VAL B CA 1
ATOM 4310 C C . VAL B 1 289 ? -2.434 -20.406 -11.984 1 96.44 289 VAL B C 1
ATOM 4312 O O . VAL B 1 289 ? -2.152 -20.578 -10.797 1 96.44 289 VAL B O 1
ATOM 4315 N N . GLY B 1 290 ? -1.69 -19.656 -12.727 1 97.94 290 GLY B N 1
ATOM 4316 C CA . GLY B 1 290 ? -0.513 -18.953 -12.234 1 97.94 290 GLY B CA 1
ATOM 4317 C C . GLY B 1 290 ? -0.116 -17.781 -13.109 1 97.94 290 GLY B C 1
ATOM 4318 O O . GLY B 1 290 ? -0.603 -17.641 -14.234 1 97.94 290 GLY B O 1
ATOM 4319 N N . LEU B 1 291 ? 0.727 -16.984 -12.57 1 98.56 291 LEU B N 1
ATOM 4320 C CA . LEU B 1 291 ? 1.236 -15.781 -13.234 1 98.56 291 LEU B CA 1
ATOM 4321 C C . LEU B 1 291 ? 2.627 -15.43 -12.719 1 98.56 291 LEU B C 1
ATOM 4323 O O . LEU B 1 291 ? 2.877 -15.477 -11.508 1 98.56 291 LEU B O 1
ATOM 4327 N N . ALA B 1 292 ? 3.49 -15.109 -13.633 1 98.56 292 ALA B N 1
ATOM 4328 C CA . ALA B 1 292 ? 4.828 -14.648 -13.273 1 98.56 292 ALA B CA 1
ATOM 4329 C C . ALA B 1 292 ? 5.227 -13.43 -14.094 1 98.56 292 ALA B C 1
ATOM 4331 O O . ALA B 1 292 ? 5.02 -13.391 -15.312 1 98.56 292 ALA B O 1
ATOM 4332 N N . ALA B 1 293 ? 5.727 -12.43 -13.43 1 97.06 293 ALA B N 1
ATOM 4333 C CA . ALA B 1 293 ? 6.27 -11.258 -14.109 1 97.06 293 ALA B CA 1
ATOM 4334 C C . ALA B 1 293 ? 7.73 -11.477 -14.492 1 97.06 293 ALA B C 1
ATOM 4336 O O . ALA B 1 293 ? 8.531 -11.945 -13.68 1 97.06 293 ALA B O 1
ATOM 4337 N N . VAL B 1 294 ? 8.031 -11.148 -15.719 1 94.62 294 VAL B N 1
ATOM 4338 C CA . VAL B 1 294 ? 9.398 -11.312 -16.203 1 94.62 294 VAL B CA 1
ATOM 4339 C C . VAL B 1 294 ? 10.289 -10.227 -15.617 1 94.62 294 VAL B C 1
ATOM 4341 O O . VAL B 1 294 ? 9.992 -9.031 -15.742 1 94.62 294 VAL B O 1
ATOM 4344 N N . PRO B 1 295 ? 11.344 -10.633 -14.992 1 89.94 295 PRO B N 1
ATOM 4345 C CA . PRO B 1 295 ? 12.211 -9.617 -14.398 1 89.94 295 PRO B CA 1
ATOM 4346 C C . PRO B 1 295 ? 12.859 -8.711 -15.445 1 89.94 295 PRO B C 1
ATOM 4348 O O . PRO B 1 295 ? 13.086 -9.141 -16.578 1 89.94 295 PRO B O 1
ATOM 4351 N N . ALA B 1 296 ? 13.148 -7.555 -14.977 1 75.69 296 ALA B N 1
ATOM 4352 C CA . ALA B 1 296 ? 13.891 -6.621 -15.828 1 75.69 296 ALA B CA 1
ATOM 4353 C C . ALA B 1 296 ? 15.297 -7.133 -16.109 1 75.69 296 ALA B C 1
ATOM 4355 O O . ALA B 1 296 ? 15.828 -7.945 -15.344 1 75.69 296 ALA B O 1
ATOM 4356 N N . LYS B 1 297 ? 15.867 -6.922 -17.203 1 62.97 297 LYS B N 1
ATOM 4357 C CA . LYS B 1 297 ? 17.219 -7.348 -17.547 1 62.97 297 LYS B CA 1
ATOM 4358 C C . LYS B 1 297 ? 18.25 -6.672 -16.656 1 62.97 297 LYS B C 1
ATOM 4360 O O . LYS B 1 297 ? 18.047 -5.543 -16.203 1 62.97 297 LYS B O 1
#

Secondary structure (DSSP, 8-state):
----------------------------------------------------------EEEEEETTSEEEEEETTEEEEEEEEE-BS-SS-EEEEEE-TTT-PEEEEETT-EEEEE-TTT-BEEEEEE-SS----TTSEEEEEETTTTEEEEEETTT--EEEEETTTTEEEE-PPPEE-TTSTTTTSPP-EEEEEESS-STT-S---EEEEETTTTEEEEESSTTTTEEEEEEE-SS---S-EEEEEEE-TT--EEEEEEETTEEEEE-TTT--EEEEEESTTS-PPEEEEEEPPP-/----------------------------------------------------------EEEEEETTSEEEEEETTEEEEEEEEE-BS-SS-EEEEEE-TTT-PEEEEETT-EEEEE-TTT-BEEEEEE-SS----TTSEEEEEETTTTEEEEEETTT--EEEEETTTTEEEE-PPPEE-TTSTTTTSPP-EEEEEESS-STT-S---EEEEETTTTEEEEESSTTTTEEEEEEE-SS---S-EEEEEEE-TT--EEEEEEETTEEEEE-TTT--EEEEEESTTS-PPEEEEEEPPP-

Organism: Gloeobacter violaceus (strain ATCC 29082 / PCC 7421) (NCBI:txid251221)

Foldseek 3Di:
DDDDDDDDDDDDDDDDDDPDDDYDDDPDDPDDDPDPPVPPPPPPPPPPPPPDPPFPWFWKWFDFQQQKIWIDILLCQQDIDIAHADDDDATWQEWEQQQAVLWIWTAHQQQWIWTADNVHNYTHTQDHQPDHDDQGLQWEWEADQAVRWIWIAHFPVLWTWTADSNVSDIDTAARAAEDCPAPQHPDRFRWQYKEWAPRHHNDVDIWMWTAGQVQQFIWTQPPRRNNYTHTQEHQQDRADNAKAKYWAADPVGDIWIWMDGQQWIWTADPNRRYTDTSGGRHPRPTGTSYMYTRHDD/DDDDDDPPDDDDDDDDDDDDPDDDDDDDDDDDDPPPPVPPPPPPPPPPPPPDPPDPWFWKWFDFQQQKIWIDILLCQQDIDIAHADDDDATWQEWEQQQAVLWIWTAHQQQWIWTADNVHNYTDTQDHQPDHDDQGLQWEWEADQAVRWIWIAHFPVLWTWTADSNVSDIDTAARAAEDCPAPQHPDRFRWQYKEWAPRHHNDVDIWMWTAGQVQQFIWTQPPRRNNYTHTQEHQQDRADNAKAKYWAADPVGDIWIWMDGQQWIWTADPNRRYTDTSGGRHPRPTGTRYMYTRHDD

InterPro domains:
  IPR025507 Domain of unknown function DUF4394 [PF14339] (68-292)

Solvent-accessible surface area (backbone atoms only — not comparable to full-atom values): 32009 Å² total; per-residue (Å²): 146,90,86,85,83,84,80,85,80,86,81,85,87,84,92,89,82,88,80,91,85,88,89,92,80,90,76,86,78,82,82,82,87,77,79,79,74,76,72,77,70,75,71,72,74,72,73,75,74,69,22,59,64,82,58,74,77,40,52,33,36,35,28,27,79,75,36,29,40,36,37,28,34,63,81,42,32,49,57,62,50,80,32,56,53,39,88,68,67,72,46,51,25,33,36,30,49,33,43,82,77,66,46,36,33,35,34,19,68,69,32,35,32,30,37,40,41,88,88,70,16,47,48,44,84,74,49,63,53,83,64,78,72,82,26,50,49,24,19,16,35,27,44,36,24,56,79,63,28,38,35,40,32,13,20,86,67,21,41,28,33,38,30,36,83,89,78,56,45,72,46,81,40,42,50,46,40,42,31,85,85,33,97,56,41,84,50,82,60,34,33,16,15,18,25,27,44,49,52,37,53,68,23,92,59,72,53,42,34,33,32,25,39,80,78,24,28,26,26,35,32,64,56,61,60,63,15,23,31,38,76,56,26,52,18,83,53,88,49,45,88,26,21,9,21,26,37,38,45,52,89,33,56,38,70,38,36,39,35,31,30,44,28,38,34,24,42,36,40,86,73,52,18,39,43,40,83,68,41,42,38,42,90,48,80,55,52,30,20,19,25,24,49,60,76,75,130,141,84,84,78,75,85,80,81,82,83,89,86,91,85,78,90,81,86,91,86,85,82,90,98,86,92,87,86,84,91,82,82,77,81,79,77,76,71,78,76,74,74,72,74,74,75,73,75,74,70,21,61,64,83,59,71,76,40,52,35,34,35,28,27,79,73,37,30,40,36,37,30,34,61,81,42,32,49,55,61,48,80,33,56,53,39,87,67,65,72,47,51,26,33,37,27,49,34,42,82,78,67,46,35,33,34,34,21,69,69,31,34,33,29,38,40,42,87,88,69,17,48,48,42,85,74,49,63,51,83,64,78,74,84,26,49,48,26,18,15,34,28,42,37,23,56,79,63,27,38,37,39,31,14,20,84,66,22,40,27,34,38,29,35,82,89,77,56,45,71,47,81,40,42,49,47,37,42,30,85,85,32,97,56,40,84,50,84,60,33,32,15,13,19,27,29,43,51,50,37,53,68,24,93,61,71,51,42,34,33,32,24,38,80,78,24,27,27,26,36,33,62,55,61,59,64,14,24,30,39,76,55,26,54,18,84,51,86,50,46,89,26,21,10,21,27,38,37,46,50,91,36,54,39,71,38,36,38,36,32,30,44,28,36,34,24,41,36,40,85,75,54,18,38,44,42,83,67,40,43,38,43,90,46,81,54,51,30,22,19,24,26,50,59,75,77,132

Radius of gyration: 37.28 Å; Cα contacts (8 Å, |Δi|>4): 1576; chains: 2; bounding box: 143×120×127 Å

=== Feature glossary ===
Key to the feature types in this record:

pLDDT. pLDDT is the predicted lDDT-Cα score: AlphaFold's confidence that the local environment of each residue (all inter-atomic distances within 15 Å) is correctly placed. It is a per-residue number between 0 and 100, with higher meaning more reliable.

Radius of gyration, Cα contacts, bounding box. The geometric summary reports three shape descriptors. Rg (radius of gyration) measures how spread out the Cα atoms are about their centre of mass; compact globular proteins have small Rg, elongated or unfolded ones large. Cα contacts (<8 Å, |i−j|>4) count long-range residue pairs in spatial proximity — high for tightly packed folds, near zero for rods or random coil. The bounding-box extents give the protein's footprint along x, y, z in Å.

Backbone torsions (φ/ψ). Backbone dihedral angles. Every residue except chain termini has a φ (preceding-C → N → Cα → C) and a ψ (N → Cα → C → next-N). They are reported in degrees following the IUPAC sign convention. Secondary structure is essentially a statement about which (φ, ψ) basin each residue occupies.

Contact-map, Ramachandran, and PAE plots. Plot images: a contact map (which residues are close in 3D, as an N×N binary image), a Ramachandran scatter (backbone torsion angles, revealing secondary-structure composition at a glance), and — for AlphaFold structures — a PAE heatmap (pairwise prediction confidence).

Predicted aligned error. Predicted Aligned Error (PAE) is an AlphaFold confidence matrix: entry (i, j) is the expected error in the position of residue j, in ångströms, when the prediction is superimposed on the true structure at residue i. Low PAE within a block of residues means that block is internally rigid and well-predicted; high PAE between two blocks means their relative placement is uncertain even if each block individually is confident.

Secondary structure (3-state, P-SEA). Three-state secondary structure (P-SEA) collapses the eight DSSP classes into helix (a), strand (b), and coil (c). P-SEA assigns these from Cα geometry alone — distances and angles — without requiring backbone oxygens, so it works on any Cα trace.

Solvent-accessible surface area. Solvent-accessible surface area (SASA) is the area in Å² traced out by the centre of a 1.4 Å probe sphere (a water molecule) rolled over the protein's van der Waals surface (Shrake–Rupley / Lee–Richards construction). Buried residues have near-zero SASA; fully exposed residues can exceed 200 Å². The total SASA scales roughly with the number of surface residues.

Foldseek 3Di. The Foldseek 3Di string encodes local tertiary geometry as a 20-letter alphabet — one character per residue — derived from the relative positions of nearby Cα atoms. Unlike the amino-acid sequence, 3Di is a direct function of the 3D structure, so two proteins with the same fold have similar 3Di strings even at low sequence identity.

B-factor. For experimental (PDB) structures, the B-factor (temperature factor) quantifies the positional spread of each atom in the crystal — a combination of thermal vibration and static disorder — in units of Å². High B-factors mark flexible loops or poorly resolved regions; low B-factors mark the rigid, well-ordered core.

mmCIF coordinates. The mmCIF block holds the 3D Cartesian coordinates of each backbone atom (N, Cα, C, O) in ångströms. mmCIF is the PDB's canonical archive format — a tagged-loop text representation of the atomic model.

InterPro / GO / CATH / organism. Functional annotations link the protein to curated databases. InterPro entries identify conserved domains and families by matching the sequence against member-database signatures (Pfam, PROSITE, CDD, …). Gene Ontology (GO) terms describe molecular function, biological process, and cellular component in a controlled vocabulary. CATH places the structure in a hierarchical fold classification (Class/Architecture/Topology/Homologous-superfamily). The organism is the source species.

Rendered structure images. Structure images are PyMOL renders from six orthogonal camera directions. Cartoon representation draws helices as coils and strands as arrows; sticks shows the backbone as bonds; surface shows the solvent-excluded envelope. Rainbow coloring maps sequence position to hue (blue→red, N→C); chain coloring assigns a distinct color per polypeptide.

Sequence. This is the polypeptide sequence — one letter per residue, N-terminus first. Length ranges from a few dozen residues for small domains to over a thousand for large multi-domain proteins.

Secondary structure (8-state, DSSP). The SS8 string is DSSP's per-residue secondary-structure call. α-helix (H) means an i→i+4 H-bond ladder; β-strand (E) means the residue participates in a β-sheet; 3₁₀ (G) and π (I) are tighter and wider helices; T/S are turns/bends; '-' is loop.

Nearest PDB structures. Structural nearest neighbors (via Foldseek easy-search vs the PDB). Reported per hit: target PDB id, E-value, and alignment TM-score. A TM-score above ~0.5 is the conventional threshold for 'same fold'.